Protein AF-0000000069704396 (afdb_homodimer)

Secondary structure (DSSP, 8-state):
---------THHHHHHHHH--HHHHHHHHHHHGGGSEEEEE-TT-EE-SEETTEEEEEEEEESEEEEEETTT--EEEEEESSEEESSS-TT--TTEEEEESSSEEEEEEEHHHHHHHHHHTT-HHHHHHHHHHHHHHHHHHHHHH----HHHHHHHHHHHHHHS-HHHHTTS-HHHHHHTTS---HHHHHHHHHHHHHTTSEEEETTEEEEE----S--/---------THHHHHHHHH--HHHHHHHHHHHGGGSEEEEE-TT-EE-SEETTEEEEEEEEESEEEEEETTT--EEEEEESSEEESSS-TT--TTEEEEESSSEEEEEEEHHHHHHHHHHTT-HHHHHHHHHHHHHHHHHHHHHH----HHHHHHHHHHHHHHS-HHHHTTS-HHHHHHTTS---HHHHHHHHHHHHHTTSEEEETTEEEEE----S--

Nearest PDB structures (foldseek):
  3u0z-assembly1_A  TM=6.526E-01  e=4.636E-06  Mus musculus
  5kbf-assembly2_B  TM=6.271E-01  e=2.115E-06  Plasmodium falciparum 3D7
  3ogj-assembly1_D-2  TM=6.432E-01  e=4.924E-06  Homo sapiens
  5c8w-assembly6_F  TM=6.282E-01  e=1.218E-05  Homo sapiens
  6uqf-assembly1_A  TM=4.935E-01  e=3.868E-06  Homo sapiens

pLDDT: mean 81.91, std 18.54, range [20.27, 98.88]

Solvent-accessible surface area (backbone atoms only — not comparable to full-atom values): 23544 Å² total; per-residue (Å²): 134,85,78,69,78,64,66,86,69,68,59,63,60,51,54,49,60,68,61,51,53,58,71,32,46,49,54,51,46,66,71,46,47,84,75,33,50,75,47,76,44,47,56,67,38,74,48,66,47,58,56,95,87,37,54,32,24,35,37,30,68,37,43,30,36,30,36,22,26,42,33,70,56,47,71,55,46,72,50,53,48,73,42,74,44,57,69,44,41,68,75,34,68,91,36,53,38,36,32,25,73,29,64,22,33,35,26,42,32,48,40,69,57,53,55,48,50,35,61,75,68,65,39,28,59,36,50,31,51,49,39,32,47,51,29,9,49,45,52,39,35,61,42,52,58,60,66,51,44,74,62,48,23,49,52,50,44,53,54,53,48,68,67,42,57,64,79,52,36,76,73,39,33,47,66,56,55,42,47,76,46,24,77,59,48,71,68,57,50,52,52,51,52,48,50,34,43,74,68,56,22,32,42,68,60,95,53,24,65,74,45,79,72,49,78,68,93,78,127,134,86,77,69,78,64,68,85,73,68,59,62,59,50,55,49,58,68,60,51,54,59,71,33,46,49,55,51,45,66,71,47,48,83,74,33,50,75,47,78,42,47,56,67,39,73,47,65,49,58,56,96,90,37,55,31,23,36,37,33,70,36,42,32,36,32,36,23,28,42,33,69,56,48,71,57,46,72,52,53,48,73,40,75,45,56,69,44,42,69,75,34,67,91,36,52,37,35,32,26,71,28,65,22,33,33,25,42,31,48,40,68,58,52,53,48,50,35,61,74,67,64,39,27,58,36,49,30,49,49,39,30,46,52,30,10,48,44,52,39,35,61,42,51,57,61,67,50,44,73,63,48,22,50,52,50,44,53,55,51,46,69,67,41,58,66,80,53,35,76,72,38,33,47,63,56,56,43,46,77,44,24,76,58,49,70,69,56,49,51,53,52,53,48,50,34,41,74,68,56,21,33,41,67,58,96,53,23,63,74,46,78,73,50,79,68,93,79,126

Foldseek 3Di:
DPPPPDPPDDVVVVVLVVLAPQVLLVVLCVQLVVQWAKDKDFAFDKDFQDDPNFGKKKAWAAAKKFKAFAPPRDTLDIDGPGAIGRQLPVPDDRGIIMGGNGTTMMIMDGNVSSVVSCVVVVSVVSVVSRNVSVVVSNVVSVVPVCPQPVLNLLVVQLVVLVVDPPVRLVPDFSLRSSVVPDPDDSVSNVVNVVVCVVVVQFDDDPRRTDDGNHRDPPD/DPPPPDPPDDVVVVVLVVLAPQVLLVVLCVQCVVQWAKDKDFAFDKDFQDDPNFGKKKAWAAAKKFKAFAPPRDTLDIDGPGAIGRQLPVPDDRGIIMGGNGTTMMIMDGNVSSVVRCVVVVSVVSVVSRNVSVVVSNVVSVVPVCPQPVLNLLVVQLVVLVVDPPVRLVPDFSLRSSVVPDPDDSVSNVVNVVVCVVVVQFDDDPRRTDDGNHRDPPD

Sequence (438 aa):
MNTRLTPPENHDKSLALELKPFRHIEALIKHVLPAAERVVIGRGDVVHYYKDDIRQCFLLLQGSVALHRRGDGIVLNSESAPFILGVSSQFSSELLYVRALETSEIARVPLDCFNHIVAQLDLWEHFSKLLIYTASRVYEHCAQISQMSAYDIIRFQLVELMQEPDAIRQKITAAAYIKSRTYLSRSGIMRILAELRTGKYITMERGILLDINHLPRKYMNTRLTPPENHDKSLALELKPFRHIEALIKHVLPAAERVVIGRGDVVHYYKDDIRQCFLLLQGSVALHRRGDGIVLNSESAPFILGVSSQFSSELLYVRALETSEIARVPLDCFNHIVAQLDLWEHFSKLLIYTASRVYEHCAQISQMSAYDIIRFQLVELMQEPDAIRQKITAAAYIKSRTYLSRSGIMRILAELRTGKYITMERGILLDINHLPRKY

Radius of gyration: 23.48 Å; Cα contacts (8 Å, |Δi|>4): 747; chains: 2; bounding box: 52×66×59 Å

Organism: Klebsiella variicola (NCBI:txid244366)

Structure (mmCIF, N/CA/C/O backbone):
data_AF-0000000069704396-model_v1
#
loop_
_entity.id
_entity.type
_entity.pdbx_description
1 polymer 'IprA winged helix-turn-helix domain-containing protein'
#
loop_
_atom_site.group_PDB
_atom_site.id
_atom_site.type_symbol
_atom_site.label_atom_id
_atom_site.label_alt_id
_atom_site.label_comp_id
_atom_site.label_asym_id
_atom_site.label_entity_id
_atom_site.label_seq_id
_atom_site.pdbx_PDB_ins_code
_atom_site.Cartn_x
_atom_site.Cartn_y
_atom_site.Cartn_z
_atom_site.occupancy
_atom_site.B_iso_or_equiv
_atom_site.auth_seq_id
_atom_site.auth_comp_id
_atom_site.auth_asym_id
_atom_site.auth_atom_id
_atom_site.pdbx_PDB_model_num
ATOM 1 N N . MET A 1 1 ? -20.594 28.594 1.929 1 20.27 1 MET A N 1
ATOM 2 C CA . MET A 1 1 ? -20.906 27.594 0.918 1 20.27 1 MET A CA 1
ATOM 3 C C . MET A 1 1 ? -20.078 26.328 1.13 1 20.27 1 MET A C 1
ATOM 5 O O . MET A 1 1 ? -18.844 26.391 1.157 1 20.27 1 MET A O 1
ATOM 9 N N . ASN A 1 2 ? -20.5 25.312 2.008 1 20.67 2 ASN A N 1
ATOM 10 C CA . ASN A 1 2 ? -19.984 24.109 2.668 1 20.67 2 ASN A CA 1
ATOM 11 C C . ASN A 1 2 ? -19.531 23.078 1.657 1 20.67 2 ASN A C 1
ATOM 13 O O . ASN A 1 2 ? -20.344 22.375 1.05 1 20.67 2 ASN A O 1
ATOM 17 N N . THR A 1 3 ? -18.562 23.453 0.825 1 22.89 3 THR A N 1
ATOM 18 C CA . THR A 1 3 ? -18.203 22.578 -0.285 1 22.89 3 THR A CA 1
ATOM 19 C C . THR A 1 3 ? -17.75 21.219 0.225 1 22.89 3 THR A C 1
ATOM 21 O O . THR A 1 3 ? -16.703 21.094 0.852 1 22.89 3 THR A O 1
ATOM 24 N N . ARG A 1 4 ? -18.641 20.359 0.627 1 25.14 4 ARG A N 1
ATOM 25 C CA . ARG A 1 4 ? -18.547 18.938 0.946 1 25.14 4 ARG A CA 1
ATOM 26 C C . ARG A 1 4 ? -17.703 18.203 -0.081 1 25.14 4 ARG A C 1
ATOM 28 O O . ARG A 1 4 ? -18 18.219 -1.277 1 25.14 4 ARG A O 1
ATOM 35 N N . LEU A 1 5 ? -16.422 18.234 0.071 1 27.41 5 LEU A N 1
ATOM 36 C CA . LEU A 1 5 ? -15.555 17.469 -0.82 1 27.41 5 LEU A CA 1
ATOM 37 C C . LEU A 1 5 ? -16.109 16.078 -1.05 1 27.41 5 LEU A C 1
ATOM 39 O O . LEU A 1 5 ? -16.25 15.297 -0.104 1 27.41 5 LEU A O 1
ATOM 43 N N . THR A 1 6 ? -16.922 15.961 -2.02 1 27.36 6 THR A N 1
ATOM 44 C CA . THR A 1 6 ? -17.484 14.703 -2.523 1 27.36 6 THR A CA 1
ATOM 45 C C . THR A 1 6 ? -16.391 13.656 -2.68 1 27.36 6 THR A C 1
ATOM 47 O O . THR A 1 6 ? -15.344 13.922 -3.264 1 27.36 6 THR A O 1
ATOM 50 N N . PRO A 1 7 ? -16.297 12.734 -1.812 1 30.53 7 PRO A N 1
ATOM 51 C CA . PRO A 1 7 ? -15.336 11.641 -2.031 1 30.53 7 PRO A CA 1
ATOM 52 C C . PRO A 1 7 ? -15.164 11.305 -3.51 1 30.53 7 PRO A C 1
ATOM 54 O O . PRO A 1 7 ? -16.125 11.328 -4.273 1 30.53 7 PRO A O 1
ATOM 57 N N . PRO A 1 8 ? -14.109 11.812 -4.141 1 31.97 8 PRO A N 1
ATOM 58 C CA . PRO A 1 8 ? -14.102 11.453 -5.562 1 31.97 8 PRO A CA 1
ATOM 59 C C . PRO A 1 8 ? -14.773 10.109 -5.836 1 31.97 8 PRO A C 1
ATOM 61 O O . PRO A 1 8 ? -14.391 9.094 -5.254 1 31.97 8 PRO A O 1
ATOM 64 N N . GLU A 1 9 ? -15.992 10 -6.152 1 31.98 9 GLU A N 1
ATOM 65 C CA . GLU A 1 9 ? -17.031 9 -6.398 1 31.98 9 GLU A CA 1
ATOM 66 C C . GLU A 1 9 ? -16.453 7.766 -7.082 1 31.98 9 GLU A C 1
ATOM 68 O O . GLU A 1 9 ? -15.273 7.754 -7.465 1 31.98 9 GLU A O 1
ATOM 73 N N . ASN A 1 10 ? -17.219 7.027 -8.133 1 36.66 10 ASN A N 1
ATOM 74 C CA . ASN A 1 10 ? -17.75 5.867 -8.844 1 36.66 10 ASN A CA 1
ATOM 75 C C . ASN A 1 10 ? -16.75 5.344 -9.875 1 36.66 10 ASN A C 1
ATOM 77 O O . ASN A 1 10 ? -16.922 4.238 -10.398 1 36.66 10 ASN A O 1
ATOM 81 N N . HIS A 1 11 ? -15.977 6.188 -10.391 1 36.47 11 HIS A N 1
ATOM 82 C CA . HIS A 1 11 ? -15.195 5.754 -11.547 1 36.47 11 HIS A CA 1
ATOM 83 C C . HIS A 1 11 ? -14.055 4.836 -11.125 1 36.47 11 HIS A C 1
ATOM 85 O O . HIS A 1 11 ? -13.727 3.879 -11.828 1 36.47 11 HIS A O 1
ATOM 91 N N . ASP A 1 12 ? -13.398 5.203 -10.055 1 43.41 12 ASP A N 1
ATOM 92 C CA . ASP A 1 12 ? -12.266 4.387 -9.633 1 43.41 12 ASP A CA 1
ATOM 93 C C . ASP A 1 12 ? -12.719 2.99 -9.211 1 43.41 12 ASP A C 1
ATOM 95 O O . ASP A 1 12 ? -12.039 2.002 -9.492 1 43.41 12 ASP A O 1
ATOM 99 N N . LYS A 1 13 ? -13.906 2.963 -8.523 1 48.72 13 LYS A N 1
ATOM 100 C CA . LYS A 1 13 ? -14.484 1.654 -8.219 1 48.72 13 LYS A CA 1
ATOM 101 C C . LYS A 1 13 ? -14.773 0.874 -9.5 1 48.72 13 LYS A C 1
ATOM 103 O O . LYS A 1 13 ? -14.547 -0.337 -9.555 1 48.72 13 LYS A O 1
ATOM 108 N N . SER A 1 14 ? -15.266 1.666 -10.461 1 49.22 14 SER A N 1
ATOM 109 C CA . SER A 1 14 ? -15.641 1.021 -11.711 1 49.22 14 SER A CA 1
ATOM 110 C C . SER A 1 14 ? -14.43 0.411 -12.406 1 49.22 14 SER A C 1
ATOM 112 O O . SER A 1 14 ? -14.484 -0.727 -12.875 1 49.22 14 SER A O 1
ATOM 114 N N . LEU A 1 15 ? -13.359 1.095 -12.398 1 55.06 15 LEU A N 1
ATOM 115 C CA . LEU A 1 15 ? -12.172 0.583 -13.07 1 55.06 15 LEU A CA 1
ATOM 116 C C . LEU A 1 15 ? -11.539 -0.555 -12.281 1 55.06 15 LEU A C 1
ATOM 118 O O . LEU A 1 15 ? -11.102 -1.554 -12.859 1 55.06 15 LEU A O 1
ATOM 122 N N . ALA A 1 16 ? -11.719 -0.431 -10.984 1 59.91 16 ALA A N 1
ATOM 123 C CA . ALA A 1 16 ? -11.156 -1.499 -10.164 1 59.91 16 ALA A CA 1
ATOM 124 C C . ALA A 1 16 ? -11.93 -2.801 -10.352 1 59.91 16 ALA A C 1
ATOM 126 O O . ALA A 1 16 ? -11.336 -3.879 -10.414 1 59.91 16 ALA A O 1
ATOM 127 N N . LEU A 1 17 ? -13.195 -2.65 -10.43 1 65.5 17 LEU A N 1
ATOM 128 C CA . LEU A 1 17 ? -14.023 -3.84 -10.602 1 65.5 17 LEU A CA 1
ATOM 129 C C . LEU A 1 17 ? -13.734 -4.512 -11.945 1 65.5 17 LEU A C 1
ATOM 131 O O . LEU A 1 17 ? -13.766 -5.742 -12.047 1 65.5 17 LEU A O 1
ATOM 135 N N . GLU A 1 18 ? -13.344 -3.672 -12.828 1 74 18 GLU A N 1
ATOM 136 C CA . GLU A 1 18 ? -13.055 -4.223 -14.148 1 74 18 GLU A CA 1
ATOM 137 C C . GLU A 1 18 ? -11.75 -5.008 -14.148 1 74 18 GLU A C 1
ATOM 139 O O . GLU A 1 18 ? -11.578 -5.945 -14.93 1 74 18 GLU A O 1
ATOM 144 N N . LEU A 1 19 ? -10.984 -4.781 -13.258 1 86.25 19 LEU A N 1
ATOM 145 C CA . LEU A 1 19 ? -9.664 -5.402 -13.234 1 86.25 19 LEU A CA 1
ATOM 146 C C . LEU A 1 19 ? -9.641 -6.602 -12.297 1 86.25 19 LEU A C 1
ATOM 148 O O . LEU A 1 19 ? -8.672 -7.371 -12.289 1 86.25 19 LEU A O 1
ATOM 152 N N . LYS A 1 20 ? -10.797 -6.82 -11.609 1 92.81 20 LYS A N 1
ATOM 153 C CA . LYS A 1 20 ? -10.852 -7.922 -10.656 1 92.81 20 LYS A CA 1
ATOM 154 C C . LYS A 1 20 ? -10.773 -9.273 -11.359 1 92.81 20 LYS A C 1
ATOM 156 O O . LYS A 1 20 ? -11.531 -9.531 -12.297 1 92.81 20 LYS A O 1
ATOM 161 N N . PRO A 1 21 ? -9.859 -10.07 -10.891 1 96.19 21 PRO A N 1
ATOM 162 C CA . PRO A 1 21 ? -9.695 -11.367 -11.562 1 96.19 21 PRO A CA 1
ATOM 163 C C . PRO A 1 21 ? -10.672 -12.422 -11.055 1 96.19 21 PRO A C 1
ATOM 165 O O . PRO A 1 21 ? -10.258 -13.398 -10.422 1 96.19 21 PRO A O 1
ATOM 168 N N . PHE A 1 22 ? -11.922 -12.422 -11.461 1 97.38 22 PHE A N 1
ATOM 169 C CA . PHE A 1 22 ? -13.016 -13.234 -10.961 1 97.38 22 PHE A CA 1
ATOM 170 C C . PHE A 1 22 ? -12.719 -14.719 -11.133 1 97.38 22 PHE A C 1
ATOM 172 O O . PHE A 1 22 ? -12.867 -15.508 -10.188 1 97.38 22 PHE A O 1
ATOM 179 N N . ARG A 1 23 ? -12.25 -15.062 -12.344 1 97.81 23 ARG A N 1
ATOM 180 C CA . ARG A 1 23 ? -11.992 -16.469 -12.633 1 97.81 23 ARG A CA 1
ATOM 181 C C . ARG A 1 23 ? -10.969 -17.047 -11.664 1 97.81 23 ARG A C 1
ATOM 183 O O . ARG A 1 23 ? -11.125 -18.172 -11.18 1 97.81 23 ARG A O 1
ATOM 190 N N . HIS A 1 24 ? -9.953 -16.328 -11.398 1 98.5 24 HIS A N 1
ATOM 191 C CA . HIS A 1 24 ? -8.867 -16.781 -10.531 1 98.5 24 HIS A CA 1
ATOM 192 C C . HIS A 1 24 ? -9.297 -16.812 -9.07 1 98.5 24 HIS A C 1
ATOM 194 O O . HIS A 1 24 ? -8.945 -17.734 -8.336 1 98.5 24 HIS A O 1
ATOM 200 N N . ILE A 1 25 ? -10.109 -15.836 -8.648 1 98.56 25 ILE A N 1
ATOM 201 C CA . ILE A 1 25 ? -10.633 -15.797 -7.289 1 98.56 25 ILE A CA 1
ATOM 202 C C . ILE A 1 25 ? -11.555 -16.984 -7.055 1 98.56 25 ILE A C 1
ATOM 204 O O . ILE A 1 25 ? -11.445 -17.688 -6.043 1 98.56 25 ILE A O 1
ATOM 208 N N . GLU A 1 26 ? -12.383 -17.25 -8.016 1 98.56 26 GLU A N 1
ATOM 209 C CA . GLU A 1 26 ? -13.336 -18.359 -7.91 1 98.56 26 GLU A CA 1
ATOM 210 C C . GLU A 1 26 ? -12.609 -19.703 -7.855 1 98.56 26 GLU A C 1
ATOM 212 O O . GLU A 1 26 ? -13.023 -20.594 -7.125 1 98.56 26 GLU A O 1
ATOM 217 N N . ALA A 1 27 ? -11.57 -19.812 -8.656 1 98.75 27 ALA A N 1
ATOM 218 C CA . ALA A 1 27 ? -10.781 -21.047 -8.625 1 98.75 27 ALA A CA 1
ATOM 219 C C . ALA A 1 27 ? -10.188 -21.281 -7.242 1 98.75 27 ALA A C 1
ATOM 221 O O . ALA A 1 27 ? -10.211 -22.406 -6.73 1 98.75 27 ALA A O 1
ATOM 222 N N . LEU A 1 28 ? -9.625 -20.266 -6.66 1 98.88 28 LEU A N 1
ATOM 223 C CA . LEU A 1 28 ? -9.055 -20.391 -5.324 1 98.88 28 LEU A CA 1
ATOM 224 C C . LEU A 1 28 ? -10.125 -20.766 -4.305 1 98.88 28 LEU A C 1
ATOM 226 O O . LEU A 1 28 ? -9.938 -21.672 -3.504 1 98.88 28 LEU A O 1
ATOM 230 N N . ILE A 1 29 ? -11.266 -20.078 -4.363 1 98.81 29 ILE A N 1
ATOM 231 C CA . ILE A 1 29 ? -12.344 -20.297 -3.406 1 98.81 29 ILE A CA 1
ATOM 232 C C . ILE A 1 29 ? -12.844 -21.734 -3.531 1 98.81 29 ILE A C 1
ATOM 234 O O . ILE A 1 29 ? -13.07 -22.422 -2.525 1 98.81 29 ILE A O 1
ATOM 238 N N . LYS A 1 30 ? -12.992 -22.188 -4.727 1 98.69 30 LYS A N 1
ATOM 239 C CA . LYS A 1 30 ? -13.469 -23.547 -4.984 1 98.69 30 LYS A CA 1
ATOM 240 C C . LYS A 1 30 ? -12.609 -24.578 -4.258 1 98.69 30 LYS A C 1
ATOM 242 O O . LYS A 1 30 ? -13.133 -25.531 -3.676 1 98.69 30 LYS A O 1
ATOM 247 N N . HIS A 1 31 ? -11.344 -24.406 -4.203 1 98.81 31 HIS A N 1
ATOM 248 C CA . HIS A 1 31 ? -10.422 -25.406 -3.678 1 98.81 31 HIS A CA 1
ATOM 249 C C . HIS A 1 31 ? -10.188 -25.219 -2.184 1 98.81 31 HIS A C 1
ATOM 251 O O . HIS A 1 31 ? -9.859 -26.172 -1.476 1 98.81 31 HIS A O 1
ATOM 257 N N . VAL A 1 32 ? -10.391 -24 -1.682 1 98.75 32 VAL A N 1
ATOM 258 C CA . VAL A 1 32 ? -10.07 -23.703 -0.289 1 98.75 32 VAL A CA 1
ATOM 259 C C . VAL A 1 32 ? -11.32 -23.859 0.574 1 98.75 32 VAL A C 1
ATOM 261 O O . VAL A 1 32 ? -11.234 -24.219 1.747 1 98.75 32 VAL A O 1
ATOM 264 N N . LEU A 1 33 ? -12.477 -23.656 -0.019 1 98.69 33 LEU A N 1
ATOM 265 C CA . LEU A 1 33 ? -13.742 -23.562 0.704 1 98.69 33 LEU A CA 1
ATOM 266 C C . LEU A 1 33 ? -14 -24.844 1.503 1 98.69 33 LEU A C 1
ATOM 268 O O . LEU A 1 33 ? -14.477 -24.781 2.639 1 98.69 33 LEU A O 1
ATOM 272 N N . PRO A 1 34 ? -13.695 -26.031 0.967 1 98.5 34 PRO A N 1
ATOM 273 C CA . PRO A 1 34 ? -13.961 -27.266 1.715 1 98.5 34 PRO A CA 1
ATOM 274 C C . PRO A 1 34 ? -13.227 -27.312 3.053 1 98.5 34 PRO A C 1
ATOM 276 O O . PRO A 1 34 ? -13.664 -28 3.979 1 98.5 34 PRO A O 1
ATOM 279 N N . ALA A 1 35 ? -12.148 -26.609 3.234 1 98.19 35 ALA A N 1
ATOM 280 C CA . ALA A 1 35 ? -11.344 -26.609 4.453 1 98.19 35 ALA A CA 1
ATOM 281 C C . ALA A 1 35 ? -11.711 -25.438 5.359 1 98.19 35 ALA A C 1
ATOM 283 O O . ALA A 1 35 ? -11.094 -25.25 6.414 1 98.19 35 ALA A O 1
ATOM 284 N N . ALA A 1 36 ? -12.727 -24.656 4.949 1 98.38 36 ALA A N 1
ATOM 285 C CA . ALA A 1 36 ? -13.016 -23.406 5.645 1 98.38 36 ALA A CA 1
ATOM 286 C C . ALA A 1 36 ? -14.305 -23.516 6.461 1 98.38 36 ALA A C 1
ATOM 288 O O . ALA A 1 36 ? -15.133 -24.391 6.207 1 98.38 36 ALA A O 1
ATOM 289 N N . GLU A 1 37 ? -14.453 -22.688 7.457 1 97.69 37 GLU A N 1
ATOM 290 C CA . GLU A 1 37 ? -15.648 -22.609 8.289 1 97.69 37 GLU A CA 1
ATOM 291 C C . GLU A 1 37 ? -16.484 -21.375 7.93 1 97.69 37 GLU A C 1
ATOM 293 O O . GLU A 1 37 ? -16.016 -20.25 8.062 1 97.69 37 GLU A O 1
ATOM 298 N N . ARG A 1 38 ? -17.719 -21.562 7.609 1 97.75 38 ARG A N 1
ATOM 299 C CA . ARG A 1 38 ? -18.594 -20.469 7.164 1 97.75 38 ARG A CA 1
ATOM 300 C C . ARG A 1 38 ? -19.172 -19.719 8.352 1 97.75 38 ARG A C 1
ATOM 302 O O . ARG A 1 38 ? -19.5 -20.312 9.383 1 97.75 38 ARG A O 1
ATOM 309 N N . VAL A 1 39 ? -19.312 -18.469 8.156 1 96.81 39 VAL A N 1
ATOM 310 C CA . VAL A 1 39 ? -19.875 -17.594 9.172 1 96.81 39 VAL A CA 1
ATOM 311 C C . VAL A 1 39 ? -20.609 -16.422 8.508 1 96.81 39 VAL A C 1
ATOM 313 O O . VAL A 1 39 ? -20.156 -15.906 7.484 1 96.81 39 VAL A O 1
ATOM 316 N N . VAL A 1 40 ? -21.703 -16.016 9.031 1 97.81 40 VAL A N 1
ATOM 317 C CA . VAL A 1 40 ? -22.406 -14.812 8.586 1 97.81 40 VAL A CA 1
ATOM 318 C C . VAL A 1 40 ? -22.109 -13.656 9.547 1 97.81 40 VAL A C 1
ATOM 320 O O . VAL A 1 40 ? -22.203 -13.82 10.766 1 97.81 40 VAL A O 1
ATOM 323 N N . ILE A 1 41 ? -21.734 -12.555 9 1 95.06 41 ILE A N 1
ATOM 324 C CA . ILE A 1 41 ? -21.453 -11.367 9.805 1 95.06 41 ILE A CA 1
ATOM 325 C C . ILE A 1 41 ? -22.391 -10.234 9.398 1 95.06 41 ILE A C 1
ATOM 327 O O . ILE A 1 41 ? -22.719 -10.094 8.219 1 95.06 41 ILE A O 1
ATOM 331 N N . GLY A 1 42 ? -22.734 -9.414 10.422 1 93.38 42 GLY A N 1
ATOM 332 C CA . GLY A 1 42 ? -23.609 -8.297 10.148 1 93.38 42 GLY A CA 1
ATOM 333 C C . GLY A 1 42 ? -22.875 -7.023 9.797 1 93.38 42 GLY A C 1
ATOM 334 O O . GLY A 1 42 ? -21.656 -6.922 10.016 1 93.38 42 GLY A O 1
ATOM 335 N N . ARG A 1 43 ? -23.688 -6.113 9.234 1 85.31 43 ARG A N 1
ATOM 336 C CA . ARG A 1 43 ? -23.125 -4.801 8.922 1 85.31 43 ARG A CA 1
ATOM 337 C C . ARG A 1 43 ? -22.469 -4.184 10.148 1 85.31 43 ARG A C 1
ATOM 339 O O . ARG A 1 43 ? -23.062 -4.148 11.234 1 85.31 43 ARG A O 1
ATOM 346 N N . GLY A 1 44 ? -21.203 -3.789 9.953 1 82.44 44 GLY A N 1
ATOM 347 C CA . GLY A 1 44 ? -20.5 -3.131 11.039 1 82.44 44 GLY A CA 1
ATOM 348 C C . GLY A 1 44 ? -19.688 -4.09 11.883 1 82.44 44 GLY A C 1
ATOM 349 O O . GLY A 1 44 ? -18.812 -3.662 12.641 1 82.44 44 GLY A O 1
ATOM 350 N N . ASP A 1 45 ? -19.938 -5.355 11.734 1 88.25 45 ASP A N 1
ATOM 351 C CA . ASP A 1 45 ? -19.172 -6.336 12.484 1 88.25 45 ASP A CA 1
ATOM 352 C C . ASP A 1 45 ? -17.688 -6.309 12.078 1 88.25 45 ASP A C 1
ATOM 354 O O . ASP A 1 45 ? -17.375 -6.125 10.898 1 88.25 45 ASP A O 1
ATOM 358 N N . VAL A 1 46 ? -16.812 -6.461 13.055 1 86.44 46 VAL A N 1
ATOM 359 C CA . VAL A 1 46 ? -15.359 -6.465 12.836 1 86.44 46 VAL A CA 1
ATOM 360 C C . VAL A 1 46 ? -14.836 -7.898 12.891 1 86.44 46 VAL A C 1
ATOM 362 O O . VAL A 1 46 ? -15.227 -8.68 13.766 1 86.44 46 VAL A O 1
ATOM 365 N N . VAL A 1 47 ? -14.055 -8.188 11.875 1 87.88 47 VAL A N 1
ATOM 366 C CA . VAL A 1 47 ? -13.383 -9.484 11.828 1 87.88 47 VAL A CA 1
ATOM 367 C C . VAL A 1 47 ? -11.875 -9.281 11.961 1 87.88 47 VAL A C 1
ATOM 369 O O . VAL A 1 47 ? -11.281 -8.484 11.234 1 87.88 47 VAL A O 1
ATOM 372 N N . HIS A 1 48 ? -11.32 -10.031 12.875 1 83.5 48 HIS A N 1
ATOM 373 C CA . HIS A 1 48 ? -9.883 -9.938 13.109 1 83.5 48 HIS A CA 1
ATOM 374 C C . HIS A 1 48 ? -9.141 -11.07 12.422 1 83.5 48 HIS A C 1
ATOM 376 O O . HIS A 1 48 ? -9.641 -12.195 12.352 1 83.5 48 HIS A O 1
ATOM 382 N N . TYR A 1 49 ? -7.902 -10.797 12.023 1 87.62 49 TYR A N 1
ATOM 383 C CA . TYR A 1 49 ? -7.117 -11.781 11.289 1 87.62 49 TYR A CA 1
ATOM 384 C C . TYR A 1 49 ? -6.539 -12.828 12.227 1 87.62 49 TYR A C 1
ATOM 386 O O . TYR A 1 49 ? -6.055 -13.867 11.781 1 87.62 49 TYR A O 1
ATOM 394 N N . TYR A 1 50 ? -6.625 -12.547 13.492 1 84.62 50 TYR A N 1
ATOM 395 C CA . TYR A 1 50 ? -6.117 -13.531 14.438 1 84.62 50 TYR A CA 1
ATOM 396 C C . TYR A 1 50 ? -7.238 -14.078 15.312 1 84.62 50 TYR A C 1
ATOM 398 O O . TYR A 1 50 ? -8.086 -13.312 15.797 1 84.62 50 TYR A O 1
ATOM 406 N N . LYS A 1 51 ? -7.312 -15.359 15.344 1 80.44 51 LYS A N 1
ATOM 407 C CA . LYS A 1 51 ? -8.172 -16.109 16.25 1 80.44 51 LYS A CA 1
ATOM 408 C C . LYS A 1 51 ? -7.363 -17.125 17.062 1 80.44 51 LYS A C 1
ATOM 410 O O . LYS A 1 51 ? -6.766 -18.047 16.484 1 80.44 51 LYS A O 1
ATOM 415 N N . ASP A 1 52 ? -7.352 -16.969 18.391 1 83.06 52 ASP A N 1
ATOM 416 C CA . ASP A 1 52 ? -6.586 -17.859 19.266 1 83.06 52 ASP A CA 1
ATOM 417 C C . ASP A 1 52 ? -5.125 -17.938 18.828 1 83.06 52 ASP A C 1
ATOM 419 O O . ASP A 1 52 ? -4.574 -19.031 18.672 1 83.06 52 ASP A O 1
ATOM 423 N N . ASP A 1 53 ? -4.555 -16.812 18.375 1 84.19 53 ASP A N 1
ATOM 424 C CA . ASP A 1 53 ? -3.154 -16.625 18 1 84.19 53 ASP A CA 1
ATOM 425 C C . ASP A 1 53 ? -2.826 -17.312 16.688 1 84.19 53 ASP A C 1
ATOM 427 O O . ASP A 1 53 ? -1.657 -17.547 16.375 1 84.19 53 ASP A O 1
ATOM 431 N N . ILE A 1 54 ? -3.867 -17.766 16.062 1 90.19 54 ILE A N 1
ATOM 432 C CA . ILE A 1 54 ? -3.676 -18.344 14.734 1 90.19 54 ILE A CA 1
ATOM 433 C C . ILE A 1 54 ? -4.105 -17.344 13.664 1 90.19 54 ILE A C 1
ATOM 435 O O . ILE A 1 54 ? -5.227 -16.828 13.695 1 90.19 54 ILE A O 1
ATOM 439 N N . ARG A 1 55 ? -3.199 -17.062 12.734 1 91.81 55 ARG A N 1
ATOM 440 C CA . ARG A 1 55 ? -3.494 -16.156 11.641 1 91.81 55 ARG A CA 1
ATOM 441 C C . ARG A 1 55 ? -4.523 -16.75 10.688 1 91.81 55 ARG A C 1
ATOM 443 O O . ARG A 1 55 ? -4.383 -17.891 10.25 1 91.81 55 ARG A O 1
ATOM 450 N N . GLN A 1 56 ? -5.562 -15.977 10.461 1 93.19 56 GLN A N 1
ATOM 451 C CA . GLN A 1 56 ? -6.656 -16.438 9.617 1 93.19 56 GLN A CA 1
ATOM 452 C C . GLN A 1 56 ? -6.691 -15.68 8.297 1 93.19 56 GLN A C 1
ATOM 454 O O . GLN A 1 56 ? -6.129 -14.586 8.188 1 93.19 56 GLN A O 1
ATOM 459 N N . CYS A 1 57 ? -7.262 -16.297 7.234 1 95.94 57 CYS A N 1
ATOM 460 C CA . CYS A 1 57 ? -7.746 -15.609 6.043 1 95.94 57 CYS A CA 1
ATOM 461 C C . CYS A 1 57 ? -9.227 -15.883 5.816 1 95.94 57 CYS A C 1
ATOM 463 O O . CYS A 1 57 ? -9.797 -16.797 6.43 1 95.94 57 CYS A O 1
ATOM 465 N N . PHE A 1 58 ? -9.883 -15.062 5 1 97 58 PHE A N 1
ATOM 466 C CA . PHE A 1 58 ? -11.336 -15.109 4.867 1 97 58 PHE A CA 1
ATOM 467 C C . PHE A 1 58 ? -11.742 -15.156 3.396 1 97 58 PHE A C 1
ATOM 469 O O . PHE A 1 58 ? -11.289 -14.336 2.598 1 97 58 PHE A O 1
ATOM 476 N N . LEU A 1 59 ? -12.555 -16.109 3.086 1 98.69 59 LEU A N 1
ATOM 477 C CA . LEU A 1 59 ? -13.242 -16.125 1.803 1 98.69 59 LEU A CA 1
ATOM 478 C C . LEU A 1 59 ? -14.547 -15.344 1.877 1 98.69 59 LEU A C 1
ATOM 480 O O . LEU A 1 59 ? -15.438 -15.68 2.662 1 98.69 59 LEU A O 1
ATOM 484 N N . LEU A 1 60 ? -14.617 -14.289 1.153 1 98.62 60 LEU A N 1
ATOM 485 C CA . LEU A 1 60 ? -15.852 -13.523 1.056 1 98.62 60 LEU A CA 1
ATOM 486 C C . LEU A 1 60 ? -16.797 -14.141 0.025 1 98.62 60 LEU A C 1
ATOM 488 O O . LEU A 1 60 ? -16.562 -14.023 -1.181 1 98.62 60 LEU A O 1
ATOM 492 N N . LEU A 1 61 ? -17.828 -14.703 0.474 1 98.75 61 LEU A N 1
ATOM 493 C CA . LEU A 1 61 ? -18.719 -15.484 -0.382 1 98.75 61 LEU A CA 1
ATOM 494 C C . LEU A 1 61 ? -19.906 -14.648 -0.817 1 98.75 61 LEU A C 1
ATOM 496 O O . LEU A 1 61 ? -20.422 -14.82 -1.93 1 98.75 61 LEU A O 1
ATOM 500 N N . GLN A 1 62 ? -20.375 -13.828 0.012 1 98.25 62 GLN A N 1
ATOM 501 C CA . GLN A 1 62 ? -21.469 -12.891 -0.238 1 98.25 62 GLN A CA 1
ATOM 502 C C . GLN A 1 62 ? -21.266 -11.594 0.53 1 98.25 62 GLN A C 1
ATOM 504 O O . GLN A 1 62 ? -20.75 -11.602 1.649 1 98.25 62 GLN A O 1
ATOM 509 N N . GLY A 1 63 ? -21.719 -10.453 -0.127 1 97.31 63 GLY A N 1
ATOM 510 C CA . GLY A 1 63 ? -21.672 -9.164 0.558 1 97.31 63 GLY A CA 1
ATOM 511 C C . GLY A 1 63 ? -20.422 -8.367 0.252 1 97.31 63 GLY A C 1
ATOM 512 O O . GLY A 1 63 ? -19.844 -8.5 -0.828 1 97.31 63 GLY A O 1
ATOM 513 N N . SER A 1 64 ? -20.094 -7.402 1.204 1 94.81 64 SER A N 1
ATOM 514 C CA . SER A 1 64 ? -18.969 -6.492 1.012 1 94.81 64 SER A CA 1
ATOM 515 C C . SER A 1 64 ? -18.312 -6.129 2.342 1 94.81 64 SER A C 1
ATOM 517 O O . SER A 1 64 ? -18.984 -6.125 3.383 1 94.81 64 SER A O 1
ATOM 519 N N . VAL A 1 65 ? -17.031 -5.953 2.225 1 92.62 65 VAL A N 1
ATOM 520 C CA . VAL A 1 65 ? -16.25 -5.648 3.42 1 92.62 65 VAL A CA 1
ATOM 521 C C . VAL A 1 65 ? -15.25 -4.531 3.113 1 92.62 65 VAL A C 1
ATOM 523 O O . VAL A 1 65 ? -14.969 -4.242 1.948 1 92.62 65 VAL A O 1
ATOM 526 N N . ALA A 1 66 ? -14.766 -3.91 4.145 1 88.31 66 ALA A N 1
ATOM 527 C CA . ALA A 1 66 ? -13.711 -2.902 4.035 1 88.31 66 ALA A CA 1
ATOM 528 C C . ALA A 1 66 ? -12.547 -3.225 4.969 1 88.31 66 ALA A C 1
ATOM 530 O O . ALA A 1 66 ? -12.75 -3.715 6.082 1 88.31 66 ALA A O 1
ATOM 531 N N . LEU A 1 67 ? -11.359 -2.973 4.422 1 88.56 67 LEU A N 1
ATOM 532 C CA . LEU A 1 67 ? -10.133 -3.1 5.211 1 88.56 67 LEU A CA 1
ATOM 533 C C . LEU A 1 67 ? -9.75 -1.767 5.84 1 88.56 67 LEU A C 1
ATOM 535 O O . LEU A 1 67 ? -9.578 -0.77 5.137 1 88.56 67 LEU A O 1
ATOM 539 N N . HIS A 1 68 ? -9.633 -1.813 7.133 1 78.94 68 HIS A N 1
ATOM 540 C CA . HIS A 1 68 ? -9.336 -0.599 7.887 1 78.94 68 HIS A CA 1
ATOM 541 C C . HIS A 1 68 ? -7.969 -0.68 8.555 1 78.94 68 HIS A C 1
ATOM 543 O O . HIS A 1 68 ? -7.523 -1.764 8.938 1 78.94 68 HIS A O 1
ATOM 549 N N . ARG A 1 69 ? -7.363 0.442 8.523 1 75.31 69 ARG A N 1
ATOM 550 C CA . ARG A 1 69 ? -6.152 0.569 9.328 1 75.31 69 ARG A CA 1
ATOM 551 C C . ARG A 1 69 ? -6.492 0.777 10.797 1 75.31 69 ARG A C 1
ATOM 553 O O . ARG A 1 69 ? -7.367 1.58 11.133 1 75.31 69 ARG A O 1
ATOM 560 N N . ARG A 1 70 ? -5.691 0.02 11.508 1 69 70 ARG A N 1
ATOM 561 C CA . ARG A 1 70 ? -5.883 0.167 12.945 1 69 70 ARG A CA 1
ATOM 562 C C . ARG A 1 70 ? -5.332 1.502 13.438 1 69 70 ARG A C 1
ATOM 564 O O . ARG A 1 70 ? -4.285 1.956 12.977 1 69 70 ARG A O 1
ATOM 571 N N . GLY A 1 71 ? -5.988 2.17 14.219 1 58.56 71 GLY A N 1
ATOM 572 C CA . GLY A 1 71 ? -5.523 3.451 14.727 1 58.56 71 GLY A CA 1
ATOM 573 C C . GLY A 1 71 ? -6.438 4.605 14.359 1 58.56 71 GLY A C 1
ATOM 574 O O . GLY A 1 71 ? -7.02 5.246 15.234 1 58.56 71 GLY A O 1
ATOM 575 N N . ASP A 1 72 ? -6.473 4.738 12.93 1 58.91 72 ASP A N 1
ATOM 576 C CA . ASP A 1 72 ? -7.277 5.887 12.531 1 58.91 72 ASP A CA 1
ATOM 577 C C . ASP A 1 72 ? -8.547 5.438 11.812 1 58.91 72 ASP A C 1
ATOM 579 O O . ASP A 1 72 ? -9.422 6.258 11.508 1 58.91 72 ASP A O 1
ATOM 583 N N . GLY A 1 73 ? -8.641 4.152 11.57 1 64.88 73 GLY A N 1
ATOM 584 C CA . GLY A 1 73 ? -9.859 3.621 10.984 1 64.88 73 GLY A CA 1
ATOM 585 C C . GLY A 1 73 ? -9.992 3.928 9.508 1 64.88 73 GLY A C 1
ATOM 586 O O . GLY A 1 73 ? -11.031 3.658 8.898 1 64.88 73 GLY A O 1
ATOM 587 N N . ILE A 1 74 ? -8.953 4.43 8.977 1 67.5 74 ILE A N 1
ATOM 588 C CA . ILE A 1 74 ? -8.992 4.758 7.555 1 67.5 74 ILE A CA 1
ATOM 589 C C . ILE A 1 74 ? -9.172 3.48 6.734 1 67.5 74 ILE A C 1
ATOM 591 O O . ILE A 1 74 ? -8.57 2.451 7.043 1 67.5 74 ILE A O 1
ATOM 595 N N . VAL A 1 75 ? -10.055 3.582 5.742 1 76.44 75 VAL A N 1
ATOM 596 C CA . VAL A 1 75 ? -10.281 2.461 4.836 1 76.44 75 VAL A CA 1
ATOM 597 C C . VAL A 1 75 ? -9.148 2.377 3.818 1 76.44 75 VAL A C 1
ATOM 599 O O . VAL A 1 75 ? -8.867 3.35 3.113 1 76.44 75 VAL A O 1
ATOM 602 N N . LEU A 1 76 ? -8.5 1.298 3.859 1 78.69 76 LEU A N 1
ATOM 603 C CA . LEU A 1 76 ? -7.449 1.084 2.867 1 78.69 76 LEU A CA 1
ATOM 604 C C . LEU A 1 76 ? -8.031 0.546 1.565 1 78.69 76 LEU A C 1
ATOM 606 O O . LEU A 1 76 ? -7.52 0.841 0.482 1 78.69 76 LEU A O 1
ATOM 610 N N . ASN A 1 77 ? -9 -0.33 1.695 1 81.62 77 ASN A N 1
ATOM 611 C CA . ASN A 1 77 ? -9.68 -0.892 0.532 1 81.62 77 ASN A CA 1
ATOM 612 C C . ASN A 1 77 ? -11.047 -1.459 0.899 1 81.62 77 ASN A C 1
ATOM 614 O O . ASN A 1 77 ? -11.312 -1.729 2.07 1 81.62 77 ASN A O 1
ATOM 618 N N . SER A 1 78 ? -11.883 -1.5 -0.084 1 87.94 78 SER A N 1
ATOM 619 C CA . SER A 1 78 ? -13.172 -2.182 0.028 1 87.94 78 SER A CA 1
ATOM 620 C C . SER A 1 78 ? -13.344 -3.215 -1.08 1 87.94 78 SER A C 1
ATOM 622 O O . SER A 1 78 ? -12.906 -3.002 -2.211 1 87.94 78 SER A O 1
ATOM 624 N N . GLU A 1 79 ? -13.961 -4.34 -0.702 1 93 79 GLU A N 1
ATOM 625 C CA . GLU A 1 79 ? -14.148 -5.402 -1.687 1 93 79 GLU A CA 1
ATOM 626 C C . GLU A 1 79 ? -15.547 -6 -1.59 1 93 79 GLU A C 1
ATOM 628 O O . GLU A 1 79 ? -16.109 -6.098 -0.498 1 93 79 GLU A O 1
ATOM 633 N N . SER A 1 80 ? -16.062 -6.422 -2.742 1 94.19 80 SER A N 1
ATOM 634 C CA . SER A 1 80 ? -17.297 -7.203 -2.824 1 94.19 80 SER A CA 1
ATOM 635 C C . SER A 1 80 ? -17 -8.648 -3.219 1 94.19 80 SER A C 1
ATOM 637 O O . SER A 1 80 ? -15.984 -8.93 -3.852 1 94.19 80 SER A O 1
ATOM 639 N N . ALA A 1 81 ? -17.938 -9.5 -2.801 1 96.94 81 ALA A N 1
ATOM 640 C CA . ALA A 1 81 ? -17.781 -10.906 -3.146 1 96.94 81 ALA A CA 1
ATOM 641 C C . ALA A 1 81 ? -17.828 -11.109 -4.66 1 96.94 81 ALA A C 1
ATOM 643 O O . ALA A 1 81 ? -18.5 -10.375 -5.371 1 96.94 81 ALA A O 1
ATOM 644 N N . PRO A 1 82 ? -17.094 -12.156 -5.18 1 98.12 82 PRO A N 1
ATOM 645 C CA . PRO A 1 82 ? -16.203 -13.039 -4.414 1 98.12 82 PRO A CA 1
ATOM 646 C C . PRO A 1 82 ? -14.82 -12.43 -4.184 1 98.12 82 PRO A C 1
ATOM 648 O O . PRO A 1 82 ? -14.336 -11.656 -5.016 1 98.12 82 PRO A O 1
ATOM 651 N N . PHE A 1 83 ? -14.219 -12.711 -3.049 1 97.88 83 PHE A N 1
ATOM 652 C CA . PHE A 1 83 ? -12.883 -12.195 -2.764 1 97.88 83 PHE A CA 1
ATOM 653 C C . PHE A 1 83 ? -12.211 -13.008 -1.661 1 97.88 83 PHE A C 1
ATOM 655 O O . PHE A 1 83 ? -12.859 -13.828 -1.008 1 97.88 83 PHE A O 1
ATOM 662 N N . ILE A 1 84 ? -10.93 -12.898 -1.532 1 98.25 84 ILE A N 1
ATOM 663 C CA . ILE A 1 84 ? -10.18 -13.539 -0.458 1 98.25 84 ILE A CA 1
ATOM 664 C C . ILE A 1 84 ? -9.352 -12.5 0.29 1 98.25 84 ILE A C 1
ATOM 666 O O . ILE A 1 84 ? -8.562 -11.773 -0.316 1 98.25 84 ILE A O 1
ATOM 670 N N . LEU A 1 85 ? -9.547 -12.453 1.572 1 95.25 85 LEU A N 1
ATOM 671 C CA . LEU A 1 85 ? -8.875 -11.477 2.428 1 95.25 85 LEU A CA 1
ATOM 672 C C . LEU A 1 85 ? -7.812 -12.148 3.285 1 95.25 85 LEU A C 1
ATOM 674 O O . LEU A 1 85 ? -7.973 -13.305 3.691 1 95.25 85 LEU A O 1
ATOM 678 N N . GLY A 1 86 ? -6.75 -11.391 3.551 1 93.38 86 GLY A N 1
ATOM 679 C CA . GLY A 1 86 ? -5.766 -11.836 4.527 1 93.38 86 GLY A CA 1
ATOM 680 C C . GLY A 1 86 ? -4.637 -12.641 3.91 1 93.38 86 GLY A C 1
ATOM 681 O O . GLY A 1 86 ? -3.744 -13.109 4.621 1 93.38 86 GLY A O 1
ATOM 682 N N . VAL A 1 87 ? -4.648 -12.797 2.639 1 95.56 87 VAL A N 1
ATOM 683 C CA . VAL A 1 87 ? -3.645 -13.656 2.021 1 95.56 87 VAL A CA 1
ATOM 684 C C . VAL A 1 87 ? -2.551 -12.805 1.384 1 95.56 87 VAL A C 1
ATOM 686 O O . VAL A 1 87 ? -1.45 -13.289 1.116 1 95.56 87 VAL A O 1
ATOM 689 N N . SER A 1 88 ? -2.834 -11.539 1.124 1 91.62 88 SER A N 1
ATOM 690 C CA . SER A 1 88 ? -1.863 -10.648 0.489 1 91.62 88 SER A CA 1
ATOM 691 C C . SER A 1 88 ? -0.934 -10.016 1.521 1 91.62 88 SER A C 1
ATOM 693 O O . SER A 1 88 ? 0.186 -9.617 1.192 1 91.62 88 SER A O 1
ATOM 695 N N . SER A 1 89 ? -1.319 -9.844 2.695 1 85.56 89 SER A N 1
ATOM 696 C CA . SER A 1 89 ? -0.545 -9.219 3.764 1 85.56 89 SER A CA 1
ATOM 697 C C . SER A 1 89 ? -0.127 -10.242 4.816 1 85.56 89 SER A C 1
ATOM 699 O O . SER A 1 89 ? -0.331 -10.031 6.012 1 85.56 89 SER A O 1
ATOM 701 N N . GLN A 1 90 ? 0.527 -11.148 4.363 1 84.31 90 GLN A N 1
ATOM 702 C CA . GLN A 1 90 ? 0.755 -12.289 5.238 1 84.31 90 GLN A CA 1
ATOM 703 C C . GLN A 1 90 ? 1.784 -11.961 6.316 1 84.31 90 GLN A C 1
ATOM 705 O O . GLN A 1 90 ? 1.814 -12.602 7.371 1 84.31 90 GLN A O 1
ATOM 710 N N . PHE A 1 91 ? 2.545 -10.953 6.035 1 77.06 91 PHE A N 1
ATOM 711 C CA . PHE A 1 91 ? 3.605 -10.617 6.977 1 77.06 91 PHE A CA 1
ATOM 712 C C . PHE A 1 91 ? 3.281 -9.32 7.715 1 77.06 91 PHE A C 1
ATOM 714 O O . PHE A 1 91 ? 4.105 -8.812 8.477 1 77.06 91 PHE A O 1
ATOM 721 N N . SER A 1 92 ? 2.234 -8.797 7.34 1 66.12 92 SER A N 1
ATOM 722 C CA . SER A 1 92 ? 1.884 -7.512 7.945 1 66.12 92 SER A CA 1
ATOM 723 C C . SER A 1 92 ? 1.391 -7.695 9.375 1 66.12 92 SER A C 1
ATOM 725 O O . SER A 1 92 ? 0.833 -8.734 9.719 1 66.12 92 SER A O 1
ATOM 727 N N . SER A 1 93 ? 1.729 -6.684 10.117 1 61.12 93 SER A N 1
ATOM 728 C CA . SER A 1 93 ? 1.337 -6.641 11.523 1 61.12 93 SER A CA 1
ATOM 729 C C . SER A 1 93 ? -0.174 -6.492 11.672 1 61.12 93 SER A C 1
ATOM 731 O O . SER A 1 93 ? -0.88 -6.266 10.688 1 61.12 93 SER A O 1
ATOM 733 N N . GLU A 1 94 ? -0.691 -6.719 12.828 1 64.81 94 GLU A N 1
ATOM 734 C CA . GLU A 1 94 ? -2.082 -6.66 13.266 1 64.81 94 GLU A CA 1
ATOM 735 C C . GLU A 1 94 ? -2.617 -5.234 13.227 1 64.81 94 GLU A C 1
ATOM 737 O O . GLU A 1 94 ? -3.379 -4.824 14.102 1 64.81 94 GLU A O 1
ATOM 742 N N . LEU A 1 95 ? -2.25 -4.594 12.148 1 69.12 95 LEU A N 1
ATOM 743 C CA . LEU A 1 95 ? -2.666 -3.195 12.148 1 69.12 95 LEU A CA 1
ATOM 744 C C . LEU A 1 95 ? -3.85 -2.979 11.211 1 69.12 95 LEU A C 1
ATOM 746 O O . LEU A 1 95 ? -4.312 -1.85 11.039 1 69.12 95 LEU A O 1
ATOM 750 N N . LEU A 1 96 ? -4.332 -4.086 10.742 1 80 96 LEU A N 1
ATOM 751 C CA . LEU A 1 96 ? -5.477 -3.992 9.836 1 80 96 LEU A CA 1
ATOM 752 C C . LEU A 1 96 ? -6.637 -4.844 10.336 1 80 96 LEU A C 1
ATOM 754 O O . LEU A 1 96 ? -6.426 -5.883 10.969 1 80 96 LEU A O 1
ATOM 758 N N . TYR A 1 97 ? -7.77 -4.418 10.188 1 83 97 TYR A N 1
ATOM 759 C CA . TYR A 1 97 ? -8.953 -5.223 10.477 1 83 97 TYR A CA 1
ATOM 760 C C . TYR A 1 97 ? -10 -5.059 9.383 1 83 97 TYR A C 1
ATOM 762 O O . TYR A 1 97 ? -9.961 -4.098 8.609 1 83 97 TYR A O 1
ATOM 770 N N . VAL A 1 98 ? -10.883 -6 9.375 1 89.25 98 VAL A N 1
ATOM 771 C CA . VAL A 1 98 ? -11.914 -6.027 8.344 1 89.25 98 VAL A CA 1
ATOM 772 C C . VAL A 1 98 ? -13.273 -5.711 8.969 1 89.25 98 VAL A C 1
ATOM 774 O O . VAL A 1 98 ? -13.594 -6.199 10.055 1 89.25 98 VAL A O 1
ATOM 777 N N . ARG A 1 99 ? -13.992 -4.82 8.344 1 87.88 99 ARG A N 1
ATOM 778 C CA . ARG A 1 99 ? -15.344 -4.48 8.781 1 87.88 99 ARG A CA 1
ATOM 779 C C . ARG A 1 99 ? -16.359 -4.773 7.691 1 87.88 99 ARG A C 1
ATOM 781 O O . ARG A 1 99 ? -16.141 -4.461 6.52 1 87.88 99 ARG A O 1
ATOM 788 N N . ALA A 1 100 ? -17.484 -5.426 8.109 1 92.25 100 ALA A N 1
ATOM 789 C CA . ALA A 1 100 ? -18.562 -5.711 7.156 1 92.25 100 ALA A CA 1
ATOM 790 C C . ALA A 1 100 ? -19.312 -4.438 6.785 1 92.25 100 ALA A C 1
ATOM 792 O O . ALA A 1 100 ? -19.719 -3.666 7.664 1 92.25 100 ALA A O 1
ATOM 793 N N . LEU A 1 101 ? -19.484 -4.188 5.496 1 87.5 101 LEU A N 1
ATOM 794 C CA . LEU A 1 101 ? -20.219 -3.025 5.016 1 87.5 101 LEU A CA 1
ATOM 795 C C . LEU A 1 101 ? -21.703 -3.336 4.914 1 87.5 101 LEU A C 1
ATOM 797 O O . LEU A 1 101 ? -22.531 -2.422 4.828 1 87.5 101 LEU A O 1
ATOM 801 N N . GLU A 1 102 ? -22.078 -4.523 4.863 1 91.31 102 GLU A N 1
ATOM 802 C CA . GLU A 1 102 ? -23.422 -5.105 4.848 1 91.31 102 GLU A CA 1
ATOM 803 C C . GLU A 1 102 ? -23.406 -6.527 5.402 1 91.31 102 GLU A C 1
ATOM 805 O O . GLU A 1 102 ? -22.359 -7.039 5.789 1 91.31 102 GLU A O 1
ATOM 810 N N . THR A 1 103 ? -24.594 -7.055 5.504 1 97.19 103 THR A N 1
ATOM 811 C CA . THR A 1 103 ? -24.641 -8.469 5.863 1 97.19 103 THR A CA 1
ATOM 812 C C . THR A 1 103 ? -23.859 -9.297 4.852 1 97.19 103 THR A C 1
ATOM 814 O O . THR A 1 103 ? -24.125 -9.234 3.648 1 97.19 103 THR A O 1
ATOM 817 N N . SER A 1 104 ? -22.859 -10.023 5.363 1 97.19 104 SER A N 1
ATOM 818 C CA . SER A 1 104 ? -21.938 -10.742 4.492 1 97.19 104 SER A CA 1
ATOM 819 C C . SER A 1 104 ? -21.719 -12.172 4.98 1 97.19 104 SER A C 1
ATOM 821 O O . SER A 1 104 ? -21.812 -12.445 6.176 1 97.19 104 SER A O 1
ATOM 823 N N . GLU A 1 105 ? -21.5 -13.039 4.035 1 98.62 105 GLU A N 1
ATOM 824 C CA . GLU A 1 105 ? -21.078 -14.406 4.328 1 98.62 105 GLU A CA 1
ATOM 825 C C . GLU A 1 105 ? -19.578 -14.602 4.047 1 98.62 105 GLU A C 1
ATOM 827 O O . GLU A 1 105 ? -19.125 -14.344 2.934 1 98.62 105 GLU A O 1
ATOM 832 N N . ILE A 1 106 ? -18.906 -15.055 5.059 1 98.25 106 ILE A N 1
ATOM 833 C CA . ILE A 1 106 ? -17.484 -15.312 4.895 1 98.25 106 ILE A CA 1
ATOM 834 C C . ILE A 1 106 ? -17.172 -16.75 5.324 1 98.25 106 ILE A C 1
ATOM 836 O O . ILE A 1 106 ? -17.969 -17.391 6 1 98.25 106 ILE A O 1
ATOM 840 N N . ALA A 1 107 ? -16.078 -17.281 4.875 1 98.62 107 ALA A N 1
ATOM 841 C CA . ALA A 1 107 ? -15.523 -18.547 5.34 1 98.62 107 ALA A CA 1
ATOM 842 C C . ALA A 1 107 ? -14.094 -18.375 5.836 1 98.62 107 ALA A C 1
ATOM 844 O O . ALA A 1 107 ? -13.242 -17.828 5.125 1 98.62 107 ALA A O 1
ATOM 845 N N . ARG A 1 108 ? -13.844 -18.781 7.023 1 97.31 108 ARG A N 1
ATOM 846 C CA . ARG A 1 108 ? -12.547 -18.609 7.672 1 97.31 108 ARG A CA 1
ATOM 847 C C . ARG A 1 108 ? -11.68 -19.859 7.516 1 97.31 108 ARG A C 1
ATOM 849 O O . ARG A 1 108 ? -12.172 -20.969 7.621 1 97.31 108 ARG A O 1
ATOM 856 N N . VAL A 1 109 ? -10.414 -19.688 7.273 1 97.88 109 VAL A N 1
ATOM 857 C CA . VAL A 1 109 ? -9.445 -20.766 7.156 1 97.88 109 VAL A CA 1
ATOM 858 C C . VAL A 1 109 ? -8.078 -20.297 7.652 1 97.88 109 VAL A C 1
ATOM 860 O O . VAL A 1 109 ? -7.684 -19.156 7.402 1 97.88 109 VAL A O 1
ATOM 863 N N . PRO A 1 110 ? -7.371 -21.125 8.484 1 97.25 110 PRO A N 1
ATOM 864 C CA . PRO A 1 110 ? -6.012 -20.719 8.859 1 97.25 110 PRO A CA 1
ATOM 865 C C . PRO A 1 110 ? -5.129 -20.422 7.652 1 97.25 110 PRO A C 1
ATOM 867 O O . PRO A 1 110 ? -5.203 -21.109 6.637 1 97.25 110 PRO A O 1
ATOM 870 N N . LEU A 1 111 ? -4.344 -19.344 7.758 1 97 111 LEU A N 1
ATOM 871 C CA . LEU A 1 111 ? -3.482 -18.906 6.66 1 97 111 LEU A CA 1
ATOM 872 C C . LEU A 1 111 ? -2.564 -20.031 6.211 1 97 111 LEU A C 1
ATOM 874 O O . LEU A 1 111 ? -2.348 -20.234 5.012 1 97 111 LEU A O 1
ATOM 878 N N . ASP A 1 112 ? -2.049 -20.797 7.164 1 97.12 112 ASP A N 1
ATOM 879 C CA . ASP A 1 112 ? -1.156 -21.906 6.836 1 97.12 112 ASP A CA 1
ATOM 880 C C . ASP A 1 112 ? -1.872 -22.953 5.984 1 97.12 112 ASP A C 1
ATOM 882 O O . ASP A 1 112 ? -1.272 -23.547 5.086 1 97.12 112 ASP A O 1
ATOM 886 N N . CYS A 1 113 ? -3.1 -23.219 6.301 1 98.19 113 CYS A N 1
ATOM 887 C CA . CYS A 1 113 ? -3.902 -24.156 5.52 1 98.19 113 CYS A CA 1
ATOM 888 C C . CYS A 1 113 ? -4.105 -23.656 4.098 1 98.19 113 CYS A C 1
ATOM 890 O O . CYS A 1 113 ? -3.949 -24.406 3.137 1 98.19 113 CYS A O 1
ATOM 892 N N . PHE A 1 114 ? -4.418 -22.375 3.975 1 98.44 114 PHE A N 1
ATOM 893 C CA . PHE A 1 114 ? -4.559 -21.766 2.66 1 98.44 114 PHE A CA 1
ATOM 894 C C . PHE A 1 114 ? -3.287 -21.953 1.84 1 98.44 114 PHE A C 1
ATOM 896 O O . PHE A 1 114 ? -3.34 -22.422 0.698 1 98.44 114 PHE A O 1
ATOM 903 N N . ASN A 1 115 ? -2.174 -21.547 2.451 1 98.19 115 ASN A N 1
ATOM 904 C CA . ASN A 1 115 ? -0.89 -21.641 1.765 1 98.19 115 ASN A CA 1
ATOM 905 C C . ASN A 1 115 ? -0.581 -23.078 1.359 1 98.19 115 ASN A C 1
ATOM 907 O O . ASN A 1 115 ? -0.031 -23.328 0.283 1 98.19 115 ASN A O 1
ATOM 911 N N . HIS A 1 116 ? -0.891 -24.016 2.213 1 98.44 116 HIS A N 1
ATOM 912 C CA . HIS A 1 116 ? -0.668 -25.422 1.917 1 98.44 116 HIS A CA 1
ATOM 913 C C . HIS A 1 116 ? -1.489 -25.875 0.712 1 98.44 116 HIS A C 1
ATOM 915 O O . HIS A 1 116 ? -0.98 -26.562 -0.169 1 98.44 116 HIS A O 1
ATOM 921 N N . ILE A 1 117 ? -2.703 -25.5 0.648 1 98.69 117 ILE A N 1
ATOM 922 C CA . ILE A 1 117 ? -3.594 -25.891 -0.443 1 98.69 117 ILE A CA 1
ATOM 923 C C . ILE A 1 117 ? -3.084 -25.297 -1.756 1 98.69 117 ILE A C 1
ATOM 925 O O . ILE A 1 117 ? -3.031 -25.984 -2.775 1 98.69 117 ILE A O 1
ATOM 929 N N . VAL A 1 118 ? -2.68 -24.031 -1.751 1 98.62 118 VAL A N 1
ATOM 930 C CA . VAL A 1 118 ? -2.154 -23.359 -2.943 1 98.62 118 VAL A CA 1
ATOM 931 C C . VAL A 1 118 ? -0.938 -24.125 -3.463 1 98.62 118 VAL A C 1
ATOM 933 O O . VAL A 1 118 ? -0.829 -24.391 -4.664 1 98.62 118 VAL A O 1
ATOM 936 N N . ALA A 1 119 ? -0.09 -24.484 -2.564 1 98.19 119 ALA A N 1
ATOM 937 C CA . ALA A 1 119 ? 1.136 -25.188 -2.936 1 98.19 119 ALA A CA 1
ATOM 938 C C . ALA A 1 119 ? 0.831 -26.594 -3.432 1 98.19 119 ALA A C 1
ATOM 940 O O . ALA A 1 119 ? 1.343 -27.016 -4.473 1 98.19 119 ALA A O 1
ATOM 941 N N . GLN A 1 120 ? 0.002 -27.328 -2.756 1 98.25 120 GLN A N 1
ATOM 942 C CA . GLN A 1 120 ? -0.302 -28.719 -3.057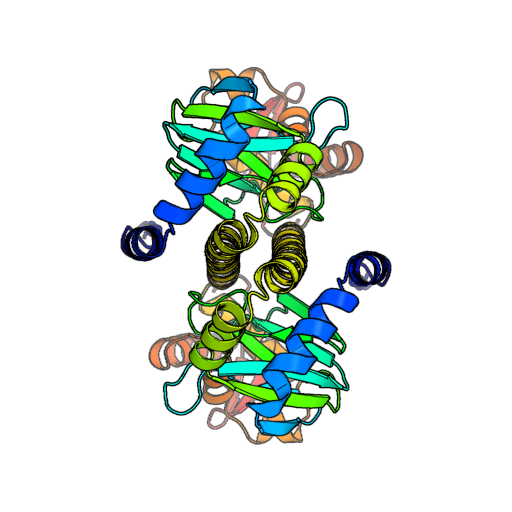 1 98.25 120 GLN A CA 1
ATOM 943 C C . GLN A 1 120 ? -1.016 -28.844 -4.398 1 98.25 120 GLN A C 1
ATOM 945 O O . GLN A 1 120 ? -0.76 -29.781 -5.156 1 98.25 120 GLN A O 1
ATOM 950 N N . LEU A 1 121 ? -1.834 -27.969 -4.695 1 98.44 121 LEU A N 1
ATOM 951 C CA . LEU A 1 121 ? -2.654 -28.062 -5.898 1 98.44 121 LEU A CA 1
ATOM 952 C C . LEU A 1 121 ? -2.098 -27.188 -7.012 1 98.44 121 LEU A C 1
ATOM 954 O O . LEU A 1 121 ? -2.727 -27.031 -8.062 1 98.44 121 LEU A O 1
ATOM 958 N N . ASP A 1 122 ? -0.983 -26.594 -6.789 1 98 122 ASP A N 1
ATOM 959 C CA . ASP A 1 122 ? -0.289 -25.766 -7.77 1 98 122 ASP A CA 1
ATOM 960 C C . ASP A 1 122 ? -1.191 -24.641 -8.273 1 98 122 ASP A C 1
ATOM 962 O O . ASP A 1 122 ? -1.367 -24.484 -9.484 1 98 122 ASP A O 1
ATOM 966 N N . LEU A 1 123 ? -1.813 -23.922 -7.316 1 98.62 123 LEU A N 1
ATOM 967 C CA . LEU A 1 123 ? -2.748 -22.844 -7.652 1 98.62 123 LEU A CA 1
ATOM 968 C C . LEU A 1 123 ? -2.029 -21.5 -7.742 1 98.62 123 LEU A C 1
ATOM 970 O O . LEU A 1 123 ? -2.654 -20.453 -7.602 1 98.62 123 LEU A O 1
ATOM 974 N N . TRP A 1 124 ? -0.812 -21.531 -8.055 1 98.38 124 TRP A N 1
ATOM 975 C CA . TRP A 1 124 ? 0.052 -20.359 -7.949 1 98.38 124 TRP A CA 1
ATOM 976 C C . TRP A 1 124 ? -0.355 -19.297 -8.961 1 98.38 124 TRP A C 1
ATOM 978 O O . TRP A 1 124 ? -0.267 -18.109 -8.68 1 98.38 124 TRP A O 1
ATOM 988 N N . GLU A 1 125 ? -0.75 -19.656 -10.148 1 98.19 125 GLU A N 1
ATOM 989 C CA . GLU A 1 125 ? -1.195 -18.672 -11.125 1 98.19 125 GLU A CA 1
ATOM 990 C C . GLU A 1 125 ? -2.412 -17.906 -10.617 1 98.19 125 GLU A C 1
ATOM 992 O O . GLU A 1 125 ? -2.449 -16.672 -10.68 1 98.19 125 GLU A O 1
ATOM 997 N N . HIS A 1 126 ? -3.404 -18.656 -10.133 1 98.56 126 HIS A N 1
ATOM 998 C CA . HIS A 1 126 ? -4.605 -18.031 -9.586 1 98.56 126 HIS A CA 1
ATOM 999 C C . HIS A 1 126 ? -4.273 -17.109 -8.422 1 98.56 126 HIS A C 1
ATOM 1001 O O . HIS A 1 126 ? -4.805 -16 -8.328 1 98.56 126 HIS A O 1
ATOM 1007 N N . PHE A 1 127 ? -3.389 -17.562 -7.617 1 98.69 127 PHE A N 1
ATOM 1008 C CA . PHE A 1 127 ? -2.98 -16.781 -6.457 1 98.69 127 PHE A CA 1
ATOM 1009 C C . PHE A 1 127 ? -2.242 -15.516 -6.887 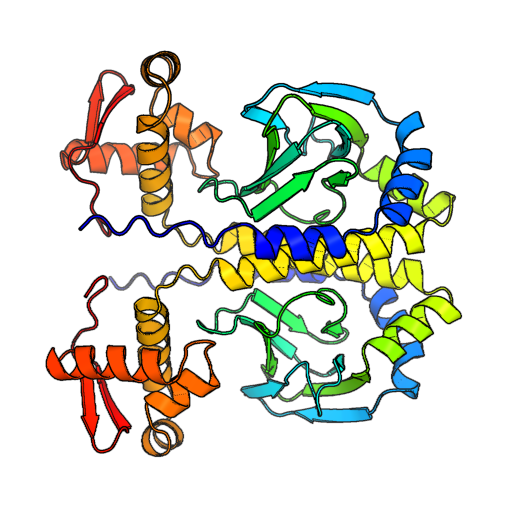1 98.69 127 PHE A C 1
ATOM 1011 O O . PHE A 1 127 ? -2.484 -14.438 -6.348 1 98.69 127 PHE A O 1
ATOM 1018 N N . SER A 1 128 ? -1.353 -15.633 -7.855 1 98.12 128 SER A N 1
ATOM 1019 C CA . SER A 1 128 ? -0.604 -14.484 -8.352 1 98.12 128 SER A CA 1
ATOM 1020 C C . SER A 1 128 ? -1.539 -13.406 -8.906 1 98.12 128 SER A C 1
ATOM 1022 O O . SER A 1 128 ? -1.343 -12.219 -8.656 1 98.12 128 SER A O 1
ATOM 1024 N N . LYS A 1 129 ? -2.521 -13.82 -9.641 1 97.5 129 LYS A N 1
ATOM 1025 C CA . LYS A 1 129 ? -3.461 -12.867 -10.219 1 97.5 129 LYS A CA 1
ATOM 1026 C C . LYS A 1 129 ? -4.242 -12.133 -9.133 1 97.5 129 LYS A C 1
ATOM 1028 O O . LYS A 1 129 ? -4.492 -10.93 -9.242 1 97.5 129 LYS A O 1
ATOM 1033 N N . LEU A 1 130 ? -4.633 -12.812 -8.133 1 97.62 130 LEU A N 1
ATOM 1034 C CA . LEU A 1 130 ? -5.277 -12.18 -6.988 1 97.62 130 LEU A CA 1
ATOM 1035 C C . LEU A 1 130 ? -4.332 -11.188 -6.316 1 97.62 130 LEU A C 1
ATOM 1037 O O . LEU A 1 130 ? -4.73 -10.07 -5.984 1 97.62 130 LEU A O 1
ATOM 1041 N N . LEU A 1 131 ? -3.129 -11.633 -6.133 1 97 131 LEU A N 1
ATOM 1042 C CA . LEU A 1 131 ? -2.141 -10.805 -5.453 1 97 131 LEU A CA 1
ATOM 1043 C C . LEU A 1 131 ? -1.858 -9.531 -6.25 1 97 131 LEU A C 1
ATOM 1045 O O . LEU A 1 131 ? -1.706 -8.453 -5.676 1 97 131 LEU A O 1
ATOM 1049 N N . ILE A 1 132 ? -1.733 -9.672 -7.543 1 95.31 132 ILE A N 1
ATOM 1050 C CA . ILE A 1 132 ? -1.497 -8.516 -8.406 1 95.31 132 ILE A CA 1
ATOM 1051 C C . ILE A 1 132 ? -2.637 -7.512 -8.25 1 95.31 132 ILE A C 1
ATOM 1053 O O . ILE A 1 132 ? -2.396 -6.312 -8.086 1 95.31 132 ILE A O 1
ATOM 1057 N N . TYR A 1 133 ? -3.848 -8 -8.312 1 94.06 133 TYR A N 1
ATOM 1058 C CA . TYR A 1 133 ? -5.027 -7.156 -8.148 1 94.06 133 TYR A CA 1
ATOM 1059 C C . TYR A 1 133 ? -5 -6.43 -6.812 1 94.06 133 TYR A C 1
ATOM 1061 O O . TYR A 1 133 ? -5.164 -5.207 -6.762 1 94.06 133 TYR A O 1
ATOM 1069 N N . THR A 1 134 ? -4.762 -7.109 -5.723 1 92.75 134 THR A N 1
ATOM 1070 C CA . THR A 1 134 ? -4.812 -6.555 -4.375 1 92.75 134 THR A CA 1
ATOM 1071 C C . THR A 1 134 ? -3.689 -5.547 -4.164 1 92.75 134 THR A C 1
ATOM 1073 O O . THR A 1 134 ? -3.908 -4.477 -3.592 1 92.75 134 THR A O 1
ATOM 1076 N N . ALA A 1 135 ? -2.535 -5.957 -4.574 1 91.06 135 ALA A N 1
ATOM 1077 C CA . ALA A 1 135 ? -1.396 -5.051 -4.445 1 91.06 135 ALA A CA 1
ATOM 1078 C C . ALA A 1 135 ? -1.626 -3.768 -5.238 1 91.06 135 ALA A C 1
ATOM 1080 O O . ALA A 1 135 ? -1.321 -2.674 -4.758 1 91.06 135 ALA A O 1
ATOM 1081 N N . SER A 1 136 ? -2.123 -3.891 -6.43 1 89.88 136 SER A N 1
ATOM 1082 C CA . SER A 1 136 ? -2.404 -2.715 -7.246 1 89.88 136 SER A CA 1
ATOM 1083 C C . SER A 1 136 ? -3.393 -1.783 -6.551 1 89.88 136 SER A C 1
ATOM 1085 O O . SER A 1 136 ? -3.223 -0.562 -6.574 1 89.88 136 SER A O 1
ATOM 1087 N N . ARG A 1 137 ? -4.371 -2.311 -5.965 1 85.94 137 ARG A N 1
ATOM 1088 C CA . ARG A 1 137 ? -5.395 -1.527 -5.277 1 85.94 137 ARG A CA 1
ATOM 1089 C C . ARG A 1 137 ? -4.805 -0.778 -4.09 1 85.94 137 ARG A C 1
ATOM 1091 O O . ARG A 1 137 ? -5.125 0.392 -3.865 1 85.94 137 ARG A O 1
ATOM 1098 N N . VAL A 1 138 ? -3.996 -1.473 -3.311 1 84.81 138 VAL A N 1
ATOM 1099 C CA . VAL A 1 138 ? -3.445 -0.834 -2.119 1 84.81 138 VAL A CA 1
ATOM 1100 C C . VAL A 1 138 ? -2.453 0.253 -2.525 1 84.81 138 VAL A C 1
ATOM 1102 O O . VAL A 1 138 ? -2.406 1.32 -1.91 1 84.81 138 VAL A O 1
ATOM 1105 N N . TYR A 1 139 ? -1.658 -0.028 -3.516 1 83.81 139 TYR A N 1
ATOM 1106 C CA . TYR A 1 139 ? -0.743 0.994 -4.012 1 83.81 139 TYR A CA 1
ATOM 1107 C C . TYR A 1 139 ? -1.506 2.221 -4.5 1 83.81 139 TYR A C 1
ATOM 1109 O O . TYR A 1 139 ? -1.103 3.355 -4.234 1 83.81 139 TYR A O 1
ATOM 1117 N N . GLU A 1 140 ? -2.561 1.984 -5.211 1 79.56 140 GLU A N 1
ATOM 1118 C CA . GLU A 1 140 ? -3.385 3.084 -5.703 1 79.56 140 GLU A CA 1
ATOM 1119 C C . GLU A 1 140 ? -3.967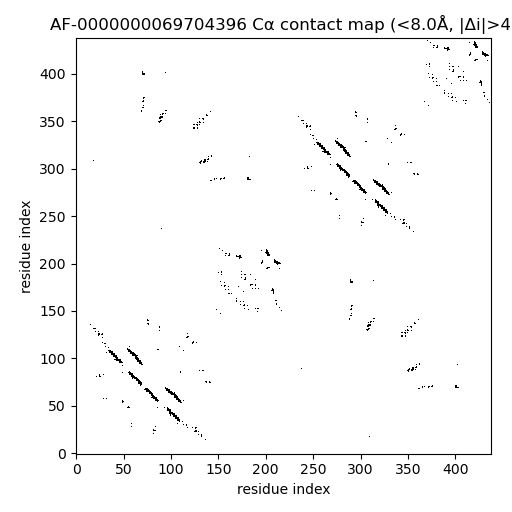 3.895 -4.547 1 79.56 140 GLU A C 1
ATOM 1121 O O . GLU A 1 140 ? -3.982 5.125 -4.594 1 79.56 140 GLU A O 1
ATOM 1126 N N . HIS A 1 141 ? -4.406 3.195 -3.631 1 74.75 141 HIS A N 1
ATOM 1127 C CA . HIS A 1 141 ? -4.961 3.846 -2.449 1 74.75 141 HIS A CA 1
ATOM 1128 C C . HIS A 1 141 ? -3.912 4.703 -1.747 1 74.75 141 HIS A C 1
ATOM 1130 O O . HIS A 1 141 ? -4.168 5.863 -1.42 1 74.75 141 HIS A O 1
ATOM 1136 N N . CYS A 1 142 ? -2.809 4.141 -1.445 1 74.38 142 CYS A N 1
ATOM 1137 C CA . CYS A 1 142 ? -1.723 4.855 -0.784 1 74.38 142 CYS A CA 1
ATOM 1138 C C . CYS A 1 142 ? -1.293 6.07 -1.599 1 74.38 142 CYS A C 1
ATOM 1140 O O . CYS A 1 142 ? -0.92 7.102 -1.035 1 74.38 142 CYS A O 1
ATOM 1142 N N . ALA A 1 143 ? -1.373 5.91 -2.807 1 70 143 ALA A N 1
ATOM 1143 C CA . ALA A 1 143 ? -0.995 7.012 -3.688 1 70 143 ALA A CA 1
ATOM 1144 C C . ALA A 1 143 ? -2.023 8.141 -3.631 1 70 143 ALA A C 1
ATOM 1146 O O . ALA A 1 143 ? -1.68 9.312 -3.807 1 70 143 ALA A O 1
ATOM 1147 N N . GLN A 1 144 ? -3.197 7.691 -3.396 1 61.41 144 GLN A N 1
ATOM 1148 C CA . GLN A 1 144 ? -4.285 8.664 -3.393 1 61.41 144 GLN A CA 1
ATOM 1149 C C . GLN A 1 144 ? -4.449 9.297 -2.014 1 61.41 144 GLN A C 1
ATOM 1151 O O . GLN A 1 144 ? -4.879 10.445 -1.902 1 61.41 144 GLN A O 1
ATOM 1156 N N . ILE A 1 145 ? -4.426 8.469 -0.995 1 53.38 145 ILE A N 1
ATOM 1157 C CA . ILE A 1 145 ? -4.641 8.945 0.368 1 53.38 145 ILE A CA 1
ATOM 1158 C C . ILE A 1 145 ? -3.756 10.156 0.636 1 53.38 145 ILE A C 1
ATOM 1160 O O . ILE A 1 145 ? -4.129 11.047 1.408 1 53.38 145 ILE A O 1
ATOM 1164 N N . SER A 1 146 ? -2.621 10.328 -0.067 1 48.41 146 SER A N 1
ATOM 1165 C CA . SER A 1 146 ? -1.971 11.609 0.209 1 48.41 146 SER A CA 1
ATOM 1166 C C . SER A 1 146 ? -2.951 12.766 0.074 1 48.41 146 SER A C 1
ATOM 1168 O O . SER A 1 146 ? -3.439 13.047 -1.021 1 48.41 146 SER A O 1
ATOM 1170 N N . GLN A 1 147 ? -4.066 12.445 0.897 1 47.84 147 GLN A N 1
ATOM 1171 C CA . GLN A 1 147 ? -5.039 13.531 1.013 1 47.84 147 GLN A CA 1
ATOM 1172 C C . GLN A 1 147 ? -4.348 14.867 1.238 1 47.84 147 GLN A C 1
ATOM 1174 O O . GLN A 1 147 ? -4.938 15.789 1.807 1 47.84 147 GLN A O 1
ATOM 1179 N N . MET A 1 148 ? -3.188 14.922 0.932 1 49.75 148 MET A N 1
ATOM 1180 C CA . MET A 1 148 ? -2.664 16.281 1.052 1 49.75 148 MET A CA 1
ATOM 1181 C C . MET A 1 148 ? -3.355 17.219 0.067 1 49.75 148 MET A C 1
ATOM 1183 O O . MET A 1 148 ? -3.574 16.859 -1.091 1 49.75 148 MET A O 1
ATOM 1187 N N . SER A 1 149 ? -4.066 18.094 0.619 1 55.09 149 SER A N 1
ATOM 1188 C CA . SER A 1 149 ? -4.547 19.141 -0.285 1 55.09 149 SER A CA 1
ATOM 1189 C C . SER A 1 149 ? -3.451 19.578 -1.248 1 55.09 149 SER A C 1
ATOM 1191 O O . SER A 1 149 ? -2.268 19.328 -1.007 1 55.09 149 SER A O 1
ATOM 1193 N N . ALA A 1 150 ? -4.035 19.984 -2.35 1 62.41 150 ALA A N 1
ATOM 1194 C CA . ALA A 1 150 ? -3.082 20.578 -3.283 1 62.41 150 ALA A CA 1
ATOM 1195 C C . ALA A 1 150 ? -2.121 21.516 -2.562 1 62.41 150 ALA A C 1
ATOM 1197 O O . ALA A 1 150 ? -0.921 21.531 -2.848 1 62.41 150 ALA A O 1
ATOM 1198 N N . TYR A 1 151 ? -2.713 22.188 -1.576 1 72.62 151 TYR A N 1
ATOM 1199 C CA . TYR A 1 151 ? -1.892 23.094 -0.786 1 72.62 151 TYR A CA 1
ATOM 1200 C C . TYR A 1 151 ? -0.839 22.328 0.009 1 72.62 151 TYR A C 1
ATOM 1202 O O . TYR A 1 151 ? 0.333 22.719 0.025 1 72.62 151 TYR A O 1
ATOM 1210 N N . ASP A 1 152 ? -1.308 21.25 0.604 1 67.19 152 ASP A N 1
ATOM 1211 C CA . ASP A 1 152 ? -0.371 20.5 1.428 1 67.19 152 ASP A CA 1
ATOM 1212 C C . ASP A 1 152 ? 0.768 19.922 0.583 1 67.19 152 ASP A C 1
ATOM 1214 O O . ASP A 1 152 ? 1.925 19.938 1.009 1 67.19 152 ASP A O 1
ATOM 1218 N N . ILE A 1 153 ? 0.429 19.5 -0.512 1 68.81 153 ILE A N 1
ATOM 1219 C CA . ILE A 1 153 ? 1.412 18.953 -1.442 1 68.81 153 ILE A CA 1
ATOM 1220 C C . ILE A 1 153 ? 2.42 20.031 -1.821 1 68.81 153 ILE A C 1
ATOM 1222 O O . ILE A 1 153 ? 3.631 19.797 -1.776 1 68.81 153 ILE A O 1
ATOM 1226 N N . ILE A 1 154 ? 1.879 21.141 -2.135 1 79.88 154 ILE A N 1
ATOM 1227 C CA . ILE A 1 154 ? 2.727 22.25 -2.559 1 79.88 154 ILE A CA 1
ATOM 1228 C C . ILE A 1 154 ? 3.609 22.703 -1.396 1 79.88 154 ILE A C 1
ATOM 1230 O O . ILE A 1 154 ? 4.805 22.938 -1.572 1 79.88 154 ILE A O 1
ATOM 1234 N N . ARG A 1 155 ? 2.973 22.766 -0.249 1 76 155 ARG A N 1
ATOM 1235 C CA . ARG A 1 155 ? 3.734 23.141 0.942 1 76 155 ARG A CA 1
ATOM 1236 C C . ARG A 1 155 ? 4.906 22.188 1.149 1 76 155 ARG A C 1
ATOM 1238 O O . ARG A 1 155 ? 6.031 22.625 1.407 1 76 155 ARG A O 1
ATOM 1245 N N . PHE A 1 156 ? 4.641 20.953 1.04 1 68.56 156 PHE A N 1
ATOM 1246 C CA . PHE A 1 156 ? 5.668 19.938 1.229 1 68.56 156 PHE A CA 1
ATOM 1247 C C . PHE A 1 156 ? 6.777 20.078 0.2 1 68.56 156 PHE A C 1
ATOM 1249 O O . PHE A 1 156 ? 7.961 20.016 0.542 1 68.56 156 PHE A O 1
ATOM 1256 N N . GLN A 1 157 ? 6.414 20.266 -1.016 1 74 157 GLN A N 1
ATOM 1257 C CA . GLN A 1 157 ? 7.387 20.359 -2.098 1 74 157 GLN A CA 1
ATOM 1258 C C . GLN A 1 157 ? 8.242 21.625 -1.948 1 74 157 GLN A C 1
ATOM 1260 O O . GLN A 1 157 ? 9.422 21.625 -2.297 1 74 157 GLN A O 1
ATOM 1265 N N . LEU A 1 158 ? 7.637 22.703 -1.445 1 84.19 158 LEU A N 1
ATOM 1266 C CA . LEU A 1 158 ? 8.383 23.938 -1.229 1 84.19 158 LEU A CA 1
ATOM 1267 C C . LEU A 1 158 ? 9.445 23.75 -0.147 1 84.19 158 LEU A C 1
ATOM 1269 O O . LEU A 1 158 ? 10.578 24.219 -0.292 1 84.19 158 LEU A O 1
ATOM 1273 N N . VAL A 1 159 ? 9.086 23 0.886 1 73.5 159 VAL A N 1
ATOM 1274 C CA . VAL A 1 159 ? 10.039 22.719 1.961 1 73.5 159 VAL A CA 1
ATOM 1275 C C . VAL A 1 159 ? 11.172 21.844 1.437 1 73.5 159 VAL A C 1
ATOM 1277 O O . VAL A 1 159 ? 12.344 22.094 1.734 1 73.5 159 VAL A O 1
ATOM 1280 N N . GLU A 1 160 ? 10.852 20.875 0.655 1 69.19 160 GLU A N 1
ATOM 1281 C CA . GLU A 1 160 ? 11.852 20.016 0.045 1 69.19 160 GLU A CA 1
ATOM 1282 C C . GLU A 1 160 ? 12.797 20.812 -0.856 1 69.19 160 GLU A C 1
ATOM 1284 O O . GLU A 1 160 ? 14 20.578 -0.856 1 69.19 160 GLU A O 1
ATOM 1289 N N . LEU A 1 161 ? 12.234 21.719 -1.61 1 82.5 161 LEU A N 1
ATOM 1290 C CA . LEU A 1 161 ? 13.023 22.547 -2.502 1 82.5 161 LEU A CA 1
ATOM 1291 C C . LEU A 1 161 ? 14.023 23.391 -1.714 1 82.5 161 LEU A C 1
ATOM 1293 O O . LEU A 1 161 ? 15.18 23.531 -2.129 1 82.5 161 LEU A O 1
ATOM 1297 N N . MET A 1 162 ? 13.688 23.766 -0.534 1 79.19 162 MET A N 1
ATOM 1298 C CA . MET A 1 162 ? 14.555 24.578 0.313 1 79.19 162 MET A CA 1
ATOM 1299 C C . MET A 1 162 ? 15.719 23.75 0.849 1 79.19 162 MET A C 1
ATOM 1301 O O . MET A 1 162 ? 16.766 24.297 1.192 1 79.19 162 MET A O 1
ATOM 1305 N N . GLN A 1 163 ? 15.477 22.469 0.835 1 67.75 163 GLN A N 1
ATOM 1306 C CA . GLN A 1 163 ? 16.516 21.578 1.355 1 67.75 163 GLN A CA 1
ATOM 1307 C C . GLN A 1 163 ? 17.453 21.141 0.248 1 67.75 163 GLN A C 1
ATOM 1309 O O . GLN A 1 163 ? 18.516 20.562 0.521 1 67.75 163 GLN A O 1
ATOM 1314 N N . GLU A 1 164 ? 17.094 21.391 -0.919 1 70.12 164 GLU A N 1
ATOM 1315 C CA . GLU A 1 164 ? 17.969 21.078 -2.043 1 70.12 164 GLU A CA 1
ATOM 1316 C C . GLU A 1 164 ? 19.234 21.953 -2.012 1 70.12 164 GLU A C 1
ATOM 1318 O O . GLU A 1 164 ? 19.203 23.078 -1.51 1 70.12 164 GLU A O 1
ATOM 1323 N N . PRO A 1 165 ? 20.359 21.359 -2.543 1 70.56 165 PRO A N 1
ATOM 1324 C CA . PRO A 1 165 ? 21.547 22.203 -2.689 1 70.56 165 PRO A CA 1
ATOM 1325 C C . PRO A 1 165 ? 21.281 23.469 -3.51 1 70.56 165 PRO A C 1
ATOM 1327 O O . PRO A 1 165 ? 20.406 23.469 -4.387 1 70.56 165 PRO A O 1
ATOM 1330 N N . ASP A 1 166 ? 22.016 24.547 -3.207 1 79.5 166 ASP A N 1
ATOM 1331 C CA . ASP A 1 166 ? 21.859 25.844 -3.85 1 79.5 166 ASP A CA 1
ATOM 1332 C C . ASP A 1 166 ? 21.953 25.719 -5.367 1 79.5 166 ASP A C 1
ATOM 1334 O O . ASP A 1 166 ? 21.234 26.391 -6.102 1 79.5 166 ASP A O 1
ATOM 1338 N N . ALA A 1 167 ? 22.797 24.828 -5.754 1 78.56 167 ALA A N 1
ATOM 1339 C CA . ALA A 1 167 ? 23.016 24.656 -7.188 1 78.56 167 ALA A CA 1
ATOM 1340 C C . ALA A 1 167 ? 21.75 24.203 -7.891 1 78.56 167 ALA A C 1
ATOM 1342 O O . ALA A 1 167 ? 21.5 24.562 -9.039 1 78.56 167 ALA A O 1
ATOM 1343 N N . ILE A 1 168 ? 20.938 23.562 -7.238 1 75.12 168 ILE A N 1
ATOM 1344 C CA . ILE A 1 168 ? 19.688 23.062 -7.797 1 75.12 168 ILE A CA 1
ATOM 1345 C C . ILE A 1 168 ? 18.578 24.109 -7.582 1 75.12 168 ILE A C 1
ATOM 1347 O O . ILE A 1 168 ? 17.859 24.453 -8.516 1 75.12 168 ILE A O 1
ATOM 1351 N N . ARG A 1 169 ? 18.531 24.562 -6.426 1 82.56 169 ARG A N 1
ATOM 1352 C CA . ARG A 1 169 ? 17.469 25.484 -6.023 1 82.56 169 ARG A CA 1
ATOM 1353 C C . ARG A 1 169 ? 17.484 26.734 -6.879 1 82.56 169 ARG A C 1
ATOM 1355 O O . ARG A 1 169 ? 16.422 27.297 -7.188 1 82.56 169 ARG A O 1
ATOM 1362 N N . GLN A 1 170 ? 18.672 27.156 -7.312 1 86.81 170 GLN A N 1
ATOM 1363 C CA . GLN A 1 170 ? 18.812 28.422 -8.031 1 86.81 170 GLN A CA 1
ATOM 1364 C C . GLN A 1 170 ? 18.578 28.234 -9.531 1 86.81 170 GLN A C 1
ATOM 1366 O O . GLN A 1 170 ? 18.438 29.203 -10.266 1 86.81 170 GLN A O 1
ATOM 1371 N N . LYS A 1 171 ? 18.422 26.984 -9.945 1 86.88 171 LYS A N 1
ATOM 1372 C CA . LYS A 1 171 ? 18.344 26.719 -11.375 1 86.88 171 LYS A CA 1
ATOM 1373 C C . LYS A 1 171 ? 16.953 26.203 -11.766 1 86.88 171 LYS A C 1
ATOM 1375 O O . LYS A 1 171 ? 16.719 25.844 -12.922 1 86.88 171 LYS A O 1
ATOM 1380 N N . ILE A 1 172 ? 16.094 26.109 -10.812 1 90.44 172 ILE A N 1
ATOM 1381 C CA . ILE A 1 172 ? 14.781 25.578 -11.125 1 90.44 172 ILE A CA 1
ATOM 1382 C C . ILE A 1 172 ? 13.703 26.438 -10.461 1 90.44 172 ILE A C 1
ATOM 1384 O O . ILE A 1 172 ? 13.883 26.906 -9.336 1 90.44 172 ILE A O 1
ATOM 1388 N N . THR A 1 173 ? 12.734 26.734 -11.203 1 94.69 173 THR A N 1
ATOM 1389 C CA . THR A 1 173 ? 11.617 27.469 -10.617 1 94.69 173 THR A CA 1
ATOM 1390 C C . THR A 1 173 ? 10.828 26.562 -9.664 1 94.69 173 THR A C 1
ATOM 1392 O O . THR A 1 173 ? 10.805 25.344 -9.828 1 94.69 173 THR A O 1
ATOM 1395 N N . ALA A 1 174 ? 10.211 27.203 -8.711 1 93.62 174 ALA A N 1
ATOM 1396 C CA . ALA A 1 174 ? 9.367 26.453 -7.789 1 93.62 174 ALA A CA 1
ATOM 1397 C C . ALA A 1 174 ? 8.281 25.688 -8.539 1 93.62 174 ALA A C 1
ATOM 1399 O O . ALA A 1 174 ? 8.023 24.531 -8.25 1 93.62 174 ALA A O 1
ATOM 1400 N N . ALA A 1 175 ? 7.641 26.344 -9.523 1 92.94 175 ALA A N 1
ATOM 1401 C CA . ALA A 1 175 ? 6.574 25.719 -10.305 1 92.94 175 ALA A CA 1
ATOM 1402 C C . ALA A 1 175 ? 7.082 24.484 -11.047 1 92.94 175 ALA A C 1
ATOM 1404 O O . ALA A 1 175 ? 6.438 23.438 -11.023 1 92.94 175 ALA A O 1
ATOM 1405 N N . ALA A 1 176 ? 8.219 24.531 -11.648 1 87.38 176 ALA A N 1
ATOM 1406 C CA . ALA A 1 176 ? 8.789 23.422 -12.398 1 87.38 176 ALA A CA 1
ATOM 1407 C C . ALA A 1 176 ? 9.172 22.281 -11.477 1 87.38 176 ALA A C 1
ATOM 1409 O O . ALA A 1 176 ? 8.953 21.109 -11.797 1 87.38 176 ALA A O 1
ATOM 1410 N N . TYR A 1 177 ? 9.789 22.641 -10.375 1 82.81 177 TYR A N 1
ATOM 1411 C CA . TYR A 1 177 ? 10.18 21.656 -9.367 1 82.81 177 TYR A CA 1
ATOM 1412 C C . TYR A 1 177 ? 8.969 20.859 -8.898 1 82.81 177 TYR A C 1
ATOM 1414 O O . TYR A 1 177 ? 9 19.625 -8.883 1 82.81 177 TYR A O 1
ATOM 1422 N N . ILE A 1 178 ? 7.871 21.562 -8.57 1 82.06 178 ILE A N 1
ATOM 1423 C CA . ILE A 1 178 ? 6.66 20.953 -8.047 1 82.06 178 ILE A CA 1
ATOM 1424 C C . ILE A 1 178 ? 5.992 20.109 -9.133 1 82.06 178 ILE A C 1
ATOM 1426 O O . ILE A 1 178 ? 5.598 18.969 -8.891 1 82.06 178 ILE A O 1
ATOM 1430 N N . LYS A 1 179 ? 5.902 20.703 -10.32 1 77.88 179 LYS A N 1
ATOM 1431 C CA . LYS A 1 179 ? 5.234 20.031 -11.43 1 77.88 179 LYS A CA 1
ATOM 1432 C C . LYS A 1 179 ? 5.93 18.719 -11.781 1 77.88 179 LYS A C 1
ATOM 1434 O O . LYS A 1 179 ? 5.277 17.734 -12.141 1 77.88 179 LYS A O 1
ATOM 1439 N N . SER A 1 180 ? 7.207 18.766 -11.703 1 68.81 180 SER A N 1
ATOM 1440 C CA . SER A 1 180 ? 7.977 17.594 -12.094 1 68.81 180 SER A CA 1
ATOM 1441 C C . SER A 1 180 ? 7.891 16.484 -11.039 1 68.81 180 SER A C 1
ATOM 1443 O O . SER A 1 180 ? 8.258 15.344 -11.297 1 68.81 180 SER A O 1
ATOM 1445 N N . ARG A 1 181 ? 7.316 16.922 -9.883 1 62.34 181 ARG A N 1
ATOM 1446 C CA . ARG A 1 181 ? 7.398 15.992 -8.75 1 62.34 181 ARG A CA 1
ATOM 1447 C C . ARG A 1 181 ? 6.008 15.609 -8.258 1 62.34 181 ARG A C 1
ATOM 1449 O O . ARG A 1 181 ? 5.871 14.82 -7.316 1 62.34 181 ARG A O 1
ATOM 1456 N N . THR A 1 182 ? 5.066 16.312 -8.781 1 64 182 THR A N 1
ATOM 1457 C CA . THR A 1 182 ? 3.713 16.062 -8.297 1 64 182 THR A CA 1
ATOM 1458 C C . THR A 1 182 ? 2.754 15.859 -9.469 1 64 182 THR A C 1
ATOM 1460 O O . THR A 1 182 ? 3.1 16.141 -10.617 1 64 182 THR A O 1
ATOM 1463 N N . TYR A 1 183 ? 1.52 15.438 -9.07 1 55.47 183 TYR A N 1
ATOM 1464 C CA . TYR A 1 183 ? 0.463 15.227 -10.047 1 55.47 183 TYR A CA 1
ATOM 1465 C C . TYR A 1 183 ? -0.352 16.5 -10.258 1 55.47 183 TYR A C 1
ATOM 1467 O O . TYR A 1 183 ? -1.291 16.516 -11.055 1 55.47 183 TYR A O 1
ATOM 1475 N N . LEU A 1 184 ? 0.004 17.469 -9.57 1 65.94 184 LEU A N 1
ATOM 1476 C CA . LEU A 1 184 ? -0.803 18.688 -9.617 1 65.94 184 LEU A CA 1
ATOM 1477 C C . LEU A 1 184 ? -0.727 19.328 -10.992 1 65.94 184 LEU A C 1
ATOM 1479 O O . LEU A 1 184 ? 0.303 19.25 -11.672 1 65.94 184 LEU A O 1
ATOM 1483 N N . SER A 1 185 ? -1.898 19.875 -11.406 1 66.94 185 SER A N 1
ATOM 1484 C CA . SER A 1 185 ? -1.914 20.625 -12.656 1 66.94 185 SER A CA 1
ATOM 1485 C C . SER A 1 185 ? -1.086 21.906 -12.539 1 66.94 185 SER A C 1
ATOM 1487 O O . SER A 1 185 ? -0.902 22.438 -11.445 1 66.94 185 SER A O 1
ATOM 1489 N N . ARG A 1 186 ? -0.587 22.203 -13.781 1 76.56 186 ARG A N 1
ATOM 1490 C CA . ARG A 1 186 ? 0.162 23.453 -13.805 1 76.56 186 ARG A CA 1
ATOM 1491 C C . ARG A 1 186 ? -0.68 24.609 -13.266 1 76.56 186 ARG A C 1
ATOM 1493 O O . ARG A 1 186 ? -0.188 25.438 -12.492 1 76.56 186 ARG A O 1
ATOM 1500 N N . SER A 1 187 ? -1.955 24.688 -13.664 1 83.12 187 SER A N 1
ATOM 1501 C CA . SER A 1 187 ? -2.861 25.75 -13.234 1 83.12 187 SER A CA 1
ATOM 1502 C C . SER A 1 187 ? -3.039 25.75 -11.719 1 83.12 187 SER A C 1
ATOM 1504 O O . SER A 1 187 ? -3.021 26.797 -11.086 1 83.12 187 SER A O 1
ATOM 1506 N N . GLY A 1 188 ? -3.16 24.625 -11.148 1 81.81 188 GLY A N 1
ATOM 1507 C CA . GLY A 1 188 ? -3.299 24.5 -9.703 1 81.81 188 GLY A CA 1
ATOM 1508 C C . GLY A 1 188 ? -2.057 24.938 -8.945 1 81.81 188 GLY A C 1
ATOM 1509 O O . GLY A 1 188 ? -2.148 25.656 -7.953 1 81.81 188 GLY A O 1
ATOM 1510 N N . ILE A 1 189 ? -0.931 24.578 -9.391 1 87.12 189 ILE A N 1
ATOM 1511 C CA . ILE A 1 189 ? 0.352 24.938 -8.797 1 87.12 189 ILE A CA 1
ATOM 1512 C C . ILE A 1 189 ? 0.524 26.453 -8.797 1 87.12 189 ILE A C 1
ATOM 1514 O O . ILE A 1 189 ? 0.831 27.047 -7.762 1 87.12 189 ILE A O 1
ATOM 1518 N N . MET A 1 190 ? 0.272 27 -9.969 1 92.88 190 MET A N 1
ATOM 1519 C CA . MET A 1 190 ? 0.461 28.438 -10.133 1 92.88 190 MET A CA 1
ATOM 1520 C C . MET A 1 190 ? -0.484 29.219 -9.227 1 92.88 190 MET A C 1
ATOM 1522 O O . MET A 1 190 ? -0.092 30.219 -8.633 1 92.88 190 MET A O 1
ATOM 1526 N N . ARG A 1 191 ? -1.709 28.75 -9.102 1 91.5 191 ARG A N 1
ATOM 1527 C CA . ARG A 1 191 ? -2.701 29.406 -8.266 1 91.5 191 ARG A CA 1
ATOM 1528 C C . ARG A 1 191 ? -2.264 29.422 -6.805 1 91.5 191 ARG A C 1
ATOM 1530 O O . ARG A 1 191 ? -2.287 30.469 -6.148 1 91.5 191 ARG A O 1
ATOM 1537 N N . ILE A 1 192 ? -1.813 28.359 -6.348 1 90 192 ILE A N 1
ATOM 1538 C CA . ILE A 1 192 ? -1.437 28.219 -4.945 1 90 192 ILE A CA 1
ATOM 1539 C C . ILE A 1 192 ? -0.148 29 -4.68 1 90 192 ILE A C 1
ATOM 1541 O O . ILE A 1 192 ? -0.026 29.688 -3.66 1 90 192 ILE A O 1
ATOM 1545 N N . LEU A 1 193 ? 0.803 28.938 -5.551 1 93.12 193 LEU A N 1
ATOM 1546 C CA . LEU A 1 193 ? 2.039 29.688 -5.398 1 93.12 193 LEU A CA 1
ATOM 1547 C C . LEU A 1 193 ? 1.756 31.188 -5.375 1 93.12 193 LEU A C 1
ATOM 1549 O O . LEU A 1 193 ? 2.371 31.922 -4.602 1 93.12 193 LEU A O 1
ATOM 1553 N N . ALA A 1 194 ? 0.823 31.594 -6.234 1 93.69 194 ALA A N 1
ATOM 1554 C CA . ALA A 1 194 ? 0.433 33 -6.27 1 93.69 194 ALA A CA 1
ATOM 1555 C C . ALA A 1 194 ? -0.177 33.438 -4.941 1 93.69 194 ALA A C 1
ATOM 1557 O O . ALA A 1 194 ? 0.134 34.5 -4.43 1 93.69 194 ALA A O 1
ATOM 1558 N N . GLU A 1 195 ? -1.008 32.594 -4.43 1 88.75 195 GLU A N 1
ATOM 1559 C CA . GLU A 1 195 ? -1.637 32.875 -3.143 1 88.75 195 GLU A CA 1
ATOM 1560 C C . GLU A 1 195 ? -0.597 32.969 -2.029 1 88.75 195 GLU A C 1
ATOM 1562 O O . GLU A 1 195 ? -0.667 33.844 -1.175 1 88.75 195 GLU A O 1
ATOM 1567 N N . LEU A 1 196 ? 0.324 32.094 -2.062 1 89 196 LEU A N 1
ATOM 1568 C CA . LEU A 1 196 ? 1.365 32.031 -1.042 1 89 196 LEU A CA 1
ATOM 1569 C C . LEU A 1 196 ? 2.264 33.281 -1.139 1 89 196 LEU A C 1
ATOM 1571 O O . LEU A 1 196 ? 2.68 33.812 -0.117 1 89 196 LEU A O 1
ATOM 1575 N N . ARG A 1 197 ? 2.549 33.656 -2.354 1 91.56 197 ARG A N 1
ATOM 1576 C CA . ARG A 1 197 ? 3.357 34.875 -2.574 1 91.56 197 ARG A CA 1
ATOM 1577 C C . ARG A 1 197 ? 2.619 36.125 -2.115 1 91.56 197 ARG A C 1
ATOM 1579 O O . ARG A 1 197 ? 3.197 36.969 -1.441 1 91.56 197 ARG A O 1
ATOM 1586 N N . THR A 1 198 ? 1.337 36.156 -2.547 1 90.56 198 THR A N 1
ATOM 1587 C CA . THR A 1 198 ? 0.507 37.312 -2.193 1 90.56 198 THR A CA 1
ATOM 1588 C C . THR A 1 198 ? 0.362 37.438 -0.678 1 90.56 198 THR A C 1
ATOM 1590 O O . THR A 1 198 ? 0.358 38.531 -0.132 1 90.56 198 THR A O 1
ATOM 1593 N N . GLY A 1 199 ? 0.24 36.312 -0.101 1 86.69 199 GLY A N 1
ATOM 1594 C CA . GLY A 1 199 ? 0.114 36.281 1.347 1 86.69 199 GLY A CA 1
ATOM 1595 C C . GLY A 1 199 ? 1.434 36.469 2.068 1 86.69 199 GLY A C 1
ATOM 1596 O O . GLY A 1 199 ? 1.474 36.5 3.299 1 86.69 199 GLY A O 1
ATOM 1597 N N . LYS A 1 200 ? 2.5 36.594 1.379 1 87.88 200 LYS A N 1
ATOM 1598 C CA . LYS A 1 200 ? 3.855 36.781 1.879 1 87.88 200 LYS A CA 1
ATOM 1599 C C . LYS A 1 200 ? 4.34 35.594 2.682 1 87.88 200 LYS A C 1
ATOM 1601 O O . LYS A 1 200 ? 5.121 35.75 3.623 1 87.88 200 LYS A O 1
ATOM 1606 N N . TYR A 1 201 ? 3.828 34.438 2.35 1 86.44 201 TYR A N 1
ATOM 1607 C CA . TYR A 1 201 ? 4.25 33.188 3.004 1 86.44 201 TYR A CA 1
ATOM 1608 C C . TYR A 1 201 ? 5.547 32.688 2.396 1 86.44 201 TYR A C 1
ATOM 1610 O O . TYR A 1 201 ? 6.309 31.969 3.061 1 86.44 201 TYR A O 1
ATOM 1618 N N . ILE A 1 202 ? 5.66 33.031 1.146 1 92.69 202 ILE A N 1
ATOM 1619 C CA . ILE A 1 202 ? 6.895 32.688 0.451 1 92.69 202 ILE A CA 1
ATOM 1620 C C . ILE A 1 202 ? 7.406 33.906 -0.316 1 92.69 202 ILE A C 1
ATOM 1622 O O . ILE A 1 202 ? 6.652 34.844 -0.574 1 92.69 202 ILE A O 1
ATOM 1626 N N . THR A 1 203 ? 8.688 33.969 -0.563 1 93.44 203 THR A N 1
ATOM 1627 C CA . THR A 1 203 ? 9.328 34.969 -1.4 1 93.44 203 THR A CA 1
ATOM 1628 C C . THR A 1 203 ? 9.938 34.312 -2.645 1 93.44 203 THR A C 1
ATOM 1630 O O . THR A 1 203 ? 10.719 33.375 -2.543 1 93.44 203 THR A O 1
ATOM 1633 N N . MET A 1 204 ? 9.453 34.781 -3.76 1 93.62 204 MET A N 1
ATOM 1634 C CA . MET A 1 204 ? 9.945 34.25 -5.031 1 93.62 204 MET A CA 1
ATOM 1635 C C . MET A 1 204 ? 10.406 35.375 -5.945 1 93.62 204 MET A C 1
ATOM 1637 O O . MET A 1 204 ? 9.875 36.5 -5.875 1 93.62 204 MET A O 1
ATOM 1641 N N . GLU A 1 205 ? 11.492 35.156 -6.746 1 93.5 205 GLU A N 1
ATOM 1642 C CA . GLU A 1 205 ? 11.961 36.062 -7.801 1 93.5 205 GLU A CA 1
ATOM 1643 C C . GLU A 1 205 ? 12.094 35.312 -9.133 1 93.5 205 GLU A C 1
ATOM 1645 O O . GLU A 1 205 ? 12.852 34.344 -9.234 1 93.5 205 GLU A O 1
ATOM 1650 N N . ARG A 1 206 ? 11.414 35.75 -10.117 1 93 206 ARG A N 1
ATOM 1651 C CA . ARG A 1 206 ? 11.398 35.125 -11.438 1 93 206 ARG A CA 1
ATOM 1652 C C . ARG A 1 206 ? 11.125 33.625 -11.328 1 93 206 ARG A C 1
ATOM 1654 O O . ARG A 1 206 ? 11.828 32.812 -11.938 1 93 206 ARG A O 1
ATOM 1661 N N . GLY A 1 207 ? 10.211 33.25 -10.414 1 94 207 GLY A N 1
ATOM 1662 C CA . GLY A 1 207 ? 9.766 31.875 -10.266 1 94 207 GLY A CA 1
ATOM 1663 C C . GLY A 1 207 ? 10.656 31.047 -9.344 1 94 207 GLY A C 1
ATOM 1664 O O . GLY A 1 207 ? 10.312 29.922 -8.984 1 94 207 GLY A O 1
ATOM 1665 N N . ILE A 1 208 ? 11.852 31.641 -8.961 1 94.75 208 ILE A N 1
ATOM 1666 C CA . ILE A 1 208 ? 12.805 30.953 -8.102 1 94.75 208 ILE A CA 1
ATOM 1667 C C . ILE A 1 208 ? 12.438 31.172 -6.633 1 94.75 208 ILE A C 1
ATOM 1669 O O . ILE A 1 208 ? 12.18 32.312 -6.223 1 94.75 208 ILE A O 1
ATOM 1673 N N . LEU A 1 209 ? 12.336 30.078 -5.863 1 93.62 209 LEU A N 1
ATOM 1674 C CA . LEU A 1 209 ? 12.023 30.172 -4.441 1 93.62 209 LEU A CA 1
ATOM 1675 C C . LEU A 1 209 ? 13.219 30.719 -3.656 1 93.62 209 LEU A C 1
ATOM 1677 O O . LEU A 1 209 ? 14.289 30.109 -3.658 1 93.62 209 LEU A O 1
ATOM 1681 N N . LEU A 1 210 ? 13.039 31.891 -3.031 1 92.69 210 LEU A N 1
ATOM 1682 C CA . LEU A 1 210 ? 14.109 32.5 -2.268 1 92.69 210 LEU A CA 1
ATOM 1683 C C . LEU A 1 210 ? 13.984 32.188 -0.783 1 92.69 210 LEU A C 1
ATOM 1685 O O . LEU A 1 210 ? 14.984 31.953 -0.105 1 92.69 210 LEU A O 1
ATOM 1689 N N . ASP A 1 211 ? 12.766 32.25 -0.302 1 87.38 211 ASP A N 1
ATOM 1690 C CA . ASP A 1 211 ? 12.586 32.031 1.131 1 87.38 211 ASP A CA 1
ATOM 1691 C C . ASP A 1 211 ? 11.164 31.547 1.436 1 87.38 211 ASP A C 1
ATOM 1693 O O . ASP A 1 211 ? 10.234 31.828 0.682 1 87.38 211 ASP A O 1
ATOM 1697 N N . ILE A 1 212 ? 11.055 30.703 2.443 1 84.62 212 ILE A N 1
ATOM 1698 C CA . ILE A 1 212 ? 9.781 30.359 3.068 1 84.62 212 ILE A CA 1
ATOM 1699 C C . ILE A 1 212 ? 9.633 31.125 4.387 1 84.62 212 ILE A C 1
ATOM 1701 O O . ILE A 1 212 ? 10.422 30.922 5.312 1 84.62 212 ILE A O 1
ATOM 1705 N N . ASN A 1 213 ? 8.836 32.094 4.41 1 80 213 ASN A N 1
ATOM 1706 C CA . ASN A 1 213 ? 8.633 32.906 5.617 1 80 213 ASN A CA 1
ATOM 1707 C C . ASN A 1 213 ? 7.84 32.125 6.664 1 80 213 ASN A C 1
ATOM 1709 O O . ASN A 1 213 ? 8.258 32.031 7.82 1 80 213 ASN A O 1
ATOM 1713 N N . HIS A 1 214 ? 6.547 31.75 6.293 1 74.44 214 HIS A N 1
ATOM 1714 C CA . HIS A 1 214 ? 5.648 30.922 7.086 1 74.44 214 HIS A CA 1
ATOM 1715 C C . HIS A 1 214 ? 4.605 30.234 6.207 1 74.44 214 HIS A C 1
ATOM 1717 O O . HIS A 1 214 ? 4.016 30.859 5.328 1 74.44 214 HIS A O 1
ATOM 1723 N N . LEU A 1 215 ? 4.609 28.953 6.289 1 69.94 215 LEU A N 1
ATOM 1724 C CA . LEU A 1 215 ? 3.598 28.234 5.527 1 69.94 215 LEU A CA 1
ATOM 1725 C C . LEU A 1 215 ? 2.447 27.797 6.426 1 69.94 215 LEU A C 1
ATOM 1727 O O . LEU A 1 215 ? 2.617 26.922 7.273 1 69.94 215 LEU A O 1
ATOM 1731 N N . PRO A 1 216 ? 1.348 28.578 6.148 1 60.38 216 PRO A N 1
ATOM 1732 C CA . PRO A 1 216 ? 0.226 28.234 7.027 1 60.38 216 PRO A CA 1
ATOM 1733 C C . PRO A 1 216 ? -0.247 26.797 6.848 1 60.38 216 PRO A C 1
ATOM 1735 O O . PRO A 1 216 ? -0.046 26.203 5.785 1 60.38 216 PRO A O 1
ATOM 1738 N N . ARG A 1 217 ? -0.591 26.016 7.871 1 51.41 217 ARG A N 1
ATOM 1739 C CA . ARG A 1 217 ? -1.149 24.672 7.797 1 51.41 217 ARG A CA 1
ATOM 1740 C C . ARG A 1 217 ? -2.426 24.656 6.961 1 51.41 217 ARG A C 1
ATOM 1742 O O . ARG A 1 217 ? -2.672 23.703 6.215 1 51.41 217 ARG A O 1
ATOM 1749 N N . LYS A 1 218 ? -3.41 25.531 7.141 1 50.09 218 LYS A N 1
ATOM 1750 C CA . LYS A 1 218 ? -4.613 25.766 6.348 1 50.09 218 LYS A CA 1
ATOM 1751 C C . LYS A 1 218 ? -4.664 27.203 5.836 1 50.09 218 LYS A C 1
ATOM 1753 O O . LYS A 1 218 ? -4.363 28.141 6.574 1 50.09 218 LYS A O 1
ATOM 1758 N N . TYR A 1 219 ? -4.363 27.531 4.496 1 42.88 219 TYR A N 1
ATOM 1759 C CA . TYR A 1 219 ? -4.445 28.922 4.109 1 42.88 219 TYR A CA 1
ATOM 1760 C C . TYR A 1 219 ? -5.746 29.219 3.365 1 42.88 219 TYR A C 1
ATOM 1762 O O . TYR A 1 219 ? -6.324 28.312 2.75 1 42.88 219 TYR A O 1
ATOM 1770 N N . MET B 1 1 ? 13.867 21.891 23.891 1 20.58 1 MET B N 1
ATOM 1771 C CA . MET B 1 1 ? 14.438 20.562 23.734 1 20.58 1 MET B CA 1
ATOM 1772 C C . MET B 1 1 ? 13.836 19.859 22.516 1 20.58 1 MET B C 1
ATOM 1774 O O . MET B 1 1 ? 12.617 19.703 22.422 1 20.58 1 MET B O 1
ATOM 1778 N N . ASN B 1 2 ? 14.383 20.047 21.219 1 20.61 2 ASN B N 1
ATOM 1779 C CA . ASN B 1 2 ? 14.062 19.781 19.828 1 20.61 2 ASN B CA 1
ATOM 1780 C C . ASN B 1 2 ? 13.883 18.281 19.562 1 20.61 2 ASN B C 1
ATOM 1782 O O . ASN B 1 2 ? 14.867 17.547 19.484 1 20.61 2 ASN B O 1
ATOM 1786 N N . THR B 1 3 ? 12.93 17.688 20.25 1 22.98 3 THR B N 1
ATOM 1787 C CA . THR B 1 3 ? 12.805 16.234 20.203 1 22.98 3 THR B CA 1
ATOM 1788 C C . THR B 1 3 ? 12.609 15.758 18.766 1 22.98 3 THR B C 1
ATOM 1790 O O . THR B 1 3 ? 11.562 15.992 18.172 1 22.98 3 THR B O 1
ATOM 1793 N N . ARG B 1 4 ? 13.641 15.75 17.953 1 24.8 4 ARG B N 1
ATOM 1794 C CA . ARG B 1 4 ? 13.797 15.148 16.625 1 24.8 4 ARG B CA 1
ATOM 1795 C C . ARG B 1 4 ? 13.203 13.742 16.594 1 24.8 4 ARG B C 1
ATOM 1797 O O . ARG B 1 4 ? 13.594 12.883 17.375 1 24.8 4 ARG B O 1
ATOM 1804 N N . LEU B 1 5 ? 11.945 13.641 16.422 1 27.42 5 LEU B N 1
ATOM 1805 C CA . LEU B 1 5 ? 11.336 12.328 16.266 1 27.42 5 LEU B CA 1
ATOM 1806 C C . LEU B 1 5 ? 12.172 11.438 15.359 1 27.42 5 LEU B C 1
ATOM 1808 O O . LEU B 1 5 ? 12.375 11.758 14.18 1 27.42 5 LEU B O 1
ATOM 1812 N N . THR B 1 6 ? 13.125 10.781 15.938 1 27.52 6 THR B N 1
ATOM 1813 C CA . THR B 1 6 ? 13.953 9.766 15.305 1 27.52 6 THR B CA 1
ATOM 1814 C C . THR B 1 6 ? 13.109 8.812 14.469 1 27.52 6 THR B C 1
ATOM 1816 O O . THR B 1 6 ? 12.086 8.312 14.938 1 27.52 6 THR B O 1
ATOM 1819 N N . PRO B 1 7 ? 13.125 8.914 13.211 1 30.64 7 PRO B N 1
ATOM 1820 C CA . PRO B 1 7 ? 12.422 7.91 12.406 1 30.64 7 PRO B CA 1
ATOM 1821 C C . PRO B 1 7 ? 12.453 6.52 13.031 1 30.64 7 PRO B C 1
ATOM 1823 O O . PRO B 1 7 ? 13.461 6.137 13.641 1 30.64 7 PRO B O 1
ATOM 1826 N N . PRO B 1 8 ? 11.359 6.125 13.688 1 31.66 8 PRO B N 1
ATOM 1827 C CA . PRO B 1 8 ? 11.547 4.805 14.289 1 31.66 8 PRO B CA 1
ATOM 1828 C C . PRO B 1 8 ? 12.539 3.938 13.516 1 31.66 8 PRO B C 1
ATOM 1830 O O . PRO B 1 8 ? 12.422 3.801 12.297 1 31.66 8 PRO B O 1
ATOM 1833 N N . GLU B 1 9 ? 13.734 3.773 13.898 1 31.97 9 GLU B N 1
ATOM 1834 C CA . GLU B 1 9 ? 14.969 3.119 13.477 1 31.97 9 GLU B CA 1
ATOM 1835 C C . GLU B 1 9 ? 14.68 1.811 12.75 1 31.97 9 GLU B C 1
ATOM 1837 O O . GLU B 1 9 ? 13.547 1.318 12.773 1 31.97 9 GLU B O 1
ATOM 1842 N N . ASN B 1 10 ? 15.719 0.698 12.664 1 36.75 10 ASN B N 1
ATOM 1843 C CA . ASN B 1 10 ? 16.469 -0.435 12.125 1 36.75 10 ASN B CA 1
ATOM 1844 C C . ASN B 1 10 ? 15.68 -1.735 12.242 1 36.75 10 ASN B C 1
ATOM 1846 O O . ASN B 1 10 ? 16.078 -2.764 11.703 1 36.75 10 ASN B O 1
ATOM 1850 N N . HIS B 1 11 ? 14.82 -1.789 13.164 1 36.59 11 HIS B N 1
ATOM 1851 C CA . HIS B 1 11 ? 14.25 -3.1 13.445 1 36.59 11 HIS B CA 1
ATOM 1852 C C . HIS B 1 11 ? 13.266 -3.512 12.352 1 36.59 11 HIS B C 1
ATOM 1854 O O . HIS B 1 11 ? 13.18 -4.691 12 1 36.59 11 HIS B O 1
ATOM 1860 N N . ASP B 1 12 ? 12.461 -2.566 11.938 1 43.31 12 ASP B N 1
ATOM 1861 C CA . ASP B 1 12 ? 11.469 -2.924 10.922 1 43.31 12 ASP B CA 1
ATOM 1862 C C . ASP B 1 12 ? 12.141 -3.332 9.617 1 43.31 12 ASP B C 1
ATOM 1864 O O . ASP B 1 12 ? 11.68 -4.254 8.938 1 43.31 12 ASP B O 1
ATOM 1868 N N . LYS B 1 13 ? 13.234 -2.584 9.266 1 48.66 13 LYS B N 1
ATOM 1869 C CA . LYS B 1 13 ? 14.023 -3.008 8.109 1 48.66 13 LYS B CA 1
ATOM 1870 C C . LYS B 1 13 ? 14.57 -4.422 8.305 1 48.66 13 LYS B C 1
ATOM 1872 O O . LYS B 1 13 ? 14.586 -5.219 7.367 1 48.66 13 LYS B O 1
ATOM 1877 N N . SER B 1 14 ? 14.984 -4.629 9.578 1 49.31 14 SER B N 1
ATOM 1878 C CA . SER B 1 14 ? 15.586 -5.926 9.875 1 49.31 14 SER B CA 1
ATOM 1879 C C . SER B 1 14 ? 14.586 -7.059 9.695 1 49.31 14 SER B C 1
ATOM 1881 O O . SER B 1 14 ? 14.898 -8.086 9.094 1 49.31 14 SER B O 1
ATOM 1883 N N . LEU B 1 15 ? 13.406 -6.844 10.117 1 54.78 15 LEU B N 1
ATOM 1884 C CA . LEU B 1 15 ? 12.406 -7.902 10.016 1 54.78 15 LEU B CA 1
ATOM 1885 C C . LEU B 1 15 ? 11.93 -8.062 8.578 1 54.78 15 LEU B C 1
ATOM 1887 O O . LEU B 1 15 ? 11.75 -9.18 8.102 1 54.78 15 LEU B O 1
ATOM 1891 N N . ALA B 1 16 ? 11.961 -6.938 7.902 1 59.56 16 ALA B N 1
ATOM 1892 C CA . ALA B 1 16 ? 11.539 -7.02 6.508 1 59.56 16 ALA B CA 1
ATOM 1893 C C . ALA B 1 16 ? 12.562 -7.785 5.668 1 59.56 16 ALA B C 1
ATOM 1895 O O . ALA B 1 16 ? 12.188 -8.578 4.801 1 59.56 16 ALA B O 1
ATOM 1896 N N . LEU B 1 17 ? 13.773 -7.52 5.953 1 65 17 LEU B N 1
ATOM 1897 C CA . LEU B 1 17 ? 14.82 -8.203 5.199 1 65 17 LEU B CA 1
ATOM 1898 C C . LEU B 1 17 ? 14.789 -9.703 5.461 1 65 17 LEU B C 1
ATOM 1900 O O . LEU B 1 17 ? 15.055 -10.5 4.555 1 65 17 LEU B O 1
ATOM 1904 N N . GLU B 1 18 ? 14.344 -9.977 6.621 1 73.94 18 GLU B N 1
ATOM 1905 C CA . GLU B 1 18 ? 14.289 -11.398 6.969 1 73.94 18 GLU B CA 1
ATOM 1906 C C . GLU B 1 18 ? 13.164 -12.102 6.227 1 73.94 18 GLU B C 1
ATOM 1908 O O . GLU B 1 18 ? 13.25 -13.305 5.961 1 73.94 18 GLU B O 1
ATOM 1913 N N . LEU B 1 19 ? 12.281 -11.414 5.793 1 86.19 19 LEU B N 1
ATOM 1914 C CA . LEU B 1 19 ? 11.109 -12.016 5.168 1 86.19 19 LEU B CA 1
ATOM 1915 C C . LEU B 1 19 ? 11.227 -11.984 3.648 1 86.19 19 LEU B C 1
ATOM 1917 O O . LEU B 1 19 ? 10.43 -12.617 2.949 1 86.19 19 LEU B O 1
ATOM 1921 N N . LYS B 1 20 ? 12.328 -11.367 3.154 1 92.75 20 LYS B N 1
ATOM 1922 C CA . LYS B 1 20 ? 12.5 -11.25 1.708 1 92.75 20 LYS B CA 1
ATOM 1923 C C . LYS B 1 20 ? 12.75 -12.617 1.075 1 92.75 20 LYS B C 1
ATOM 1925 O O . LYS B 1 20 ? 13.633 -13.359 1.519 1 92.75 20 LYS B O 1
ATOM 1930 N N . PRO B 1 21 ? 11.977 -12.891 0.075 1 96.19 21 PRO B N 1
ATOM 1931 C CA . PRO B 1 21 ? 12.125 -14.211 -0.546 1 96.19 21 PRO B CA 1
ATOM 1932 C C . PRO B 1 21 ? 13.242 -14.242 -1.594 1 96.19 21 PRO B C 1
ATOM 1934 O O . PRO B 1 21 ? 12.961 -14.391 -2.787 1 96.19 21 PRO B O 1
ATOM 1937 N N . PHE B 1 22 ? 14.492 -14.32 -1.236 1 97.38 22 PHE B N 1
ATOM 1938 C CA . PHE B 1 22 ? 15.672 -14.188 -2.08 1 97.38 22 PHE B CA 1
ATOM 1939 C C . PHE B 1 22 ? 15.68 -15.25 -3.172 1 97.38 22 PHE B C 1
ATOM 1941 O O . PHE B 1 22 ? 15.891 -14.938 -4.348 1 97.38 22 PHE B O 1
ATOM 1948 N N . ARG B 1 23 ? 15.422 -16.484 -2.746 1 97.81 23 ARG B N 1
ATOM 1949 C CA . ARG B 1 23 ? 15.461 -17.594 -3.703 1 97.81 23 ARG B CA 1
ATOM 1950 C C . ARG B 1 23 ? 14.477 -17.359 -4.844 1 97.81 23 ARG B C 1
ATOM 1952 O O . ARG B 1 23 ? 14.789 -17.609 -6.008 1 97.81 23 ARG B O 1
ATOM 1959 N N . HIS B 1 24 ? 13.312 -16.938 -4.539 1 98.56 24 HIS B N 1
ATOM 1960 C CA . HIS B 1 24 ? 12.258 -16.734 -5.52 1 98.56 24 HIS B CA 1
ATOM 1961 C C . HIS B 1 24 ? 12.547 -15.516 -6.395 1 98.56 24 HIS B C 1
ATOM 1963 O O . HIS B 1 24 ? 12.297 -15.539 -7.605 1 98.56 24 HIS B O 1
ATOM 1969 N N . ILE B 1 25 ? 13.109 -14.453 -5.805 1 98.56 25 ILE B N 1
ATOM 1970 C CA . ILE B 1 25 ? 13.477 -13.258 -6.559 1 98.56 25 ILE B CA 1
ATOM 1971 C C . ILE B 1 25 ? 14.594 -13.594 -7.551 1 98.56 25 ILE B C 1
ATOM 1973 O O . ILE B 1 25 ? 14.523 -13.219 -8.727 1 98.56 25 ILE B O 1
ATOM 1977 N N . GLU B 1 26 ? 15.547 -14.344 -7.086 1 98.56 26 GLU B N 1
ATOM 1978 C CA . GLU B 1 26 ? 16.672 -14.727 -7.934 1 98.56 26 GLU B CA 1
ATOM 1979 C C . GLU B 1 26 ? 16.219 -15.609 -9.094 1 98.56 26 GLU B C 1
ATOM 1981 O O . GLU B 1 26 ? 16.734 -15.484 -10.211 1 98.56 26 GLU B O 1
ATOM 1986 N N . ALA B 1 27 ? 15.297 -16.5 -8.797 1 98.75 27 ALA B N 1
ATOM 1987 C CA . ALA B 1 27 ? 14.766 -17.359 -9.852 1 98.75 27 ALA B CA 1
ATOM 1988 C C . ALA B 1 27 ? 14.094 -16.516 -10.938 1 98.75 27 ALA B C 1
ATOM 1990 O O . ALA B 1 27 ? 14.289 -16.781 -12.133 1 98.75 27 ALA B O 1
ATOM 1991 N N . LEU B 1 28 ? 13.297 -15.57 -10.555 1 98.88 28 LEU B N 1
ATOM 1992 C CA . LEU B 1 28 ? 12.633 -14.695 -11.516 1 98.88 28 LEU B CA 1
ATOM 1993 C C . LEU B 1 28 ? 13.656 -13.906 -12.328 1 98.88 28 LEU B C 1
ATOM 1995 O O . LEU B 1 28 ? 13.57 -13.852 -13.562 1 98.88 28 LEU B O 1
ATOM 1999 N N . ILE B 1 29 ? 14.648 -13.336 -11.648 1 98.88 29 ILE B N 1
ATOM 2000 C CA . ILE B 1 29 ? 15.648 -12.516 -12.312 1 98.88 29 ILE B CA 1
ATOM 2001 C C . ILE B 1 29 ? 16.438 -13.359 -13.312 1 98.88 29 ILE B C 1
ATOM 2003 O O . ILE B 1 29 ? 16.688 -12.914 -14.438 1 98.88 29 ILE B O 1
ATOM 2007 N N . LYS B 1 30 ? 16.781 -14.531 -12.914 1 98.69 30 LYS B 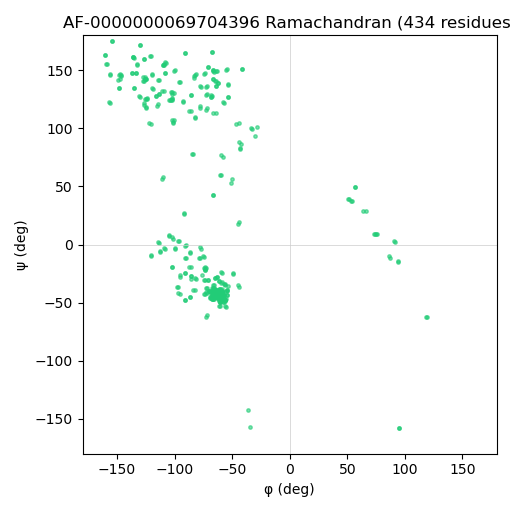N 1
ATOM 2008 C CA . LYS B 1 30 ? 17.531 -15.438 -13.781 1 98.69 30 LYS B CA 1
ATOM 2009 C C . LYS B 1 30 ? 16.812 -15.633 -15.117 1 98.69 30 LYS B C 1
ATOM 2011 O O . LYS B 1 30 ? 17.453 -15.641 -16.172 1 98.69 30 LYS B O 1
ATOM 2016 N N . HIS B 1 31 ? 15.539 -15.734 -15.141 1 98.81 31 HIS B N 1
ATOM 2017 C CA . HIS B 1 31 ? 14.781 -16.094 -16.344 1 98.81 31 HIS B CA 1
ATOM 2018 C C . HIS B 1 31 ? 14.375 -14.844 -17.125 1 98.81 31 HIS B C 1
ATOM 2020 O O . HIS B 1 31 ? 14.172 -14.914 -18.344 1 98.81 31 HIS B O 1
ATOM 2026 N N . VAL B 1 32 ? 14.289 -13.695 -16.438 1 98.75 32 VAL B N 1
ATOM 2027 C CA . VAL B 1 32 ? 13.789 -12.484 -17.094 1 98.75 32 VAL B CA 1
ATOM 2028 C C . VAL B 1 32 ? 14.961 -11.656 -17.609 1 98.75 32 VAL B C 1
ATOM 2030 O O . VAL B 1 32 ? 14.836 -10.969 -18.625 1 98.75 32 VAL B O 1
ATOM 2033 N N . LEU B 1 33 ? 16.109 -11.797 -16.984 1 98.69 33 LEU B N 1
ATOM 2034 C CA . LEU B 1 33 ? 17.25 -10.938 -17.234 1 98.69 33 LEU B CA 1
ATOM 2035 C C . LEU B 1 33 ? 17.672 -11.008 -18.703 1 98.69 33 LEU B C 1
ATOM 2037 O O . LEU B 1 33 ? 18.031 -9.984 -19.297 1 98.69 33 LEU B O 1
ATOM 2041 N N . PRO B 1 34 ? 17.672 -12.18 -19.328 1 98.5 34 PRO B N 1
ATOM 2042 C CA . PRO B 1 34 ? 18.094 -12.258 -20.734 1 98.5 34 PRO B CA 1
ATOM 2043 C C . PRO B 1 34 ? 17.25 -11.375 -21.656 1 98.5 34 PRO B C 1
ATOM 2045 O O . PRO B 1 34 ? 17.734 -10.969 -22.719 1 98.5 34 PRO B O 1
ATOM 2048 N N . ALA B 1 35 ? 16.047 -11.039 -21.328 1 98.19 35 ALA B N 1
ATOM 2049 C CA . ALA B 1 35 ? 15.148 -10.242 -22.156 1 98.19 35 ALA B CA 1
ATOM 2050 C C . ALA B 1 35 ? 15.188 -8.766 -21.75 1 98.19 35 ALA B C 1
ATOM 2052 O O . ALA B 1 35 ? 14.461 -7.945 -22.312 1 98.19 35 ALA B O 1
ATOM 2053 N N . ALA B 1 36 ? 16.062 -8.43 -20.781 1 98.38 36 ALA B N 1
ATOM 2054 C CA . ALA B 1 36 ? 16.047 -7.094 -20.188 1 98.38 36 ALA B CA 1
ATOM 2055 C C . ALA B 1 36 ? 17.25 -6.273 -20.641 1 98.38 36 ALA B C 1
ATOM 2057 O O . ALA B 1 36 ? 18.25 -6.828 -21.094 1 98.38 36 ALA B O 1
ATOM 2058 N N . GLU B 1 37 ? 17.141 -4.977 -20.609 1 97.69 37 GLU B N 1
ATOM 2059 C CA . GLU B 1 37 ? 18.219 -4.043 -20.922 1 97.69 37 GLU B CA 1
ATOM 2060 C C . GLU B 1 37 ? 18.828 -3.451 -19.656 1 97.69 37 GLU B C 1
ATOM 2062 O O . GLU B 1 37 ? 18.156 -2.771 -18.891 1 97.69 37 GLU B O 1
ATOM 2067 N N . ARG B 1 38 ? 20.125 -3.578 -19.484 1 97.75 38 ARG B N 1
ATOM 2068 C CA . ARG B 1 38 ? 20.812 -3.129 -18.281 1 97.75 38 ARG B CA 1
ATOM 2069 C C . ARG B 1 38 ? 21.125 -1.637 -18.359 1 97.75 38 ARG B C 1
ATOM 2071 O O . ARG B 1 38 ? 21.453 -1.116 -19.422 1 97.75 38 ARG B O 1
ATOM 2078 N N . VAL B 1 39 ? 21.016 -1.021 -17.25 1 96.81 39 VAL B N 1
ATOM 2079 C CA . VAL B 1 39 ? 21.312 0.402 -17.125 1 96.81 39 VAL B CA 1
ATOM 2080 C C . VAL B 1 39 ? 21.875 0.697 -15.727 1 96.81 39 VAL B C 1
ATOM 2082 O O . VAL B 1 39 ? 21.422 0.112 -14.734 1 96.81 39 VAL B O 1
ATOM 2085 N N . VAL B 1 40 ? 22.797 1.552 -15.617 1 97.81 40 VAL B N 1
ATOM 2086 C CA . VAL B 1 40 ? 23.297 2.039 -14.336 1 97.81 40 VAL B CA 1
ATOM 2087 C C . VAL B 1 40 ? 22.719 3.416 -14.039 1 97.81 40 VAL B C 1
ATOM 2089 O O . VAL B 1 40 ? 22.734 4.301 -14.898 1 97.81 40 VAL B O 1
ATOM 2092 N N . ILE B 1 41 ? 22.188 3.564 -12.875 1 95.25 41 ILE B N 1
ATOM 2093 C CA . ILE B 1 41 ? 21.609 4.84 -12.461 1 95.25 41 ILE B CA 1
ATOM 2094 C C . ILE B 1 41 ? 22.328 5.363 -11.227 1 95.25 41 ILE B C 1
ATOM 2096 O O . ILE B 1 41 ? 22.75 4.582 -10.367 1 95.25 41 ILE B O 1
ATOM 2100 N N . GLY B 1 42 ? 22.422 6.707 -11.18 1 93.5 42 GLY B N 1
ATOM 2101 C CA . GLY B 1 42 ? 23.094 7.316 -10.047 1 93.5 42 GLY B CA 1
ATOM 2102 C C . GLY B 1 42 ? 22.156 7.645 -8.898 1 93.5 42 GLY B C 1
ATOM 2103 O O . GLY B 1 42 ? 20.938 7.656 -9.07 1 93.5 42 GLY B O 1
ATOM 2104 N N . ARG B 1 43 ? 22.844 7.895 -7.754 1 85.5 43 ARG B N 1
ATOM 2105 C CA . ARG B 1 43 ? 22.078 8.312 -6.582 1 85.5 43 ARG B CA 1
ATOM 2106 C C . ARG B 1 43 ? 21.188 9.516 -6.91 1 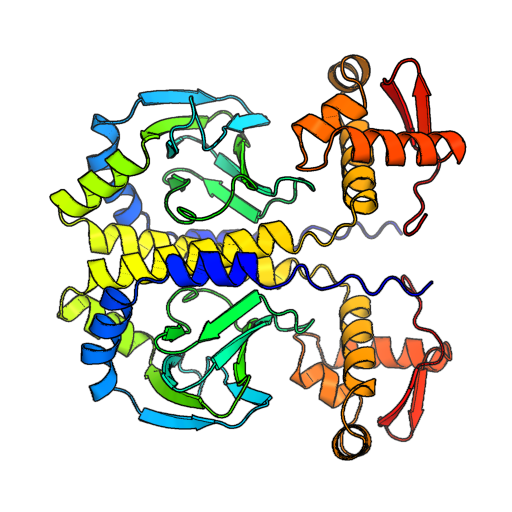85.5 43 ARG B C 1
ATOM 2108 O O . ARG B 1 43 ? 21.656 10.492 -7.488 1 85.5 43 ARG B O 1
ATOM 2115 N N . GLY B 1 44 ? 19.891 9.359 -6.605 1 82.56 44 GLY B N 1
ATOM 2116 C CA . GLY B 1 44 ? 18.984 10.469 -6.82 1 82.56 44 GLY B CA 1
ATOM 2117 C C . GLY B 1 44 ? 18.281 10.414 -8.164 1 82.56 44 GLY B C 1
ATOM 2118 O O . GLY B 1 44 ? 17.266 11.086 -8.375 1 82.56 44 GLY B O 1
ATOM 2119 N N . ASP B 1 45 ? 18.781 9.594 -9.047 1 88.56 45 ASP B N 1
ATOM 2120 C CA . ASP B 1 45 ? 18.141 9.469 -10.352 1 88.56 45 ASP B CA 1
ATOM 2121 C C . ASP B 1 45 ? 16.734 8.883 -10.219 1 88.56 45 ASP B C 1
ATOM 2123 O O . ASP B 1 45 ? 16.5 8.008 -9.391 1 88.56 45 ASP B O 1
ATOM 2127 N N . VAL B 1 46 ? 15.812 9.398 -11.008 1 86.69 46 VAL B N 1
ATOM 2128 C CA . VAL B 1 46 ? 14.422 8.945 -11.023 1 86.69 46 VAL B CA 1
ATOM 2129 C C . VAL B 1 46 ? 14.18 8.047 -12.227 1 86.69 46 VAL B C 1
ATOM 2131 O O . VAL B 1 46 ? 14.625 8.352 -13.336 1 86.69 46 VAL B O 1
ATOM 2134 N N . VAL B 1 47 ? 13.57 6.934 -11.914 1 88 47 VAL B N 1
ATOM 2135 C CA . VAL B 1 47 ? 13.164 6.004 -12.969 1 88 47 VAL B CA 1
ATOM 2136 C C . VAL B 1 47 ? 11.641 5.941 -13.039 1 88 47 VAL B C 1
ATOM 2138 O O . VAL B 1 47 ? 10.969 5.734 -12.023 1 88 47 VAL B O 1
ATOM 2141 N N . HIS B 1 48 ? 11.164 6.117 -14.242 1 83.5 48 HIS B N 1
ATOM 2142 C CA . HIS B 1 48 ? 9.719 6.09 -14.445 1 83.5 48 HIS B CA 1
ATOM 2143 C C . HIS B 1 48 ? 9.273 4.738 -14.992 1 83.5 48 HIS B C 1
ATOM 2145 O O . HIS B 1 48 ? 9.984 4.113 -15.781 1 83.5 48 HIS B O 1
ATOM 2151 N N . TYR B 1 49 ? 8.047 4.355 -14.641 1 87.62 49 TYR B N 1
ATOM 2152 C CA . TYR B 1 49 ? 7.535 3.047 -15.039 1 87.62 49 TYR B CA 1
ATOM 2153 C C . TYR B 1 49 ? 7.082 3.061 -16.5 1 87.62 49 TYR B C 1
ATOM 2155 O O . TYR B 1 49 ? 6.855 2.004 -17.094 1 87.62 49 TYR B O 1
ATOM 2163 N N . TYR B 1 50 ? 6.996 4.23 -17.047 1 84.56 50 TYR B N 1
ATOM 2164 C CA . TYR B 1 50 ? 6.605 4.297 -18.438 1 84.56 50 TYR B CA 1
ATOM 2165 C C . TYR B 1 50 ? 7.727 4.887 -19.297 1 84.56 50 TYR B C 1
ATOM 2167 O O . TYR B 1 50 ? 8.359 5.871 -18.906 1 84.56 50 TYR B O 1
ATOM 2175 N N . LYS B 1 51 ? 8.039 4.172 -20.312 1 80.62 51 LYS B N 1
ATOM 2176 C CA . LYS B 1 51 ? 8.938 4.613 -21.375 1 80.62 51 LYS B CA 1
ATOM 2177 C C . LYS B 1 51 ? 8.273 4.496 -22.75 1 80.62 51 LYS B C 1
ATOM 2179 O O . LYS B 1 51 ? 7.918 3.396 -23.172 1 80.62 51 LYS B O 1
ATOM 2184 N N . ASP B 1 52 ? 8.094 5.645 -23.438 1 83.12 52 ASP B N 1
ATOM 2185 C CA . ASP B 1 52 ? 7.43 5.672 -24.734 1 83.12 52 ASP B CA 1
ATOM 2186 C C . ASP B 1 52 ? 6.059 5.004 -24.672 1 83.12 52 ASP B C 1
ATOM 2188 O O . ASP B 1 52 ? 5.746 4.137 -25.484 1 83.12 52 ASP B O 1
ATOM 2192 N N . ASP B 1 53 ? 5.336 5.191 -23.562 1 84.31 53 ASP B N 1
ATOM 2193 C CA . ASP B 1 53 ? 3.963 4.754 -23.328 1 84.31 53 ASP B CA 1
ATOM 2194 C C . ASP B 1 53 ? 3.896 3.244 -23.094 1 84.31 53 ASP B C 1
ATOM 2196 O O . ASP B 1 53 ? 2.826 2.643 -23.203 1 84.31 53 ASP B O 1
ATOM 2200 N N . ILE B 1 54 ? 5.07 2.688 -22.969 1 90.12 54 ILE B N 1
ATOM 2201 C CA . ILE B 1 54 ? 5.117 1.267 -22.641 1 90.12 54 ILE B CA 1
ATOM 2202 C C . ILE B 1 54 ? 5.449 1.089 -21.156 1 90.12 54 ILE B C 1
ATOM 2204 O O . ILE B 1 54 ? 6.445 1.629 -20.672 1 90.12 54 ILE B O 1
ATOM 2208 N N . ARG B 1 55 ? 4.598 0.349 -20.469 1 91.75 55 ARG B N 1
ATOM 2209 C CA . ARG B 1 55 ? 4.812 0.076 -19.047 1 91.75 55 ARG B CA 1
ATOM 2210 C C . ARG B 1 55 ? 6.02 -0.832 -18.844 1 91.75 55 ARG B C 1
ATOM 2212 O O . ARG B 1 55 ? 6.137 -1.875 -19.5 1 91.75 55 ARG B O 1
ATOM 2219 N N . GLN B 1 56 ? 6.914 -0.356 -18 1 93.19 56 GLN B N 1
ATOM 2220 C CA . GLN B 1 56 ? 8.148 -1.094 -17.75 1 93.19 56 GLN B CA 1
ATOM 2221 C C . GLN B 1 56 ? 8.164 -1.674 -16.344 1 93.19 56 GLN B C 1
ATOM 2223 O O . GLN B 1 56 ? 7.422 -1.217 -15.469 1 93.19 56 GLN B O 1
ATOM 2228 N N . CYS B 1 57 ? 8.922 -2.773 -16.125 1 95.94 57 CYS B N 1
ATOM 2229 C CA . CYS B 1 57 ? 9.375 -3.217 -14.812 1 95.94 57 CYS B CA 1
ATOM 2230 C C . CYS B 1 57 ? 10.898 -3.273 -14.75 1 95.94 57 CYS B C 1
ATOM 2232 O O . CYS B 1 57 ? 11.57 -3.215 -15.781 1 95.94 57 CYS B O 1
ATOM 2234 N N . PHE B 1 58 ? 11.469 -3.297 -13.531 1 97 58 PHE B N 1
ATOM 2235 C CA . PHE B 1 58 ? 12.906 -3.154 -13.352 1 97 58 PHE B CA 1
ATOM 2236 C C . PHE B 1 58 ? 13.445 -4.258 -12.445 1 97 58 PHE B C 1
ATOM 2238 O O . PHE B 1 58 ? 12.922 -4.484 -11.359 1 97 58 PHE B O 1
ATOM 2245 N N . LEU B 1 59 ? 14.438 -4.926 -12.945 1 98.69 59 LEU B N 1
ATOM 2246 C CA . LEU B 1 59 ? 15.242 -5.812 -12.109 1 98.69 59 LEU B CA 1
ATOM 2247 C C . LEU B 1 59 ? 16.359 -5.047 -11.406 1 98.69 59 LEU B C 1
ATOM 2249 O O . LEU B 1 59 ? 17.219 -4.453 -12.062 1 98.69 59 LEU B O 1
ATOM 2253 N N . LEU B 1 60 ? 16.297 -4.984 -10.125 1 98.62 60 LEU B N 1
ATOM 2254 C CA . LEU B 1 60 ? 17.359 -4.379 -9.344 1 98.62 60 LEU B CA 1
ATOM 2255 C C . LEU B 1 60 ? 18.5 -5.375 -9.117 1 98.62 60 LEU B C 1
ATOM 2257 O O . LEU B 1 60 ? 18.359 -6.297 -8.305 1 98.62 60 LEU B O 1
ATOM 2261 N N . LEU B 1 61 ? 19.562 -5.152 -9.734 1 98.75 61 LEU B N 1
ATOM 2262 C CA . LEU B 1 61 ? 20.672 -6.109 -9.742 1 98.75 61 LEU B CA 1
ATOM 2263 C C . LEU B 1 61 ? 21.719 -5.734 -8.703 1 98.75 61 LEU B C 1
ATOM 2265 O O . LEU B 1 61 ? 22.344 -6.609 -8.102 1 98.75 61 LEU B O 1
ATOM 2269 N N . GLN B 1 62 ? 21.938 -4.504 -8.523 1 98.19 62 GLN B N 1
ATOM 2270 C CA . GLN B 1 62 ? 22.844 -3.941 -7.527 1 98.19 62 GLN B CA 1
ATOM 2271 C C . GLN B 1 62 ? 22.328 -2.611 -6.992 1 98.19 62 GLN B C 1
ATOM 2273 O O . GLN B 1 62 ? 21.719 -1.835 -7.73 1 98.19 62 GLN B O 1
ATOM 2278 N N . GLY B 1 63 ? 22.609 -2.377 -5.648 1 97.19 63 GLY B N 1
ATOM 2279 C CA . GLY B 1 63 ? 22.25 -1.093 -5.062 1 97.19 63 GLY B CA 1
ATOM 2280 C C . GLY B 1 63 ? 20.906 -1.104 -4.363 1 97.19 63 GLY B C 1
ATOM 2281 O O . GLY B 1 63 ? 20.469 -2.143 -3.869 1 97.19 63 GLY B O 1
ATOM 2282 N N . SER B 1 64 ? 20.312 0.148 -4.219 1 94.75 64 SER B N 1
ATOM 2283 C CA . SER B 1 64 ? 19.062 0.315 -3.494 1 94.75 64 SER B CA 1
ATOM 2284 C C . SER B 1 64 ? 18.234 1.453 -4.078 1 94.75 64 SER B C 1
ATOM 2286 O O . SER B 1 64 ? 18.781 2.398 -4.648 1 94.75 64 SER B O 1
ATOM 2288 N N . VAL B 1 65 ? 16.953 1.214 -3.994 1 92.62 65 VAL B N 1
ATOM 2289 C CA . VAL B 1 65 ? 16.016 2.186 -4.555 1 92.62 65 VAL B CA 1
ATOM 2290 C C . VAL B 1 65 ? 14.867 2.408 -3.584 1 92.62 65 VAL B C 1
ATOM 2292 O O . VAL B 1 65 ? 14.641 1.603 -2.678 1 92.62 65 VAL B O 1
ATOM 2295 N N . ALA B 1 66 ? 14.172 3.502 -3.762 1 88.25 66 ALA B N 1
ATOM 2296 C CA . ALA B 1 66 ? 12.961 3.805 -3.002 1 88.25 66 ALA B CA 1
ATOM 2297 C C . ALA B 1 66 ? 11.797 4.125 -3.934 1 88.25 66 ALA B C 1
ATOM 2299 O O . ALA B 1 66 ? 11.984 4.746 -4.98 1 88.25 66 ALA B O 1
ATOM 2300 N N . LEU B 1 67 ? 10.633 3.609 -3.52 1 88.5 67 LEU B N 1
ATOM 2301 C CA . LEU B 1 67 ? 9.383 3.918 -4.219 1 88.5 67 LEU B CA 1
ATOM 2302 C C . LEU B 1 67 ? 8.695 5.125 -3.59 1 88.5 67 LEU B C 1
ATOM 2304 O O . LEU B 1 67 ? 8.391 5.121 -2.395 1 88.5 67 LEU B O 1
ATOM 2308 N N . HIS B 1 68 ? 8.484 6.102 -4.43 1 78.81 68 HIS B N 1
ATOM 2309 C CA . HIS B 1 68 ? 7.891 7.348 -3.959 1 78.81 68 HIS B CA 1
ATOM 2310 C C . HIS B 1 68 ? 6.508 7.566 -4.559 1 78.81 68 HIS B C 1
ATOM 2312 O O . HIS B 1 68 ? 6.246 7.152 -5.691 1 78.81 68 HIS B O 1
ATOM 2318 N N . ARG B 1 69 ? 5.691 8.078 -3.711 1 75.12 69 ARG B N 1
ATOM 2319 C CA . ARG B 1 69 ? 4.406 8.562 -4.215 1 75.12 69 ARG B CA 1
ATOM 2320 C C . ARG B 1 69 ? 4.562 9.906 -4.91 1 75.12 69 ARG B C 1
ATOM 2322 O O . ARG B 1 69 ? 5.23 10.805 -4.395 1 75.12 69 ARG B O 1
ATOM 2329 N N . ARG B 1 70 ? 3.873 9.867 -6.016 1 68.94 70 ARG B N 1
ATOM 2330 C CA . ARG B 1 70 ? 3.898 11.125 -6.754 1 68.94 70 ARG B CA 1
ATOM 2331 C C . ARG B 1 70 ? 3.061 12.188 -6.055 1 68.94 70 ARG B C 1
ATOM 2333 O O . ARG B 1 70 ? 1.992 11.891 -5.516 1 68.94 70 ARG B O 1
ATOM 2340 N N . GLY B 1 71 ? 3.482 13.297 -5.945 1 58.44 71 GLY B N 1
ATOM 2341 C CA . GLY B 1 71 ? 2.738 14.367 -5.293 1 58.44 71 GLY B CA 1
ATOM 2342 C C . GLY B 1 71 ? 3.449 14.93 -4.074 1 58.44 71 GLY B C 1
ATOM 2343 O O . GLY B 1 71 ? 3.82 16.109 -4.059 1 58.44 71 GLY B O 1
ATOM 2344 N N . ASP B 1 72 ? 3.596 13.914 -3.1 1 58.53 72 ASP B N 1
ATOM 2345 C CA . ASP B 1 72 ? 4.207 14.422 -1.877 1 58.53 72 ASP B CA 1
ATOM 2346 C C . ASP B 1 72 ? 5.602 13.836 -1.67 1 58.53 72 ASP B C 1
ATOM 2348 O O . ASP B 1 72 ? 6.324 14.242 -0.762 1 58.53 72 ASP B O 1
ATOM 2352 N N . GLY B 1 73 ? 5.945 12.914 -2.525 1 64.31 73 GLY B N 1
ATOM 2353 C CA . GLY B 1 73 ? 7.297 12.375 -2.471 1 64.31 73 GLY B CA 1
ATOM 2354 C C . GLY B 1 73 ? 7.508 11.414 -1.316 1 64.31 73 GLY B C 1
ATOM 2355 O O . GLY B 1 73 ? 8.633 10.977 -1.062 1 64.31 73 GLY B O 1
ATOM 2356 N N . ILE B 1 74 ? 6.461 11.086 -0.701 1 67.12 74 ILE B N 1
ATOM 2357 C CA . ILE B 1 74 ? 6.574 10.164 0.425 1 67.12 74 ILE B CA 1
ATOM 2358 C C . ILE B 1 74 ? 7.07 8.812 -0.066 1 67.12 74 ILE B C 1
ATOM 2360 O O . ILE B 1 74 ? 6.656 8.336 -1.129 1 67.12 74 ILE B O 1
ATOM 2364 N N . VAL B 1 75 ? 8 8.258 0.699 1 76.56 75 VAL B N 1
ATOM 2365 C CA . VAL B 1 75 ? 8.531 6.93 0.392 1 76.56 75 VAL B CA 1
ATOM 2366 C C . VAL B 1 75 ? 7.535 5.859 0.844 1 76.56 75 VAL B C 1
ATOM 2368 O O . VAL B 1 75 ? 7.148 5.82 2.014 1 76.56 75 VAL B O 1
ATOM 2371 N N . LEU B 1 76 ? 7.078 5.141 -0.095 1 78.5 76 LEU B N 1
ATOM 2372 C CA . LEU B 1 76 ? 6.188 4.039 0.245 1 78.5 76 LEU B CA 1
ATOM 2373 C C . LEU B 1 76 ? 6.98 2.809 0.671 1 78.5 76 LEU B C 1
ATOM 2375 O O . LEU B 1 76 ? 6.531 2.033 1.517 1 78.5 76 LEU B O 1
ATOM 2379 N N . ASN B 1 77 ? 8.086 2.568 -0.009 1 81.62 77 ASN B N 1
ATOM 2380 C CA . ASN B 1 77 ? 8.961 1.453 0.323 1 81.62 77 ASN B CA 1
ATOM 2381 C C . ASN B 1 77 ? 10.375 1.672 -0.217 1 81.62 77 ASN B C 1
ATOM 2383 O O . ASN B 1 77 ? 10.578 2.482 -1.121 1 81.62 77 ASN B O 1
ATOM 2387 N N . SER B 1 78 ? 11.281 1.029 0.427 1 87.81 78 SER B N 1
ATOM 2388 C CA . SER B 1 78 ? 12.656 0.964 -0.054 1 87.81 78 SER B CA 1
ATOM 2389 C C . SER B 1 78 ? 13.133 -0.479 -0.177 1 87.81 78 SER B C 1
ATOM 2391 O O . SER B 1 78 ? 12.766 -1.33 0.638 1 87.81 78 SER B O 1
ATOM 2393 N N . GLU B 1 79 ? 13.914 -0.726 -1.231 1 92.88 79 GLU B N 1
ATOM 2394 C CA . GLU B 1 79 ? 14.391 -2.088 -1.452 1 92.88 79 GLU B CA 1
ATOM 2395 C C . GLU B 1 79 ? 15.867 -2.096 -1.846 1 92.88 79 GLU B C 1
ATOM 2397 O O . GLU B 1 79 ? 16.328 -1.187 -2.535 1 92.88 79 GLU B O 1
ATOM 2402 N N . SER B 1 80 ? 16.547 -3.143 -1.443 1 94.19 80 SER B N 1
ATOM 2403 C CA . SER B 1 80 ? 17.906 -3.434 -1.888 1 94.19 80 SER B CA 1
ATOM 2404 C C . SER B 1 80 ? 17.938 -4.648 -2.812 1 94.19 80 SER B C 1
ATOM 2406 O O . SER B 1 80 ? 17.062 -5.504 -2.748 1 94.19 80 SER B O 1
ATOM 2408 N N . ALA B 1 81 ? 18.984 -4.629 -3.615 1 96.94 81 ALA B N 1
ATOM 2409 C CA . ALA B 1 81 ? 19.141 -5.754 -4.531 1 96.94 81 ALA B CA 1
ATOM 2410 C C . ALA B 1 81 ? 19.359 -7.059 -3.764 1 96.94 81 ALA B C 1
ATOM 2412 O O . ALA B 1 81 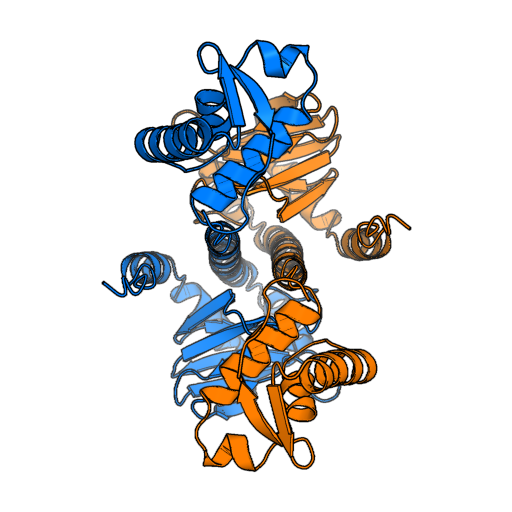? 19.953 -7.059 -2.686 1 96.94 81 ALA B O 1
ATOM 2413 N N . PRO B 1 82 ? 18.891 -8.227 -4.348 1 98.12 82 PRO B N 1
ATOM 2414 C CA . PRO B 1 82 ? 18.109 -8.305 -5.594 1 98.12 82 PRO B CA 1
ATOM 2415 C C . PRO B 1 82 ? 16.625 -8.031 -5.391 1 98.12 82 PRO B C 1
ATOM 2417 O O . PRO B 1 82 ? 16.078 -8.32 -4.32 1 98.12 82 PRO B O 1
ATOM 2420 N N . PHE B 1 83 ? 15.992 -7.426 -6.367 1 97.88 83 PHE B N 1
ATOM 2421 C CA . PHE B 1 83 ? 14.562 -7.152 -6.266 1 97.88 83 PHE B CA 1
ATOM 2422 C C . PHE B 1 83 ? 13.961 -6.891 -7.641 1 97.88 83 PHE B C 1
ATOM 2424 O O . PHE B 1 83 ? 14.688 -6.742 -8.625 1 97.88 83 PHE B O 1
ATOM 2431 N N . ILE B 1 84 ? 12.672 -6.969 -7.75 1 98.25 84 ILE B N 1
ATOM 2432 C CA . ILE B 1 84 ? 11.961 -6.641 -8.977 1 98.25 84 ILE B CA 1
ATOM 2433 C C . ILE B 1 84 ? 10.891 -5.594 -8.695 1 98.25 84 ILE B C 1
ATOM 2435 O O . ILE B 1 84 ? 10.031 -5.801 -7.832 1 98.25 84 ILE B O 1
ATOM 2439 N N . LEU B 1 85 ? 10.945 -4.531 -9.422 1 95.25 85 LEU B N 1
ATOM 2440 C CA . LEU B 1 85 ? 10.023 -3.414 -9.242 1 95.25 85 LEU B CA 1
ATOM 2441 C C . LEU B 1 85 ? 9.031 -3.338 -10.398 1 95.25 85 LEU B C 1
ATOM 2443 O O . LEU B 1 85 ? 9.375 -3.664 -11.539 1 95.25 85 LEU B O 1
ATOM 2447 N N . GLY B 1 86 ? 7.832 -2.885 -10.078 1 93.44 86 GLY B N 1
ATOM 2448 C CA . GLY B 1 86 ? 6.859 -2.562 -11.109 1 93.44 86 GLY B CA 1
ATOM 2449 C C . GLY B 1 86 ? 5.965 -3.732 -11.477 1 93.44 86 GLY B C 1
ATOM 2450 O O . GLY B 1 86 ? 5.113 -3.617 -12.352 1 93.44 86 GLY B O 1
ATOM 2451 N N . VAL B 1 87 ? 6.129 -4.82 -10.812 1 95.62 87 VAL B N 1
ATOM 2452 C CA . VAL B 1 87 ? 5.367 -6.004 -11.211 1 95.62 87 VAL B CA 1
ATOM 2453 C C . VAL B 1 87 ? 4.195 -6.207 -10.25 1 95.62 87 VAL B C 1
ATOM 2455 O O . VAL B 1 87 ? 3.242 -6.922 -10.57 1 95.62 87 VAL B O 1
ATOM 2458 N N . SER B 1 88 ? 4.254 -5.609 -9.07 1 91.62 88 SER B N 1
ATOM 2459 C CA . SER B 1 88 ? 3.199 -5.773 -8.078 1 91.62 88 SER B CA 1
ATOM 2460 C C . SER B 1 88 ? 2.074 -4.77 -8.297 1 91.62 88 SER B C 1
ATOM 2462 O O . SER B 1 88 ? 0.939 -4.996 -7.875 1 91.62 88 SER B O 1
ATOM 2464 N N . SER B 1 89 ? 2.301 -3.678 -8.852 1 85.69 89 SER B N 1
ATOM 2465 C CA . SER B 1 89 ? 1.327 -2.615 -9.078 1 85.69 89 SER B CA 1
ATOM 2466 C C . SER B 1 89 ? 1.004 -2.471 -10.562 1 85.69 89 SER B C 1
ATOM 2468 O O . SER B 1 89 ? 1.041 -1.365 -11.109 1 85.69 89 SER B O 1
ATOM 2470 N N . GLN B 1 90 ? 0.603 -3.479 -11.062 1 84.62 90 GLN B N 1
ATOM 2471 C CA . GLN B 1 90 ? 0.504 -3.504 -12.516 1 84.62 90 GLN B CA 1
ATOM 2472 C C . GLN B 1 90 ? -0.673 -2.664 -13 1 84.62 90 GLN B C 1
ATOM 2474 O O . GLN B 1 90 ? -0.688 -2.209 -14.148 1 84.62 90 GLN B O 1
ATOM 2479 N N . PHE B 1 91 ? -1.575 -2.457 -12.109 1 77.19 91 PHE B N 1
ATOM 2480 C CA . PHE B 1 91 ? -2.771 -1.726 -12.508 1 77.19 91 PHE B CA 1
ATOM 2481 C C . PHE B 1 91 ? -2.779 -0.327 -11.906 1 77.19 91 PHE B C 1
ATOM 2483 O O . PHE B 1 91 ? -3.766 0.403 -12.031 1 77.19 91 PHE B O 1
ATOM 2490 N N . SER B 1 92 ? -1.834 -0.104 -11.156 1 66.44 92 SER B N 1
ATOM 2491 C CA . SER B 1 92 ? -1.796 1.19 -10.484 1 66.44 92 SER B CA 1
ATOM 2492 C C . SER B 1 92 ? -1.421 2.307 -11.453 1 66.44 92 SER B C 1
ATOM 2494 O O . SER B 1 92 ? -0.72 2.07 -12.445 1 66.44 92 SER B O 1
ATOM 2496 N N . SER B 1 93 ? -1.999 3.424 -11.141 1 61.44 93 SER B N 1
ATOM 2497 C CA . SER B 1 93 ? -1.758 4.629 -11.93 1 61.44 93 SER B CA 1
ATOM 2498 C C . SER B 1 93 ? -0.322 5.117 -11.766 1 61.44 93 SER B C 1
ATOM 2500 O O . SER B 1 93 ? 0.421 4.605 -10.922 1 61.44 93 SER B O 1
ATOM 2502 N N . GLU B 1 94 ? 0.112 5.992 -12.602 1 64.88 94 GLU B N 1
ATOM 2503 C CA . GLU B 1 94 ? 1.423 6.629 -12.695 1 64.88 94 GLU B CA 1
ATOM 2504 C C . GLU B 1 94 ? 1.681 7.539 -11.5 1 64.88 94 GLU B C 1
ATOM 2506 O O . GLU B 1 94 ? 2.256 8.617 -11.641 1 64.88 94 GLU B O 1
ATOM 2511 N N . LEU B 1 95 ? 1.309 7 -10.375 1 69.25 95 LEU B N 1
ATOM 2512 C CA . LEU B 1 95 ? 1.455 7.906 -9.242 1 69.25 95 LEU B CA 1
ATOM 2513 C C . LEU B 1 95 ? 2.658 7.52 -8.383 1 69.25 95 LEU B C 1
ATOM 2515 O O . LEU B 1 95 ? 2.912 8.133 -7.348 1 69.25 95 LEU B O 1
ATOM 2519 N N . LEU B 1 96 ? 3.393 6.582 -8.914 1 80.06 96 LEU B N 1
ATOM 2520 C CA . LEU B 1 96 ? 4.578 6.145 -8.188 1 80.06 96 LEU B CA 1
ATOM 2521 C C . LEU B 1 96 ? 5.824 6.266 -9.055 1 80.06 96 LEU B C 1
ATOM 2523 O O . LEU B 1 96 ? 5.758 6.105 -10.273 1 80.06 96 LEU B O 1
ATOM 2527 N N . TYR B 1 97 ? 6.871 6.633 -8.523 1 82.88 97 TYR B N 1
ATOM 2528 C CA . TYR B 1 97 ? 8.148 6.613 -9.219 1 82.88 97 TYR B CA 1
ATOM 2529 C C . TYR B 1 97 ? 9.25 6.047 -8.328 1 82.88 97 TYR B C 1
ATOM 2531 O O . TYR B 1 97 ? 9.109 6.004 -7.105 1 82.88 97 TYR B O 1
ATOM 2539 N N . VAL B 1 98 ? 10.289 5.637 -8.977 1 89.19 98 VAL B N 1
ATOM 2540 C CA . VAL B 1 98 ? 11.398 5.008 -8.273 1 89.19 98 VAL B CA 1
ATOM 2541 C C . VAL B 1 98 ? 12.602 5.941 -8.273 1 89.19 98 VAL B C 1
ATOM 2543 O O . VAL B 1 98 ? 12.914 6.566 -9.289 1 89.19 98 VAL B O 1
ATOM 2546 N N . ARG B 1 99 ? 13.195 6.117 -7.109 1 87.94 99 ARG B N 1
ATOM 2547 C CA . ARG B 1 99 ? 14.406 6.922 -6.98 1 87.94 99 ARG B CA 1
ATOM 2548 C C . ARG B 1 99 ? 15.57 6.082 -6.449 1 87.94 99 ARG B C 1
ATOM 2550 O O . ARG B 1 99 ? 15.398 5.301 -5.512 1 87.94 99 ARG B O 1
ATOM 2557 N N . ALA B 1 100 ? 16.766 6.242 -7.117 1 92.38 100 ALA B N 1
ATOM 2558 C CA . ALA B 1 100 ? 17.953 5.527 -6.656 1 92.38 100 ALA B CA 1
ATOM 2559 C C . ALA B 1 100 ? 18.484 6.129 -5.359 1 92.38 100 ALA B C 1
ATOM 2561 O O . ALA B 1 100 ? 18.641 7.348 -5.254 1 92.38 100 ALA B O 1
ATOM 2562 N N . LEU B 1 101 ? 18.703 5.289 -4.355 1 87.56 101 LEU B N 1
ATOM 2563 C CA . LEU B 1 101 ? 19.266 5.734 -3.08 1 87.56 101 LEU B CA 1
ATOM 2564 C C . LEU B 1 101 ? 20.781 5.758 -3.121 1 87.56 101 LEU B C 1
ATOM 2566 O O . LEU B 1 101 ? 21.422 6.383 -2.271 1 87.56 101 LEU B O 1
ATOM 2570 N N . GLU B 1 102 ? 21.375 5.09 -3.998 1 91.38 102 GLU B N 1
ATOM 2571 C CA . GLU B 1 102 ? 22.797 4.988 -4.32 1 91.38 102 GLU B CA 1
ATOM 2572 C C . GLU B 1 102 ? 23 4.59 -5.777 1 91.38 102 GLU B C 1
ATOM 2574 O O . GLU B 1 102 ? 22.047 4.391 -6.516 1 91.38 102 GLU B O 1
ATOM 2579 N N . THR B 1 103 ? 24.266 4.586 -6.141 1 97.19 103 THR B N 1
ATOM 2580 C CA . THR B 1 103 ? 24.531 4.047 -7.469 1 97.19 103 THR B CA 1
ATOM 2581 C C . THR B 1 103 ? 24.016 2.613 -7.582 1 97.19 103 THR B C 1
ATOM 2583 O O . THR B 1 103 ? 24.375 1.754 -6.773 1 97.19 103 THR B O 1
ATOM 2586 N N . SER B 1 104 ? 23.125 2.414 -8.562 1 97.25 104 SER B N 1
ATOM 2587 C CA . SER B 1 104 ? 22.438 1.133 -8.68 1 97.25 104 SER B CA 1
ATOM 2588 C C . SER B 1 104 ? 22.453 0.631 -10.125 1 97.25 104 SER B C 1
ATOM 2590 O O . SER B 1 104 ? 22.5 1.428 -11.062 1 97.25 104 SER B O 1
ATOM 2592 N N . GLU B 1 105 ? 22.5 -0.672 -10.258 1 98.69 105 GLU B N 1
ATOM 2593 C CA . GLU B 1 105 ? 22.328 -1.327 -11.547 1 98.69 105 GLU B CA 1
ATOM 2594 C C . GLU B 1 105 ? 20.938 -1.944 -11.672 1 98.69 105 GLU B C 1
ATOM 2596 O O . GLU B 1 105 ? 20.531 -2.76 -10.836 1 98.69 105 GLU B O 1
ATOM 2601 N N . ILE B 1 106 ? 20.266 -1.547 -12.703 1 98.31 106 ILE B N 1
ATOM 2602 C CA . ILE B 1 106 ? 18.938 -2.1 -12.945 1 98.31 106 ILE B CA 1
ATOM 2603 C C . ILE B 1 106 ? 18.859 -2.658 -14.359 1 98.31 106 ILE B C 1
ATOM 2605 O O . ILE B 1 106 ? 19.719 -2.352 -15.203 1 98.31 106 ILE B O 1
ATOM 2609 N N . ALA B 1 107 ? 17.938 -3.531 -14.617 1 98.62 107 ALA B N 1
ATOM 2610 C CA . ALA B 1 107 ? 17.609 -4.016 -15.953 1 98.62 107 ALA B CA 1
ATOM 2611 C C . ALA B 1 107 ? 16.125 -3.791 -16.25 1 98.62 107 ALA B C 1
ATOM 2613 O O . ALA B 1 107 ? 15.258 -4.191 -15.469 1 98.62 107 ALA B O 1
ATOM 2614 N N . ARG B 1 108 ? 15.844 -3.143 -17.328 1 97.31 108 ARG B N 1
ATOM 2615 C CA . ARG B 1 108 ? 14.484 -2.777 -17.703 1 97.31 108 ARG B CA 1
ATOM 2616 C C . ARG B 1 108 ? 13.891 -3.793 -18.672 1 97.31 108 ARG B C 1
ATOM 2618 O O . ARG B 1 108 ? 14.578 -4.27 -19.578 1 97.31 108 ARG B O 1
ATOM 2625 N N . VAL B 1 109 ? 12.648 -4.121 -18.516 1 97.88 109 VAL B N 1
ATOM 2626 C CA . VAL B 1 109 ? 11.922 -5.031 -19.391 1 97.88 109 VAL B CA 1
ATOM 2627 C C . VAL B 1 109 ? 10.453 -4.625 -19.453 1 97.88 109 VAL B C 1
ATOM 2629 O O . VAL B 1 109 ? 9.867 -4.227 -18.438 1 97.88 109 VAL B O 1
ATOM 2632 N N . PRO B 1 110 ? 9.828 -4.586 -20.672 1 97.31 110 PRO B N 1
ATOM 2633 C CA . PRO B 1 110 ? 8.383 -4.316 -20.719 1 97.31 110 PRO B CA 1
ATOM 2634 C C . PRO B 1 110 ? 7.578 -5.254 -19.828 1 97.31 110 PRO B C 1
ATOM 2636 O O . PRO B 1 110 ? 7.879 -6.449 -19.75 1 97.31 110 PRO B O 1
ATOM 2639 N N . LEU B 1 111 ? 6.598 -4.691 -19.109 1 97 111 LEU B N 1
ATOM 2640 C CA . LEU B 1 111 ? 5.777 -5.465 -18.188 1 97 111 LEU B CA 1
ATOM 2641 C C . LEU B 1 111 ? 5.137 -6.656 -18.891 1 97 111 LEU B C 1
ATOM 2643 O O . LEU B 1 111 ? 5.078 -7.754 -18.328 1 97 111 LEU B O 1
ATOM 2647 N N . ASP B 1 112 ? 4.688 -6.453 -20.125 1 97.12 112 ASP B N 1
ATOM 2648 C CA . ASP B 1 112 ? 4.059 -7.527 -20.875 1 97.12 112 ASP B CA 1
ATOM 2649 C C . ASP B 1 112 ? 5.035 -8.68 -21.125 1 97.12 112 ASP B C 1
ATOM 2651 O O . ASP B 1 112 ? 4.648 -9.844 -21.094 1 97.12 112 ASP B O 1
ATOM 2655 N N . CYS B 1 113 ? 6.258 -8.352 -21.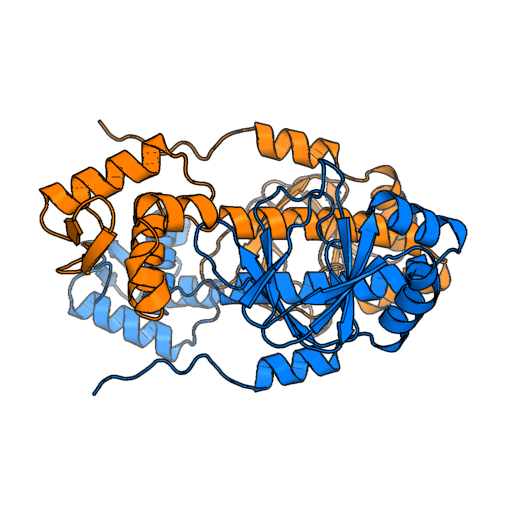406 1 98.19 113 CYS B N 1
ATOM 2656 C CA . CYS B 1 113 ? 7.293 -9.359 -21.594 1 98.19 113 CYS B CA 1
ATOM 2657 C C . CYS B 1 113 ? 7.527 -10.148 -20.312 1 98.19 113 CYS B C 1
ATOM 2659 O O . CYS B 1 113 ? 7.621 -11.375 -20.328 1 98.19 113 CYS B O 1
ATOM 2661 N N . PHE B 1 114 ? 7.617 -9.438 -19.203 1 98.44 114 PHE B N 1
ATOM 2662 C CA . PHE B 1 114 ? 7.758 -10.086 -17.906 1 98.44 114 PHE B CA 1
ATOM 2663 C C . PHE B 1 114 ? 6.629 -11.086 -17.672 1 98.44 114 PHE B C 1
ATOM 2665 O O . PHE B 1 114 ? 6.875 -12.242 -17.328 1 98.44 114 PHE B O 1
ATOM 2672 N N . ASN B 1 115 ? 5.391 -10.578 -17.828 1 98.19 115 ASN B N 1
ATOM 2673 C CA . ASN B 1 115 ? 4.219 -11.422 -17.609 1 98.19 115 ASN B CA 1
ATOM 2674 C C . ASN B 1 115 ? 4.227 -12.648 -18.531 1 98.19 115 ASN B C 1
ATOM 2676 O O . ASN B 1 115 ? 3.834 -13.734 -18.109 1 98.19 115 ASN B O 1
ATOM 2680 N N . HIS B 1 116 ? 4.656 -12.453 -19.75 1 98.44 116 HIS B N 1
ATOM 2681 C CA . HIS B 1 116 ? 4.734 -13.555 -20.703 1 98.44 116 HIS B CA 1
ATOM 2682 C C . HIS B 1 116 ? 5.734 -14.609 -20.234 1 98.44 116 HIS B C 1
ATOM 2684 O O . HIS B 1 116 ? 5.453 -15.812 -20.297 1 98.44 116 HIS B O 1
ATOM 2690 N N . ILE B 1 117 ? 6.836 -14.211 -19.797 1 98.69 117 ILE B N 1
ATOM 2691 C CA . ILE B 1 117 ? 7.883 -15.125 -19.344 1 98.69 117 ILE B CA 1
ATOM 2692 C C . ILE B 1 117 ? 7.398 -15.906 -18.125 1 98.69 117 ILE B C 1
ATOM 2694 O O . ILE B 1 117 ? 7.574 -17.125 -18.062 1 98.69 117 ILE B O 1
ATOM 2698 N N . VAL B 1 118 ? 6.773 -15.234 -17.172 1 98.69 118 VAL B N 1
ATOM 2699 C CA . VAL B 1 118 ? 6.25 -15.891 -15.977 1 98.69 118 VAL B CA 1
ATOM 2700 C C . VAL B 1 118 ? 5.254 -16.984 -16.375 1 98.69 118 VAL B C 1
ATOM 2702 O O . VAL B 1 118 ? 5.309 -18.094 -15.859 1 98.69 118 VAL B O 1
ATOM 2705 N N . ALA B 1 119 ? 4.391 -16.656 -17.281 1 98.19 119 ALA B N 1
ATOM 2706 C CA . ALA B 1 119 ? 3.363 -17.578 -17.734 1 98.19 119 ALA B CA 1
ATOM 2707 C C . ALA B 1 119 ? 3.977 -18.75 -18.5 1 98.19 119 ALA B C 1
ATOM 2709 O O . ALA B 1 119 ? 3.654 -19.906 -18.25 1 98.19 119 ALA B O 1
ATOM 2710 N N . GLN B 1 120 ? 4.875 -18.484 -19.406 1 98.25 120 GLN B N 1
ATOM 2711 C CA . GLN B 1 120 ? 5.465 -19.469 -20.297 1 98.25 120 GLN B CA 1
ATOM 2712 C C . GLN B 1 120 ? 6.312 -20.469 -19.516 1 98.25 120 GLN B C 1
ATOM 2714 O O . GLN B 1 120 ? 6.316 -21.672 -19.828 1 98.25 120 GLN B O 1
ATOM 2719 N N . LEU B 1 121 ? 6.969 -20.031 -18.562 1 98.44 121 LEU B N 1
ATOM 2720 C CA . LEU B 1 121 ? 7.902 -20.891 -17.828 1 98.44 121 LEU B CA 1
ATOM 2721 C C . LEU B 1 121 ? 7.297 -21.344 -16.5 1 98.44 121 LEU B C 1
ATOM 2723 O O . LEU B 1 121 ? 7.98 -21.969 -15.688 1 98.44 121 LEU B O 1
ATOM 2727 N N . ASP B 1 122 ? 6.078 -21.031 -16.281 1 98 122 ASP B N 1
ATOM 2728 C CA . ASP B 1 122 ? 5.332 -21.453 -15.102 1 98 122 ASP B CA 1
ATOM 2729 C C . ASP B 1 122 ? 6.051 -21.016 -13.828 1 98 122 ASP B C 1
ATOM 2731 O O . ASP B 1 122 ? 6.305 -21.828 -12.945 1 98 122 ASP B O 1
ATOM 2735 N N . LEU B 1 123 ? 6.43 -19.719 -13.766 1 98.56 123 LEU B N 1
ATOM 2736 C CA . LEU B 1 123 ? 7.172 -19.172 -12.633 1 98.56 123 LEU B CA 1
ATOM 2737 C C . LEU B 1 123 ? 6.223 -18.594 -11.586 1 98.56 123 LEU B C 1
ATOM 2739 O O . LEU B 1 123 ? 6.617 -17.75 -10.781 1 98.56 123 LEU B O 1
ATOM 2743 N N . TRP B 1 124 ? 5.062 -19.094 -11.555 1 98.38 124 TRP B N 1
ATOM 2744 C CA . TRP B 1 124 ? 3.986 -18.5 -10.773 1 98.38 124 TRP B CA 1
ATOM 2745 C C . TRP B 1 124 ? 4.277 -18.594 -9.281 1 98.38 124 TRP B C 1
ATOM 2747 O O . TRP B 1 124 ? 3.936 -17.688 -8.516 1 98.38 124 TRP B O 1
ATOM 2757 N N . GLU B 1 125 ? 4.844 -19.656 -8.797 1 98.12 125 GLU B N 1
ATOM 2758 C CA . GLU B 1 125 ? 5.18 -19.766 -7.379 1 98.12 125 GLU B CA 1
ATOM 2759 C C . GLU B 1 125 ? 6.176 -18.688 -6.969 1 98.12 125 GLU B C 1
ATOM 2761 O O . GLU B 1 125 ? 5.988 -18 -5.957 1 98.12 125 GLU B O 1
ATOM 2766 N N . HIS B 1 126 ? 7.246 -18.547 -7.762 1 98.56 126 HIS B N 1
ATOM 2767 C CA . HIS B 1 126 ? 8.25 -17.531 -7.496 1 98.56 126 HIS B CA 1
ATOM 2768 C C . HIS B 1 126 ? 7.641 -16.125 -7.504 1 98.56 126 HIS B C 1
ATOM 2770 O O . HIS B 1 126 ? 7.941 -15.305 -6.637 1 98.56 126 HIS B O 1
ATOM 2776 N N . PHE B 1 127 ? 6.766 -15.93 -8.445 1 98.69 127 PHE B N 1
ATOM 2777 C CA . PHE B 1 127 ? 6.109 -14.641 -8.57 1 98.69 127 PHE B CA 1
ATOM 2778 C C . PHE B 1 127 ? 5.188 -14.375 -7.383 1 98.69 127 PHE B C 1
ATOM 2780 O O . PHE B 1 127 ? 5.168 -13.273 -6.84 1 98.69 127 PHE B O 1
ATOM 2787 N N . SER B 1 128 ? 4.457 -15.367 -6.969 1 98.12 128 SER B N 1
ATOM 2788 C CA . SER B 1 128 ? 3.555 -15.227 -5.832 1 98.12 128 SER B CA 1
ATOM 2789 C C . SER B 1 128 ? 4.316 -14.859 -4.562 1 98.12 128 SER B C 1
ATOM 2791 O O . SER B 1 128 ? 3.875 -14 -3.797 1 98.12 128 SER B O 1
ATOM 2793 N N . LYS B 1 129 ? 5.398 -15.492 -4.34 1 97.44 129 LYS B N 1
ATOM 2794 C CA . LYS B 1 129 ? 6.188 -15.211 -3.145 1 97.44 129 LYS B CA 1
ATOM 2795 C C . LYS B 1 129 ? 6.711 -13.781 -3.158 1 97.44 129 LYS B C 1
ATOM 2797 O O . LYS B 1 129 ? 6.734 -13.109 -2.121 1 97.44 129 LYS B O 1
ATOM 2802 N N . LEU B 1 130 ? 7.148 -13.32 -4.27 1 97.62 130 LEU B N 1
ATOM 2803 C CA . LEU B 1 130 ? 7.547 -11.922 -4.41 1 97.62 130 LEU B CA 1
ATOM 2804 C C . LEU B 1 130 ? 6.375 -10.992 -4.125 1 97.62 130 LEU B C 1
ATOM 2806 O O . LEU B 1 130 ? 6.523 -9.992 -3.41 1 97.62 130 LEU B O 1
ATOM 2810 N N . LEU B 1 131 ? 5.246 -11.336 -4.699 1 97 131 LEU B N 1
ATOM 2811 C CA . LEU B 1 131 ? 4.059 -10.5 -4.551 1 97 131 LEU B CA 1
ATOM 2812 C C . LEU B 1 131 ? 3.619 -10.438 -3.092 1 97 131 LEU B C 1
ATOM 2814 O O . LEU B 1 131 ? 3.209 -9.383 -2.607 1 97 131 LEU B O 1
ATOM 2818 N N . ILE B 1 132 ? 3.654 -11.562 -2.422 1 95.31 132 ILE B N 1
ATOM 2819 C CA . ILE B 1 132 ? 3.285 -11.609 -1.011 1 95.31 132 ILE B CA 1
ATOM 2820 C C . ILE B 1 132 ? 4.195 -10.68 -0.208 1 95.31 132 ILE B C 1
ATOM 2822 O O . ILE B 1 132 ? 3.719 -9.898 0.619 1 95.31 132 ILE B O 1
ATOM 2826 N N . TYR B 1 133 ? 5.469 -10.773 -0.438 1 94.06 133 TYR B N 1
ATOM 2827 C CA . TYR B 1 133 ? 6.445 -9.93 0.24 1 94.06 133 TYR B CA 1
ATOM 2828 C C . TYR B 1 133 ? 6.152 -8.453 -0.007 1 94.06 133 TYR B C 1
ATOM 2830 O O . TYR B 1 133 ? 6.078 -7.664 0.937 1 94.06 133 TYR B O 1
ATOM 2838 N N . THR B 1 134 ? 5.953 -8.047 -1.234 1 92.69 134 THR B N 1
ATOM 2839 C CA . THR B 1 134 ? 5.762 -6.652 -1.614 1 92.69 134 THR B CA 1
ATOM 2840 C C . THR B 1 134 ? 4.453 -6.113 -1.048 1 92.69 134 THR B C 1
ATOM 2842 O O . THR B 1 134 ? 4.406 -4.988 -0.541 1 92.69 134 THR B O 1
ATOM 2845 N N . ALA B 1 135 ? 3.455 -6.887 -1.229 1 91 135 ALA B N 1
ATOM 2846 C CA . ALA B 1 135 ? 2.158 -6.473 -0.699 1 91 135 ALA B CA 1
ATOM 2847 C C . ALA B 1 135 ? 2.217 -6.289 0.815 1 91 135 ALA B C 1
ATOM 2849 O O . ALA B 1 135 ? 1.666 -5.328 1.354 1 91 135 ALA B O 1
ATOM 2850 N N . SER B 1 136 ? 2.832 -7.223 1.495 1 89.81 136 SER B N 1
ATOM 2851 C CA . SER B 1 136 ? 2.963 -7.117 2.945 1 89.81 136 SER B CA 1
ATOM 2852 C C . SER B 1 136 ? 3.688 -5.836 3.346 1 89.81 136 SER B C 1
ATOM 2854 O O . SER B 1 136 ? 3.297 -5.172 4.305 1 89.81 136 SER B O 1
ATOM 2856 N N . ARG B 1 137 ? 4.684 -5.488 2.664 1 86 137 ARG B N 1
ATOM 2857 C CA . ARG B 1 137 ? 5.469 -4.293 2.955 1 86 137 ARG B CA 1
ATOM 2858 C C . ARG B 1 137 ? 4.637 -3.031 2.766 1 86 137 ARG B C 1
ATOM 2860 O O . ARG B 1 137 ? 4.703 -2.109 3.582 1 86 137 ARG B O 1
ATOM 2867 N N . VAL B 1 138 ? 3.9 -2.994 1.663 1 84.75 138 VAL B N 1
ATOM 2868 C CA . VAL B 1 138 ? 3.127 -1.787 1.39 1 84.75 138 VAL B CA 1
ATOM 2869 C C . VAL B 1 138 ? 1.988 -1.662 2.4 1 84.75 138 VAL B C 1
ATOM 2871 O O . VAL B 1 138 ? 1.674 -0.561 2.857 1 84.75 138 VAL B O 1
ATOM 2874 N N . TYR B 1 139 ? 1.37 -2.756 2.713 1 83.75 139 TYR B N 1
ATOM 2875 C CA . TYR B 1 139 ? 0.331 -2.725 3.734 1 83.75 139 TYR B CA 1
ATOM 2876 C C . TYR B 1 139 ? 0.89 -2.24 5.066 1 83.75 139 TYR B C 1
ATOM 2878 O O . TYR B 1 139 ? 0.252 -1.445 5.762 1 83.75 139 TYR B O 1
ATOM 2886 N N . GLU B 1 140 ? 2.027 -2.738 5.418 1 79.44 140 GLU B N 1
ATOM 2887 C CA . GLU B 1 140 ? 2.67 -2.322 6.664 1 79.44 140 GLU B CA 1
ATOM 2888 C C . GLU B 1 140 ? 2.971 -0.827 6.652 1 79.44 140 GLU B C 1
ATOM 2890 O O . GLU B 1 140 ? 2.758 -0.139 7.656 1 79.44 140 GLU B O 1
ATOM 2895 N N . HIS B 1 141 ? 3.43 -0.434 5.59 1 74.56 141 HIS B N 1
ATOM 2896 C CA . HIS B 1 141 ? 3.732 0.984 5.441 1 74.56 141 HIS B CA 1
ATOM 2897 C C . HIS B 1 141 ? 2.477 1.836 5.586 1 74.56 141 HIS B C 1
ATOM 2899 O O . HIS B 1 141 ? 2.473 2.824 6.324 1 74.56 141 HIS B O 1
ATOM 2905 N N . CYS B 1 142 ? 1.49 1.537 4.848 1 74.19 142 CYS B N 1
ATOM 2906 C CA . CYS B 1 142 ? 0.227 2.264 4.906 1 74.19 142 CYS B CA 1
ATOM 2907 C C . CYS B 1 142 ? -0.344 2.256 6.316 1 74.19 142 CYS B C 1
ATOM 2909 O O . CYS B 1 142 ? -0.96 3.232 6.75 1 74.19 142 CYS B O 1
ATOM 2911 N N . ALA B 1 143 ? -0.127 1.221 6.93 1 69.94 143 ALA B N 1
ATOM 2912 C CA . ALA B 1 143 ? -0.623 1.101 8.297 1 69.94 143 ALA B CA 1
ATOM 2913 C C . ALA B 1 143 ? 0.16 2.004 9.25 1 69.94 143 ALA B C 1
ATOM 2915 O O . ALA B 1 143 ? -0.38 2.48 10.25 1 69.94 143 ALA B O 1
ATOM 2916 N N . GLN B 1 144 ? 1.369 2.152 8.867 1 61.38 144 GLN B N 1
ATOM 2917 C CA . GLN B 1 144 ? 2.242 2.939 9.727 1 61.38 144 GLN B CA 1
ATOM 2918 C C . GLN B 1 144 ? 2.135 4.43 9.406 1 61.38 144 GLN B C 1
ATOM 2920 O O . GLN B 1 144 ? 2.324 5.273 10.289 1 61.38 144 GLN B O 1
ATOM 2925 N N . ILE B 1 145 ? 2.15 4.734 8.141 1 53.47 145 ILE B N 1
ATOM 2926 C CA . ILE B 1 145 ? 2.123 6.129 7.707 1 53.47 145 ILE B CA 1
ATOM 2927 C C . ILE B 1 145 ? 1.001 6.871 8.43 1 53.47 145 ILE B C 1
ATOM 2929 O O . ILE B 1 145 ? 1.108 8.07 8.688 1 53.47 145 ILE B O 1
ATOM 2933 N N . SER B 1 146 ? -0.051 6.184 8.906 1 48.16 146 SER B N 1
ATOM 2934 C CA . SER B 1 146 ? -0.954 7.02 9.688 1 48.16 146 SER B CA 1
ATOM 2935 C C . SER B 1 146 ? -0.194 7.812 10.742 1 48.16 146 SER B C 1
ATOM 2937 O O . SER B 1 146 ? 0.411 7.23 11.648 1 48.16 146 SER B O 1
ATOM 2939 N N . GLN B 1 147 ? 0.803 8.555 10.062 1 48 147 GLN B N 1
ATOM 2940 C CA . GLN B 1 147 ? 1.524 9.523 10.883 1 48 147 GLN B CA 1
ATOM 2941 C C . GLN B 1 147 ? 0.564 10.328 11.758 1 48 147 GLN B C 1
ATOM 2943 O O . GLN B 1 147 ? 0.894 11.438 12.195 1 48 147 GLN B O 1
ATOM 2948 N N . MET B 1 148 ? -0.529 9.852 11.891 1 49.94 148 MET B N 1
ATOM 2949 C CA . MET B 1 148 ? -1.318 10.633 12.844 1 49.94 148 MET B CA 1
ATOM 2950 C C . MET B 1 148 ? -0.734 10.531 14.25 1 49.94 148 MET B C 1
ATOM 2952 O O . MET B 1 148 ? -0.337 9.453 14.688 1 49.94 148 MET B O 1
ATOM 2956 N N . SER B 1 149 ? -0.264 11.617 14.672 1 54.97 149 SER B N 1
ATOM 2957 C CA . SER B 1 149 ? 0.092 11.602 16.094 1 54.97 149 SER B CA 1
ATOM 2958 C C . SER B 1 149 ? -0.966 10.883 16.922 1 54.97 149 SER B C 1
ATOM 2960 O O . SER B 1 149 ? -2.098 10.695 16.469 1 54.97 149 SER B O 1
ATOM 2962 N N . ALA B 1 150 ? -0.364 10.367 17.953 1 62.56 150 ALA B N 1
ATOM 2963 C CA . ALA B 1 150 ? -1.311 9.789 18.891 1 62.56 150 ALA B CA 1
ATOM 2964 C C . ALA B 1 150 ? -2.504 10.711 19.125 1 62.56 150 ALA B C 1
ATOM 2966 O O . ALA B 1 150 ? -3.648 10.258 19.188 1 62.56 150 ALA B O 1
ATOM 2967 N N . TYR B 1 151 ? -2.164 11.984 19.094 1 72.56 151 TYR B N 1
ATOM 2968 C CA . TYR B 1 151 ? -3.221 12.977 19.266 1 72.56 151 TYR B CA 1
ATOM 2969 C C . TYR B 1 151 ? -4.18 12.953 18.078 1 72.56 151 TYR B C 1
ATOM 2971 O O . TYR B 1 151 ? -5.398 12.961 18.266 1 72.56 151 TYR B O 1
ATOM 2979 N N . ASP B 1 152 ? -3.572 12.898 16.922 1 67.19 152 ASP B N 1
ATOM 2980 C CA . ASP B 1 152 ? -4.422 12.93 15.734 1 67.19 152 ASP B CA 1
ATOM 2981 C C . ASP B 1 152 ? -5.336 11.703 15.68 1 67.19 152 ASP B C 1
ATOM 2983 O O . ASP B 1 152 ? -6.508 11.812 15.32 1 67.19 152 ASP B O 1
ATOM 2987 N N . ILE B 1 153 ? -4.805 10.656 16.031 1 69.06 153 ILE B N 1
ATOM 2988 C CA . ILE B 1 153 ? -5.562 9.406 16.062 1 69.06 153 ILE B CA 1
ATOM 2989 C C . ILE B 1 153 ? -6.719 9.539 17.062 1 69.06 153 ILE B C 1
ATOM 2991 O O . ILE B 1 153 ? -7.859 9.203 16.734 1 69.06 153 ILE B O 1
ATOM 2995 N N . ILE B 1 154 ? -6.383 10.047 18.172 1 79.94 154 ILE B N 1
ATOM 2996 C CA . ILE B 1 154 ? -7.383 10.188 19.234 1 79.94 154 ILE B CA 1
ATOM 2997 C C . ILE B 1 154 ? -8.445 11.195 18.797 1 79.94 154 ILE B C 1
ATOM 2999 O O . ILE B 1 154 ? -9.648 10.953 18.984 1 79.94 154 ILE B O 1
ATOM 3003 N N . ARG B 1 155 ? -7.949 12.266 18.219 1 76.25 155 ARG B N 1
ATOM 3004 C CA . ARG B 1 155 ? -8.883 13.266 17.703 1 76.25 155 ARG B CA 1
ATOM 3005 C C . ARG B 1 155 ? -9.867 12.648 16.719 1 76.25 155 ARG B C 1
ATOM 3007 O O . ARG B 1 155 ? -11.07 12.883 16.797 1 76.25 155 ARG B O 1
ATOM 3014 N N . PHE B 1 156 ? -9.359 11.898 15.836 1 68.62 156 PHE B N 1
ATOM 3015 C CA . PHE B 1 156 ? -10.172 11.258 14.82 1 68.62 156 PHE B CA 1
ATOM 3016 C C . PHE B 1 156 ? -11.188 10.312 15.453 1 68.62 156 PHE B C 1
ATOM 3018 O O . PHE B 1 156 ? -12.359 10.305 15.078 1 68.62 156 PHE B O 1
ATOM 3025 N N . GLN B 1 157 ? -10.734 9.531 16.359 1 74 157 GLN B N 1
ATOM 3026 C CA . GLN B 1 157 ? -11.594 8.539 17 1 74 157 GLN B CA 1
ATOM 3027 C C . GLN B 1 157 ? -12.695 9.219 17.828 1 74 157 GLN B C 1
ATOM 3029 O O . GLN B 1 157 ? -13.812 8.711 17.922 1 74 157 GLN B O 1
ATOM 3034 N N . LEU B 1 158 ? -12.367 10.352 18.438 1 84.31 158 LEU B N 1
ATOM 3035 C CA . LEU B 1 158 ? -13.359 11.094 19.219 1 84.31 158 LEU B CA 1
ATOM 3036 C C . LEU B 1 158 ? -14.461 11.625 18.312 1 84.31 158 LEU B C 1
ATOM 3038 O O . LEU B 1 158 ? -15.648 11.562 18.656 1 84.31 158 LEU B O 1
ATOM 3042 N N . VAL B 1 159 ? -14.078 12.078 17.125 1 73.5 159 VAL B N 1
ATOM 3043 C CA . VAL B 1 159 ? -15.055 12.586 16.156 1 73.5 159 VAL B CA 1
ATOM 3044 C C . VAL B 1 159 ? -15.938 11.438 15.68 1 73.5 159 VAL B C 1
ATOM 3046 O O . VAL B 1 159 ? -17.156 11.586 15.578 1 73.5 159 VAL B O 1
ATOM 3049 N N . GLU B 1 160 ? -15.352 10.328 15.422 1 69 160 GLU B N 1
ATOM 3050 C CA . GLU B 1 160 ? -16.094 9.141 15.008 1 69 160 GLU B CA 1
ATOM 3051 C C . GLU B 1 160 ? -17.078 8.703 16.094 1 69 160 GLU B C 1
ATOM 3053 O O . GLU B 1 160 ? -18.219 8.328 15.789 1 69 160 GLU B O 1
ATOM 3058 N N . LEU B 1 161 ? -16.641 8.742 17.312 1 82.62 161 LEU B N 1
ATOM 3059 C CA . LEU B 1 161 ? -17.484 8.367 18.438 1 82.62 161 LEU B CA 1
ATOM 3060 C C . LEU B 1 161 ? -18.703 9.281 18.531 1 82.62 161 LEU B C 1
ATOM 3062 O O . LEU B 1 161 ? -19.812 8.812 18.781 1 82.62 161 LEU B O 1
ATOM 3066 N N . MET B 1 162 ? -18.578 10.5 18.141 1 79.38 162 MET B N 1
ATOM 3067 C CA . MET B 1 162 ? -19.672 11.469 18.188 1 79.38 162 MET B CA 1
ATOM 3068 C C . MET B 1 162 ? -20.688 11.18 17.094 1 79.38 162 MET B C 1
ATOM 3070 O O . MET B 1 162 ? -21.859 11.562 17.219 1 79.38 162 MET B O 1
ATOM 3074 N N . GLN B 1 163 ? -20.188 10.477 16.109 1 68 163 GLN B N 1
ATOM 3075 C CA . GLN B 1 163 ? -21.078 10.172 15 1 68 163 GLN B CA 1
ATOM 3076 C C . GLN B 1 163 ? -21.812 8.844 15.234 1 68 163 GLN B C 1
ATOM 3078 O O . GLN B 1 163 ? -22.75 8.516 14.508 1 68 163 GLN B O 1
ATOM 3083 N N . GLU B 1 164 ? -21.375 8.156 16.172 1 69.94 164 GLU B N 1
ATOM 3084 C CA . GLU B 1 164 ? -22.062 6.914 16.531 1 69.94 164 GLU B CA 1
ATOM 3085 C C . GLU B 1 164 ? -23.469 7.191 17.078 1 69.94 164 GLU B C 1
ATOM 3087 O O . GLU B 1 164 ? -23.703 8.25 17.656 1 69.94 164 GLU B O 1
ATOM 3092 N N . PRO B 1 165 ? -24.391 6.215 16.812 1 70.44 165 PRO B N 1
ATOM 3093 C CA . PRO B 1 165 ? -25.703 6.363 17.469 1 70.44 165 PRO B CA 1
ATOM 3094 C C . PRO B 1 165 ? -25.609 6.5 18.984 1 70.44 165 PRO B C 1
ATOM 3096 O O . PRO B 1 165 ? -24.656 5.984 19.594 1 70.44 165 PRO B O 1
ATOM 3099 N N . ASP B 1 166 ? -26.578 7.207 19.578 1 79.81 166 ASP B N 1
ATOM 3100 C CA . ASP B 1 166 ? -26.594 7.488 21.016 1 79.81 166 ASP B CA 1
ATOM 3101 C C . ASP B 1 166 ? -26.531 6.199 21.828 1 79.81 166 ASP B C 1
ATOM 3103 O O . ASP B 1 166 ? -25.875 6.16 22.875 1 79.81 166 ASP B O 1
ATOM 3107 N N . ALA B 1 167 ? -27.125 5.215 21.281 1 79 167 ALA B N 1
ATOM 3108 C CA . ALA B 1 167 ? -27.172 3.934 21.984 1 79 167 ALA B CA 1
ATOM 3109 C C . ALA B 1 167 ? -25.766 3.369 22.172 1 79 167 ALA B C 1
ATOM 3111 O O . ALA B 1 167 ? -25.469 2.725 23.188 1 79 167 ALA B O 1
ATOM 3112 N N . ILE B 1 168 ? -24.922 3.676 21.344 1 75.12 168 ILE B N 1
ATOM 3113 C CA . ILE B 1 168 ? -23.531 3.199 21.422 1 75.12 168 ILE B CA 1
ATOM 3114 C C . ILE B 1 168 ? -22.688 4.188 22.219 1 75.12 168 ILE B C 1
ATOM 3116 O O . ILE B 1 168 ? -21.953 3.793 23.125 1 75.12 168 ILE B O 1
ATOM 3120 N N . ARG B 1 169 ? -22.844 5.367 21.875 1 82.62 169 ARG B N 1
ATOM 3121 C CA . ARG B 1 169 ? -22.031 6.43 22.469 1 82.62 169 ARG B CA 1
ATOM 3122 C C . ARG B 1 169 ? -22.203 6.48 23.984 1 82.62 169 ARG B C 1
ATOM 3124 O O . ARG B 1 169 ? -21.25 6.773 24.703 1 82.62 169 ARG B O 1
ATOM 3131 N N . GLN B 1 170 ? -23.391 6.141 24.453 1 86.94 170 GLN B N 1
ATOM 3132 C CA . GLN B 1 170 ? -23.719 6.273 25.875 1 86.94 170 GLN B CA 1
ATOM 3133 C C . GLN B 1 170 ? -23.297 5.027 26.656 1 86.94 170 GLN B C 1
ATOM 3135 O O . GLN B 1 170 ? -23.281 5.035 27.891 1 86.94 170 GLN B O 1
ATOM 3140 N N . LYS B 1 171 ? -22.859 4.008 25.938 1 87.25 171 LYS B N 1
ATOM 3141 C CA . LYS B 1 171 ? -22.578 2.734 26.609 1 87.25 171 LYS B CA 1
ATOM 3142 C C . LYS B 1 171 ? -21.094 2.402 26.562 1 87.25 171 LYS B C 1
ATOM 3144 O O . LYS B 1 171 ? -20.672 1.33 27 1 87.25 171 LYS B O 1
ATOM 3149 N N . ILE B 1 172 ? -20.344 3.268 26 1 90.56 172 ILE B N 1
ATOM 3150 C CA . ILE B 1 172 ? -18.922 2.973 25.891 1 90.56 172 ILE B CA 1
ATOM 3151 C C . ILE B 1 172 ? -18.109 4.203 26.281 1 90.56 172 ILE B C 1
ATOM 3153 O O . ILE B 1 172 ? -18.469 5.332 25.953 1 90.56 172 ILE B O 1
ATOM 3157 N N . THR B 1 173 ? -17.141 3.98 27.047 1 94.69 173 THR B N 1
ATOM 3158 C CA . THR B 1 173 ? -16.25 5.09 27.359 1 94.69 173 THR B CA 1
ATOM 3159 C C . THR B 1 173 ? -15.398 5.48 26.156 1 94.69 173 THR B C 1
ATOM 3161 O O . THR B 1 173 ? -15.117 4.645 25.297 1 94.69 173 THR B O 1
ATOM 3164 N N . ALA B 1 174 ? -15.023 6.727 26.156 1 93.75 174 ALA B N 1
ATOM 3165 C CA . ALA B 1 174 ? -14.141 7.188 25.078 1 93.75 174 ALA B CA 1
ATOM 3166 C C . ALA B 1 174 ? -12.859 6.367 25.031 1 93.75 174 ALA B C 1
ATOM 3168 O O . ALA B 1 174 ? -12.414 5.965 23.953 1 93.75 174 ALA B O 1
ATOM 3169 N N . ALA B 1 175 ? -12.258 6.098 26.203 1 92.88 175 ALA B N 1
ATOM 3170 C CA . ALA B 1 175 ? -11.023 5.332 26.281 1 92.88 175 ALA B CA 1
ATOM 3171 C C . ALA B 1 175 ? -11.203 3.932 25.703 1 92.88 175 ALA B C 1
ATOM 3173 O O . ALA B 1 175 ? -10.367 3.465 24.922 1 92.88 175 ALA B O 1
ATOM 3174 N N . ALA B 1 176 ? -12.25 3.258 26 1 87.31 176 ALA B N 1
ATOM 3175 C CA . ALA B 1 176 ? -12.516 1.903 25.531 1 87.31 176 ALA B CA 1
ATOM 3176 C C . ALA B 1 176 ? -12.766 1.891 24.031 1 87.31 176 ALA B C 1
ATOM 3178 O O . ALA B 1 176 ? -12.289 1 23.312 1 87.31 176 ALA B O 1
ATOM 3179 N N . TYR B 1 177 ? -13.555 2.861 23.594 1 82.94 177 TYR B N 1
ATOM 3180 C CA . TYR B 1 177 ? -13.844 3.008 22.172 1 82.94 177 TYR B CA 1
ATOM 3181 C C . TYR B 1 177 ? -12.555 3.156 21.359 1 82.94 177 TYR B C 1
ATOM 3183 O O . TYR B 1 177 ? -12.344 2.443 20.375 1 82.94 177 TYR B O 1
ATOM 3191 N N . ILE B 1 178 ? -11.641 4.031 21.812 1 82 178 ILE B N 1
ATOM 3192 C CA . ILE B 1 178 ? -10.398 4.328 21.125 1 82 178 ILE B CA 1
ATOM 3193 C C . ILE B 1 178 ? -9.469 3.115 21.188 1 82 178 ILE B C 1
ATOM 3195 O O . ILE B 1 178 ? -8.891 2.717 20.172 1 82 178 ILE B O 1
ATOM 3199 N N . LYS B 1 179 ? -9.383 2.543 22.391 1 77.5 179 LYS B N 1
ATOM 3200 C CA . LYS B 1 179 ? -8.484 1.412 22.594 1 77.5 179 LYS B CA 1
ATOM 3201 C C . LYS B 1 179 ? -8.867 0.235 21.703 1 77.5 179 LYS B C 1
ATOM 3203 O O . LYS B 1 179 ? -8 -0.481 21.203 1 77.5 179 LYS B O 1
ATOM 3208 N N . SER B 1 180 ? -10.125 0.062 21.562 1 68.88 180 SER B N 1
ATOM 3209 C CA . SER B 1 180 ? -10.602 -1.085 20.797 1 68.88 180 SER B CA 1
ATOM 3210 C C . SER B 1 180 ? -10.414 -0.868 19.297 1 68.88 180 SER B C 1
ATOM 3212 O O . SER B 1 180 ? -10.531 -1.809 18.516 1 68.88 180 SER B O 1
ATOM 3214 N N . ARG B 1 181 ? -10.055 0.406 19 1 62.16 181 ARG B N 1
ATOM 3215 C CA . ARG B 1 181 ? -10.07 0.744 17.578 1 62.16 181 ARG B CA 1
ATOM 3216 C C . ARG B 1 181 ? -8.695 1.198 17.109 1 62.16 181 ARG B C 1
ATOM 3218 O O . ARG B 1 181 ? -8.508 1.522 15.938 1 62.16 181 ARG B O 1
ATOM 3225 N N . THR B 1 182 ? -7.871 1.364 18.062 1 64 182 THR B N 1
ATOM 3226 C CA . THR B 1 182 ? -6.551 1.868 17.719 1 64 182 THR B CA 1
ATOM 3227 C C . THR B 1 182 ? -5.457 1.015 18.344 1 64 182 THR B C 1
ATOM 3229 O O . THR B 1 182 ? -5.734 0.195 19.234 1 64 182 THR B O 1
ATOM 3232 N N . TYR B 1 183 ? -4.207 1.343 17.891 1 55.47 183 TYR B N 1
ATOM 3233 C CA . TYR B 1 183 ? -3.035 0.653 18.422 1 55.47 183 TYR B CA 1
ATOM 3234 C C . TYR B 1 183 ? -2.469 1.391 19.641 1 55.47 183 TYR B C 1
ATOM 3236 O O . TYR B 1 183 ? -1.486 0.95 20.234 1 55.47 183 TYR B O 1
ATOM 3244 N N . LEU B 1 184 ? -3.068 2.414 19.938 1 65.69 184 LEU B N 1
ATOM 3245 C CA . LEU B 1 184 ? -2.516 3.244 21 1 65.69 184 LEU B CA 1
ATOM 3246 C C . LEU B 1 184 ? -2.576 2.52 22.344 1 65.69 184 LEU B C 1
ATOM 3248 O O . LEU B 1 184 ? -3.494 1.732 22.594 1 65.69 184 LEU B O 1
ATOM 3252 N N . SER B 1 185 ? -1.502 2.748 23.141 1 66.44 185 SER B N 1
ATOM 3253 C CA . SER B 1 185 ? -1.512 2.205 24.5 1 66.44 185 SER B CA 1
ATOM 3254 C C . SER B 1 185 ? -2.584 2.871 25.344 1 66.44 185 SER B C 1
ATOM 3256 O O . SER B 1 185 ? -2.977 4.008 25.094 1 66.44 185 SER B O 1
ATOM 3258 N N . ARG B 1 186 ? -3.012 1.963 26.281 1 76.06 186 ARG B N 1
ATOM 3259 C CA . ARG B 1 186 ? -3.988 2.525 27.219 1 76.06 186 ARG B CA 1
ATOM 3260 C C . ARG B 1 186 ? -3.447 3.785 27.875 1 76.06 186 ARG B C 1
ATOM 3262 O O . ARG B 1 186 ? -4.164 4.777 28.016 1 76.06 186 ARG B O 1
ATOM 3269 N N . SER B 1 187 ? -2.178 3.764 28.297 1 83.38 187 SER B N 1
ATOM 3270 C CA . SER B 1 187 ? -1.545 4.895 28.969 1 83.38 187 SER B CA 1
ATOM 3271 C C . SER B 1 187 ? -1.521 6.129 28.078 1 83.38 187 SER B C 1
ATOM 3273 O O . SER B 1 187 ? -1.808 7.238 28.531 1 83.38 187 SER B O 1
ATOM 3275 N N . GLY B 1 188 ? -1.239 5.949 26.859 1 81.88 188 GLY B N 1
ATOM 3276 C CA . GLY B 1 188 ? -1.224 7.047 25.906 1 81.88 188 GLY B CA 1
ATOM 3277 C C . GLY B 1 188 ? -2.596 7.652 25.672 1 81.88 188 GLY B C 1
ATOM 3278 O O . GLY B 1 188 ? -2.746 8.875 25.656 1 81.88 188 GLY B O 1
ATOM 3279 N N . ILE B 1 189 ? -3.576 6.867 25.547 1 87.12 189 ILE B N 1
ATOM 3280 C CA . ILE B 1 189 ? -4.957 7.293 25.344 1 87.12 189 ILE B CA 1
ATOM 3281 C C . ILE B 1 189 ? -5.426 8.133 26.516 1 87.12 189 ILE B C 1
ATOM 3283 O O . ILE B 1 189 ? -5.945 9.234 26.344 1 87.12 189 ILE B O 1
ATOM 3287 N N . MET B 1 190 ? -5.172 7.578 27.688 1 92.94 190 MET B N 1
ATOM 3288 C CA . MET B 1 190 ? -5.625 8.242 28.906 1 92.94 190 MET B CA 1
ATOM 3289 C C . MET B 1 190 ? -4.945 9.602 29.062 1 92.94 190 MET B C 1
ATOM 3291 O O . MET B 1 190 ? -5.586 10.578 29.469 1 92.94 190 MET B O 1
ATOM 3295 N N . ARG B 1 191 ? -3.666 9.656 28.75 1 91.44 191 ARG B N 1
ATOM 3296 C CA . ARG B 1 191 ? -2.914 10.906 28.859 1 91.44 191 ARG B CA 1
ATOM 3297 C C . ARG B 1 191 ? -3.486 11.977 27.938 1 91.44 191 ARG B C 1
ATOM 3299 O O . ARG B 1 191 ? -3.738 13.102 28.375 1 91.44 191 ARG B O 1
ATOM 3306 N N . ILE B 1 192 ? -3.76 11.633 26.781 1 89.94 192 ILE B N 1
ATOM 3307 C CA . ILE B 1 192 ? -4.238 12.594 25.781 1 89.94 192 ILE B CA 1
ATOM 3308 C C . ILE B 1 192 ? -5.676 12.992 26.109 1 89.94 192 ILE B C 1
ATOM 3310 O O . ILE B 1 192 ? -6.031 14.172 26.016 1 89.94 192 ILE B O 1
ATOM 3314 N N . LEU B 1 193 ? -6.5 12.086 26.5 1 93.06 193 LEU B N 1
ATOM 3315 C CA . LEU B 1 193 ? -7.871 12.406 26.875 1 93.06 193 LEU B CA 1
ATOM 3316 C C . LEU B 1 193 ? -7.891 13.352 28.078 1 93.06 193 LEU B C 1
ATOM 3318 O O . LEU B 1 193 ? -8.711 14.266 28.141 1 93.06 193 LEU B O 1
ATOM 3322 N N . ALA B 1 194 ? -6.973 13.086 29 1 93.69 194 ALA B N 1
ATOM 3323 C CA . ALA B 1 194 ? -6.863 13.953 30.172 1 93.69 194 ALA B CA 1
ATOM 3324 C C . ALA B 1 194 ? -6.488 15.375 29.781 1 93.69 194 ALA B C 1
ATOM 3326 O O . ALA B 1 194 ? -7.055 16.344 30.281 1 93.69 194 ALA B O 1
ATOM 3327 N N . GLU B 1 195 ? -5.57 15.461 28.891 1 88.81 195 GLU B N 1
ATOM 3328 C CA . GLU B 1 195 ? -5.141 16.766 28.391 1 88.81 195 GLU B CA 1
ATOM 3329 C C . GLU B 1 195 ? -6.281 17.484 27.688 1 88.81 195 GLU B C 1
ATOM 3331 O O . GLU B 1 195 ? -6.473 18.688 27.875 1 88.81 195 GLU B O 1
ATOM 3336 N N . LEU B 1 196 ? -6.996 16.766 26.922 1 89.06 196 LEU B N 1
ATOM 3337 C CA . LEU B 1 196 ? -8.109 17.344 26.172 1 89.06 196 LEU B CA 1
ATOM 3338 C C . LEU B 1 196 ? -9.211 17.812 27.125 1 89.06 196 LEU B C 1
ATOM 3340 O O . LEU B 1 196 ? -9.828 18.859 26.906 1 89.06 196 LEU B O 1
ATOM 3344 N N . ARG B 1 197 ? -9.453 17.031 28.125 1 91.56 197 ARG B N 1
ATOM 3345 C CA . ARG B 1 197 ? -1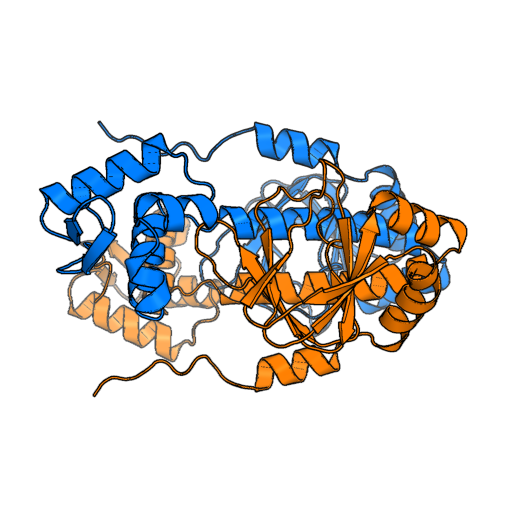0.453 17.391 29.125 1 91.56 197 ARG B CA 1
ATOM 3346 C C . ARG B 1 197 ? -10.023 18.625 29.922 1 91.56 197 ARG B C 1
ATOM 3348 O O . ARG B 1 197 ? -10.828 19.531 30.125 1 91.56 197 ARG B O 1
ATOM 3355 N N . THR B 1 198 ? -8.75 18.562 30.344 1 90.5 198 THR B N 1
ATOM 3356 C CA . THR B 1 198 ? -8.203 19.672 31.109 1 90.5 198 THR B CA 1
ATOM 3357 C C . THR B 1 198 ? -8.234 20.953 30.297 1 90.5 198 THR B C 1
ATOM 3359 O O . THR B 1 198 ? -8.5 22.031 30.844 1 90.5 198 THR B O 1
ATOM 3362 N N . GLY B 1 199 ? -7.949 20.797 29.094 1 86.69 199 GLY B N 1
ATOM 3363 C CA . GLY B 1 199 ? -7.957 21.938 28.188 1 86.69 199 GLY B CA 1
ATOM 3364 C C . GLY B 1 199 ? -9.352 22.359 27.781 1 86.69 199 GLY B C 1
ATOM 3365 O O . GLY B 1 199 ? -9.523 23.344 27.062 1 86.69 199 GLY B O 1
ATOM 3366 N N . LYS B 1 200 ? -10.352 21.672 28.188 1 87.88 200 LYS B N 1
ATOM 3367 C CA . LYS B 1 200 ? -11.766 21.922 27.922 1 87.88 200 LYS B CA 1
ATOM 3368 C C . LYS B 1 200 ? -12.086 21.75 26.438 1 87.88 200 LYS B C 1
ATOM 3370 O O . LYS B 1 200 ? -12.977 22.438 25.922 1 87.88 200 LYS B O 1
ATOM 3375 N N . TYR B 1 201 ? -11.344 20.922 25.781 1 86.62 201 TYR B N 1
ATOM 3376 C CA . TYR B 1 201 ? -11.578 20.641 24.375 1 86.62 201 TYR B CA 1
ATOM 3377 C C . TYR B 1 201 ? -12.68 19.594 24.203 1 86.62 201 TYR B C 1
ATOM 3379 O O . TYR B 1 201 ? -13.352 19.562 23.156 1 86.62 201 TYR B O 1
ATOM 3387 N N . ILE B 1 202 ? -12.711 18.797 25.219 1 92.75 202 ILE B N 1
ATOM 3388 C CA . ILE B 1 202 ? -13.781 17.812 25.25 1 92.75 202 ILE B CA 1
ATOM 3389 C C . ILE B 1 202 ? -14.445 17.797 26.625 1 92.75 202 ILE B C 1
ATOM 3391 O O . ILE B 1 202 ? -13.859 18.281 27.594 1 92.75 202 ILE B O 1
ATOM 3395 N N . THR B 1 203 ? -15.672 17.375 26.703 1 93.5 203 THR B N 1
ATOM 3396 C CA . THR B 1 203 ? -16.422 17.172 27.938 1 93.5 203 THR B CA 1
ATOM 3397 C C . THR B 1 203 ? -16.766 15.703 28.125 1 93.5 203 THR B C 1
ATOM 3399 O O . THR B 1 203 ? -17.344 15.078 27.234 1 93.5 203 THR B O 1
ATOM 3402 N N . MET B 1 204 ? -16.266 15.18 29.188 1 93.62 204 MET B N 1
ATOM 3403 C CA . MET B 1 204 ? -16.516 13.773 29.5 1 93.62 204 MET B CA 1
ATOM 3404 C C . MET B 1 204 ? -17.094 13.625 30.906 1 93.62 204 MET B C 1
ATOM 3406 O O . MET B 1 204 ? -16.797 14.43 31.797 1 93.62 204 MET B O 1
ATOM 3410 N N . GLU B 1 205 ? -18.031 12.633 31.109 1 93.56 205 GLU B N 1
ATOM 3411 C CA . GLU B 1 205 ? -18.562 12.234 32.406 1 93.56 205 GLU B CA 1
ATOM 3412 C C . GLU B 1 205 ? -18.422 10.727 32.625 1 93.56 205 GLU B C 1
ATOM 3414 O O . GLU B 1 205 ? -18.953 9.938 31.844 1 93.56 205 GLU B O 1
ATOM 3419 N N . ARG B 1 206 ? -17.734 10.344 33.625 1 93 206 ARG B N 1
ATOM 3420 C CA . ARG B 1 206 ? -17.469 8.945 33.938 1 93 206 ARG B CA 1
ATOM 3421 C C . ARG B 1 206 ? -16.922 8.211 32.719 1 93 206 ARG B C 1
ATOM 3423 O O . ARG B 1 206 ? -17.375 7.121 32.375 1 93 206 ARG B O 1
ATOM 3430 N N . GLY B 1 207 ? -16.031 8.906 31.938 1 94.06 207 GLY B N 1
ATOM 3431 C CA . GLY B 1 207 ? -15.352 8.305 30.812 1 94.06 207 GLY B CA 1
ATOM 3432 C C . GLY B 1 207 ? -16.141 8.383 29.516 1 94.06 207 GLY B C 1
ATOM 3433 O O . GLY B 1 207 ? -15.625 8.078 28.438 1 94.06 207 GLY B O 1
ATOM 3434 N N . ILE B 1 208 ? -17.453 8.781 29.641 1 94.81 208 ILE B N 1
ATOM 3435 C CA . ILE B 1 208 ? -18.344 8.867 28.484 1 94.81 208 ILE B CA 1
ATOM 3436 C C . ILE B 1 208 ? -18.172 10.227 27.812 1 94.81 208 ILE B C 1
ATOM 3438 O O . ILE B 1 208 ? -18.188 11.266 28.484 1 94.81 208 ILE B O 1
ATOM 3442 N N . LEU B 1 209 ? -17.938 10.227 26.484 1 93.62 209 LEU B N 1
ATOM 3443 C CA . LEU B 1 209 ? -17.797 11.461 25.734 1 93.62 209 LEU B CA 1
ATOM 3444 C C . LEU B 1 209 ? -19.141 12.164 25.562 1 93.62 209 LEU B C 1
ATOM 3446 O O . LEU B 1 209 ? -20.078 11.594 24.984 1 93.62 209 LEU B O 1
ATOM 3450 N N . LEU B 1 210 ? -19.281 13.359 26.141 1 92.75 210 LEU B N 1
ATOM 3451 C CA . LEU B 1 210 ? -20.516 14.109 26.078 1 92.75 210 LEU B CA 1
ATOM 3452 C C . LEU B 1 210 ? -20.484 15.117 24.938 1 92.75 210 LEU B C 1
ATOM 3454 O O . LEU B 1 210 ? -21.484 15.32 24.234 1 92.75 210 LEU B O 1
ATOM 3458 N N . ASP B 1 211 ? -19.359 15.781 24.797 1 87.5 211 ASP B N 1
ATOM 3459 C CA . ASP B 1 211 ? -19.281 16.828 23.781 1 87.5 211 ASP B CA 1
ATOM 3460 C C . ASP B 1 211 ? -17.844 17.078 23.344 1 87.5 211 ASP B C 1
ATOM 3462 O O . ASP B 1 211 ? -16.906 16.828 24.109 1 87.5 211 ASP B O 1
ATOM 3466 N N . ILE B 1 212 ? -17.656 17.406 22.078 1 84.69 212 ILE B N 1
ATOM 3467 C CA . ILE B 1 212 ? -16.422 17.953 21.547 1 84.69 212 ILE B CA 1
ATOM 3468 C C . ILE B 1 212 ? -16.562 19.469 21.359 1 84.69 212 ILE B C 1
ATOM 3470 O O . ILE B 1 212 ? -17.375 19.922 20.578 1 84.69 212 ILE B O 1
ATOM 3474 N N . ASN B 1 213 ? -15.969 20.203 22.219 1 80.12 213 ASN B N 1
ATOM 3475 C CA . ASN B 1 213 ? -16.047 21.656 22.125 1 80.12 213 ASN B CA 1
ATOM 3476 C C . ASN B 1 213 ? -15.234 22.203 20.969 1 80.12 213 ASN B C 1
ATOM 3478 O O . ASN B 1 213 ? -15.742 22.953 20.141 1 80.12 213 ASN B O 1
ATOM 3482 N N . HIS B 1 214 ? -13.867 21.938 21.016 1 74.94 214 HIS B N 1
ATOM 3483 C CA . HIS B 1 214 ? -12.906 22.266 19.969 1 74.94 214 HIS B CA 1
ATOM 3484 C C . HIS B 1 214 ? -11.672 21.375 20.062 1 74.94 214 HIS B C 1
ATOM 3486 O O . HIS B 1 214 ? -11.133 21.156 21.141 1 74.94 214 HIS B O 1
ATOM 3492 N N . LEU B 1 215 ? -11.422 20.703 18.984 1 70.62 215 LEU B N 1
ATOM 3493 C CA . LEU B 1 215 ? -10.219 19.875 18.969 1 70.62 215 LEU B CA 1
ATOM 3494 C C . LEU B 1 215 ? -9.102 20.562 18.188 1 70.62 215 LEU B C 1
ATOM 3496 O O . LEU B 1 215 ? -9.18 20.703 16.969 1 70.62 215 LEU B O 1
ATOM 3500 N N . PRO B 1 216 ? -8.148 21.016 19.078 1 60.91 216 PRO B N 1
ATOM 3501 C CA . PRO B 1 216 ? -7.074 21.734 18.391 1 60.91 216 PRO B CA 1
ATOM 3502 C C . PRO B 1 216 ? -6.316 20.844 17.406 1 60.91 216 PRO B C 1
ATOM 3504 O O . PRO B 1 216 ? -6.297 19.625 17.562 1 60.91 216 PRO B O 1
ATOM 3507 N N . ARG B 1 217 ? -5.934 21.266 16.203 1 51.84 217 ARG B N 1
ATOM 3508 C CA . ARG B 1 217 ? -5.125 20.531 15.234 1 51.84 217 ARG B CA 1
ATOM 3509 C C . ARG B 1 217 ? -3.795 20.109 15.844 1 51.84 217 ARG B C 1
ATOM 3511 O O . ARG B 1 217 ? -3.303 19.016 15.57 1 51.84 217 ARG B O 1
ATOM 3518 N N . LYS B 1 218 ? -3.037 20.953 16.531 1 50.41 218 LYS B N 1
ATOM 3519 C CA . LYS B 1 218 ? -1.829 20.703 17.312 1 50.41 218 LYS B CA 1
ATOM 3520 C C . LYS B 1 218 ? -1.995 21.156 18.75 1 50.41 218 LYS B C 1
ATOM 3522 O O . LYS B 1 218 ? -2.539 22.234 19.016 1 50.41 218 LYS B O 1
ATOM 3527 N N . TYR B 1 219 ? -2.191 20.234 19.797 1 43.56 219 TYR B N 1
ATOM 3528 C CA . TYR B 1 219 ? -2.334 20.781 21.156 1 43.56 219 TYR B CA 1
ATOM 3529 C C . TYR B 1 219 ? -1.046 20.609 21.953 1 43.56 219 TYR B C 1
ATOM 3531 O O . TYR B 1 219 ? -0.249 19.719 21.656 1 43.56 219 TYR B O 1
#

InterPro domains:
  IPR014710 RmlC-like jelly roll fold [G3DSA:2.60.120.10] (28-217)
  IPR018490 Cyclic nucleotide-binding domain superfamily [SSF51206] (29-141)
  IPR041687 IprA, winged helix-turn-helix domain [PF15977] (150-216)